Protein AF-A0A231R250-F1 (afdb_monomer_lite)

Structure (mmCIF, N/CA/C/O backbone):
data_AF-A0A231R250-F1
#
_entry.id   AF-A0A231R250-F1
#
loop_
_atom_site.group_PDB
_atom_site.id
_atom_site.type_symbol
_atom_site.label_atom_id
_atom_site.label_alt_id
_atom_site.label_comp_id
_atom_site.label_asym_id
_atom_site.label_entity_id
_atom_site.label_seq_id
_atom_site.pdbx_PDB_ins_code
_atom_site.Cartn_x
_atom_site.Cartn_y
_atom_site.Cartn_z
_atom_site.occupancy
_atom_site.B_iso_or_equiv
_atom_site.auth_seq_id
_atom_site.auth_comp_id
_atom_site.auth_asym_id
_atom_site.auth_atom_id
_atom_site.pdbx_PDB_model_num
ATOM 1 N N . MET A 1 1 ? -0.905 0.590 3.024 1.00 32.59 1 MET A N 1
ATOM 2 C CA . MET A 1 1 ? -0.420 0.803 1.647 1.00 32.59 1 MET A CA 1
ATOM 3 C C . MET A 1 1 ? 0.892 0.035 1.479 1.00 32.59 1 MET A C 1
ATOM 5 O O . MET A 1 1 ? 1.036 -1.014 2.100 1.00 32.59 1 MET A O 1
ATOM 9 N N . SER A 1 2 ? 1.774 0.462 0.573 1.00 26.34 2 SER A N 1
ATOM 10 C CA . SER A 1 2 ? 3.069 -0.139 0.249 1.00 26.34 2 SER A CA 1
ATOM 11 C C . SER A 1 2 ? 4.016 0.971 -0.187 1.00 26.34 2 SER A C 1
ATOM 13 O O . SER A 1 2 ? 3.565 2.001 -0.678 1.00 26.34 2 SER A O 1
ATOM 15 N N . SER A 1 3 ? 5.322 0.780 -0.016 1.00 28.61 3 SER A N 1
ATOM 16 C CA . SER A 1 3 ? 6.309 1.804 -0.389 1.00 28.61 3 SER A CA 1
ATOM 17 C C . SER A 1 3 ? 6.525 1.914 -1.910 1.00 28.61 3 SER A C 1
ATOM 19 O O . SER A 1 3 ? 6.611 0.902 -2.607 1.00 28.61 3 SER A O 1
ATOM 21 N N . PHE A 1 4 ? 6.622 3.152 -2.415 1.00 35.62 4 PHE A N 1
ATOM 22 C CA . PHE A 1 4 ? 6.616 3.540 -3.842 1.00 35.62 4 PHE A CA 1
ATOM 23 C C . PHE A 1 4 ? 7.704 4.588 -4.151 1.00 35.62 4 PHE A C 1
ATOM 25 O O . PHE A 1 4 ? 7.903 5.447 -3.328 1.00 35.62 4 PHE A O 1
ATOM 32 N N . ILE A 1 5 ? 8.476 4.509 -5.246 1.00 30.31 5 ILE A N 1
ATOM 33 C CA . ILE A 1 5 ? 9.937 4.299 -5.064 1.00 30.31 5 ILE A CA 1
ATOM 34 C C . ILE A 1 5 ? 10.753 4.790 -6.313 1.00 30.31 5 ILE A C 1
ATOM 36 O O . ILE A 1 5 ? 10.469 4.260 -7.379 1.00 30.31 5 ILE A O 1
ATOM 40 N N . PHE A 1 6 ? 11.740 5.734 -6.375 1.00 36.47 6 PHE A N 1
ATOM 41 C CA . PHE A 1 6 ? 12.465 6.631 -5.414 1.00 36.47 6 PHE A CA 1
ATOM 42 C C . PHE A 1 6 ? 12.164 8.167 -5.586 1.00 36.47 6 PHE A C 1
ATOM 44 O O . PHE A 1 6 ? 10.994 8.518 -5.529 1.00 36.47 6 PHE A O 1
ATOM 51 N N . LEU A 1 7 ? 13.145 9.099 -5.705 1.00 29.25 7 LEU A N 1
ATOM 52 C CA . LEU A 1 7 ? 12.965 10.589 -5.724 1.00 29.25 7 LEU A CA 1
ATOM 53 C C . LEU A 1 7 ? 13.960 11.333 -6.666 1.00 29.25 7 LEU A C 1
ATOM 55 O O . LEU A 1 7 ? 15.083 10.857 -6.830 1.00 29.25 7 LEU A O 1
ATOM 59 N N . ASN A 1 8 ? 13.618 12.538 -7.157 1.00 24.41 8 ASN A N 1
ATOM 60 C CA . ASN A 1 8 ? 14.538 13.543 -7.741 1.00 24.41 8 ASN A CA 1
ATOM 61 C C . ASN A 1 8 ? 14.468 14.899 -6.992 1.00 24.41 8 ASN A C 1
ATOM 63 O O . ASN A 1 8 ? 13.380 15.446 -6.842 1.00 24.41 8 ASN A O 1
ATOM 67 N N . ASN A 1 9 ? 15.597 15.463 -6.540 1.00 28.89 9 ASN A N 1
ATOM 68 C CA . ASN A 1 9 ? 15.606 16.611 -5.616 1.00 28.89 9 ASN A CA 1
ATOM 69 C C . ASN A 1 9 ? 16.605 17.714 -6.034 1.00 28.89 9 ASN A C 1
ATOM 71 O O . ASN A 1 9 ? 17.808 17.461 -6.119 1.00 28.89 9 ASN A O 1
ATOM 75 N N . SER A 1 10 ? 16.114 18.939 -6.257 1.00 24.23 10 SER A N 1
ATOM 76 C CA . SER A 1 10 ? 16.909 20.100 -6.695 1.00 24.23 10 SER A CA 1
ATOM 77 C C . SER A 1 10 ? 17.237 21.025 -5.520 1.00 24.23 10 SER A C 1
ATOM 79 O O . SER A 1 10 ? 16.366 21.726 -5.008 1.00 24.23 10 SER A O 1
ATOM 81 N N . THR A 1 11 ? 18.501 21.073 -5.095 1.00 27.44 11 THR A N 1
ATOM 82 C CA . THR A 1 11 ? 18.922 21.862 -3.925 1.00 27.44 11 THR A CA 1
ATOM 83 C C . THR A 1 11 ? 19.050 23.358 -4.209 1.00 27.44 11 THR A C 1
ATOM 85 O O . THR A 1 11 ? 19.974 23.792 -4.898 1.00 27.44 11 THR A O 1
ATOM 88 N N . ALA A 1 12 ? 18.200 24.164 -3.570 1.00 23.25 12 ALA A N 1
ATOM 89 C CA . ALA A 1 12 ? 18.430 25.596 -3.404 1.00 23.25 12 ALA A CA 1
ATOM 90 C C . ALA A 1 12 ? 19.432 25.841 -2.259 1.00 23.25 12 ALA A C 1
ATOM 92 O O . ALA A 1 12 ? 19.142 25.575 -1.093 1.00 23.25 12 ALA A O 1
ATOM 93 N N . LEU A 1 13 ? 20.621 26.351 -2.586 1.00 23.70 13 LEU A N 1
ATOM 94 C CA . LEU A 1 13 ? 21.655 26.672 -1.600 1.00 23.70 13 LEU A CA 1
ATOM 95 C C . LEU A 1 13 ? 21.283 27.915 -0.775 1.00 23.70 13 LEU A C 1
ATOM 97 O O . LEU A 1 13 ? 21.094 29.002 -1.321 1.00 23.70 13 LEU A O 1
ATOM 101 N N . ARG A 1 14 ? 21.302 27.785 0.556 1.00 24.28 14 ARG A N 1
ATOM 102 C CA . ARG A 1 14 ? 21.537 28.904 1.480 1.00 24.28 14 ARG A CA 1
ATOM 103 C C 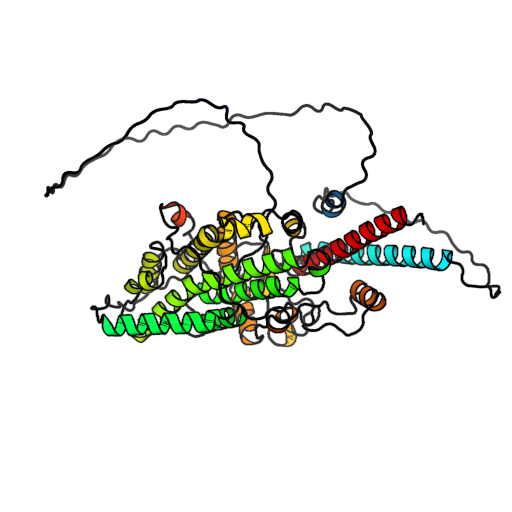. ARG A 1 14 ? 22.656 28.529 2.440 1.00 24.28 14 ARG A C 1
ATOM 105 O O . ARG A 1 14 ? 22.566 27.523 3.135 1.00 24.28 14 ARG A O 1
ATOM 112 N N . ALA A 1 15 ? 23.706 29.343 2.467 1.00 24.30 15 ALA A N 1
ATOM 113 C CA . ALA A 1 15 ? 24.779 29.213 3.441 1.00 24.30 15 ALA A CA 1
ATOM 114 C C . ALA A 1 15 ? 24.362 29.854 4.772 1.00 24.30 15 ALA A C 1
ATOM 116 O O . ALA A 1 15 ? 23.835 30.967 4.787 1.00 24.30 15 ALA A O 1
ATOM 117 N N . SER A 1 16 ? 24.645 29.176 5.882 1.00 25.30 16 SER A N 1
ATOM 118 C CA . SER A 1 16 ? 24.592 29.739 7.233 1.00 25.30 16 SER A CA 1
ATOM 119 C C . SER A 1 16 ? 26.017 29.888 7.764 1.00 25.30 16 SER A C 1
ATOM 121 O O . SER A 1 16 ? 26.747 28.900 7.863 1.00 25.30 16 SER A O 1
ATOM 123 N N . SER A 1 17 ? 26.423 31.114 8.084 1.00 25.77 17 SER A N 1
ATOM 124 C CA . SER A 1 17 ? 27.727 31.406 8.681 1.00 25.77 17 SER A CA 1
ATOM 125 C C . SER A 1 17 ? 27.788 30.975 10.150 1.00 25.77 17 SER A C 1
ATOM 127 O O . SER A 1 17 ? 26.787 30.947 10.862 1.00 25.77 17 SER A O 1
ATOM 129 N N . SER A 1 18 ? 28.989 30.625 10.608 1.00 25.20 18 SER A N 1
ATOM 130 C CA . SER A 1 18 ? 29.247 30.174 11.975 1.00 25.20 18 SER A CA 1
ATOM 131 C C . SER A 1 18 ? 29.340 31.321 12.982 1.00 25.20 18 SER A C 1
ATOM 133 O O . SER A 1 18 ? 30.020 32.313 12.717 1.00 25.20 18 SER A O 1
ATOM 135 N N . SER A 1 19 ? 28.860 31.094 14.203 1.00 26.08 19 SER A N 1
ATOM 136 C CA . SER A 1 19 ? 29.415 31.714 15.410 1.00 26.08 19 SER A CA 1
ATOM 137 C C . SER A 1 19 ? 29.541 30.672 16.531 1.00 26.08 19 SER A C 1
ATOM 139 O O . SER A 1 19 ? 28.840 29.661 16.542 1.00 26.08 19 SER A O 1
ATOM 141 N N . ARG A 1 20 ? 30.504 30.875 17.439 1.00 27.14 20 ARG A N 1
ATOM 142 C CA . ARG A 1 20 ? 30.746 30.023 18.618 1.00 27.14 20 ARG A CA 1
ATOM 143 C C . ARG A 1 20 ? 30.183 30.697 19.870 1.00 27.14 20 ARG A C 1
ATOM 145 O O . ARG A 1 20 ? 30.366 31.899 20.031 1.00 27.14 20 ARG A O 1
ATOM 152 N N . ALA A 1 21 ? 29.659 29.904 20.799 1.00 26.06 21 ALA A N 1
ATOM 153 C CA . ALA A 1 21 ? 29.581 30.224 22.227 1.00 26.06 21 ALA A CA 1
ATOM 154 C C . ALA A 1 21 ? 29.696 28.915 23.037 1.00 26.06 21 ALA A C 1
ATOM 156 O O . ALA A 1 21 ? 29.399 27.846 22.501 1.00 26.06 21 ALA A O 1
ATOM 157 N N . SER A 1 22 ? 30.185 28.971 24.281 1.00 25.61 22 SER A N 1
ATOM 158 C CA . SER A 1 22 ? 30.605 27.766 25.019 1.00 25.61 22 SER A CA 1
ATOM 159 C C . SER A 1 22 ? 30.603 27.917 26.550 1.00 25.61 22 SER A C 1
ATOM 161 O O . SER A 1 22 ? 31.452 28.622 27.093 1.00 25.61 22 SER A O 1
ATOM 163 N N . SER A 1 23 ? 29.714 27.178 27.218 1.00 26.88 23 SER A N 1
ATOM 164 C CA . SER A 1 23 ? 29.670 26.846 28.661 1.00 26.88 23 SER A CA 1
ATOM 165 C C . SER A 1 23 ? 28.547 25.790 28.835 1.00 26.88 23 SER A C 1
ATOM 167 O O . SER A 1 23 ? 27.606 25.802 28.046 1.00 26.88 23 SER A O 1
ATOM 169 N N . SER A 1 24 ? 28.590 24.727 29.653 1.00 27.11 24 SER A N 1
ATOM 170 C CA . SER A 1 24 ? 28.960 24.561 31.075 1.00 27.11 24 SER A CA 1
ATOM 171 C C . SER A 1 24 ? 27.991 25.314 32.024 1.00 27.11 24 SER A C 1
ATOM 173 O O . SER A 1 24 ? 27.705 26.480 31.785 1.00 27.11 24 SER A O 1
ATOM 175 N N . SER A 1 25 ? 27.388 24.727 33.076 1.00 27.00 25 SER A N 1
ATOM 176 C CA . SER A 1 25 ? 27.580 23.401 33.710 1.00 27.00 25 SER A CA 1
ATOM 177 C C . SER A 1 25 ? 26.311 22.882 34.430 1.00 27.00 25 SER A C 1
ATOM 179 O O . SER A 1 25 ? 25.479 23.683 34.824 1.00 27.00 25 SER A O 1
ATOM 181 N N . LEU A 1 26 ? 26.247 21.556 34.641 1.00 26.98 26 LEU A N 1
ATOM 182 C CA . LEU A 1 26 ? 25.782 20.794 35.831 1.00 26.98 26 LEU A CA 1
ATOM 183 C C . LEU A 1 26 ? 24.623 21.267 36.758 1.00 26.98 26 LEU A C 1
ATOM 185 O O . LEU A 1 26 ? 24.579 22.401 37.212 1.00 26.98 26 LEU A O 1
ATOM 189 N N . THR A 1 27 ? 23.895 20.251 37.265 1.00 26.48 27 THR A N 1
ATOM 190 C CA . THR A 1 27 ? 23.158 20.165 38.563 1.00 26.48 27 THR A CA 1
ATOM 191 C C . THR A 1 27 ? 21.922 21.058 38.808 1.00 26.48 27 THR A C 1
ATOM 193 O O . THR A 1 27 ? 21.853 22.162 38.294 1.00 26.48 27 THR A O 1
ATOM 196 N N . SER A 1 28 ? 20.938 20.691 39.650 1.00 25.83 28 SER A N 1
ATOM 197 C CA . SER A 1 28 ? 20.342 19.385 40.054 1.00 25.83 28 SER A CA 1
ATOM 198 C C . SER A 1 28 ? 19.136 19.633 41.002 1.00 25.83 28 SER A C 1
ATOM 200 O O . SER A 1 28 ? 18.865 20.772 41.363 1.00 25.83 28 SER A O 1
ATOM 202 N N . ILE A 1 29 ? 18.492 18.547 41.468 1.00 26.88 29 ILE A N 1
ATOM 203 C CA . ILE A 1 29 ? 17.559 18.459 42.618 1.00 26.88 29 ILE A CA 1
ATOM 204 C C . ILE A 1 29 ? 16.086 18.836 42.351 1.00 26.88 29 ILE A C 1
ATOM 206 O O . ILE A 1 29 ? 15.736 19.700 41.558 1.00 26.88 29 ILE A O 1
ATOM 210 N N . SER A 1 30 ? 15.224 18.075 43.028 1.00 25.59 30 SER A N 1
ATOM 211 C CA . SER A 1 30 ? 13.763 18.057 42.999 1.00 25.59 30 SER A CA 1
ATOM 212 C C . SER A 1 30 ? 13.114 18.866 44.124 1.00 25.59 30 SER A C 1
ATOM 214 O O . SER A 1 30 ? 13.642 18.900 45.236 1.00 25.59 30 SER A O 1
ATOM 216 N N . SER A 1 31 ? 11.859 19.266 43.927 1.00 27.20 31 SER A N 1
ATOM 217 C CA . SER A 1 31 ? 10.846 19.225 44.992 1.00 27.20 31 SER A CA 1
ATOM 218 C C . SER A 1 31 ? 9.457 18.931 44.407 1.00 27.20 31 SER A C 1
ATOM 220 O O . SER A 1 31 ? 9.267 18.946 43.192 1.00 27.20 31 SER A O 1
ATOM 222 N N . SER A 1 32 ? 8.518 18.556 45.273 1.00 26.81 32 SER A N 1
ATOM 223 C CA . SER A 1 32 ? 7.165 18.093 44.942 1.00 26.81 32 SER A CA 1
ATOM 224 C C . SER A 1 32 ? 6.097 18.954 45.633 1.00 26.81 32 SER A C 1
ATOM 226 O O . SER A 1 32 ? 6.453 19.847 46.405 1.00 26.81 32 SER A O 1
ATOM 228 N N . ARG A 1 33 ? 4.817 18.591 45.428 1.00 28.61 33 ARG A N 1
ATOM 229 C CA . ARG A 1 33 ? 3.587 19.148 46.039 1.00 28.61 33 ARG A CA 1
ATOM 230 C C . ARG A 1 33 ? 3.045 20.439 45.412 1.00 28.61 33 ARG A C 1
ATOM 232 O O . ARG A 1 33 ? 3.822 21.234 44.898 1.00 28.61 33 ARG A O 1
ATOM 239 N N . ASP A 1 34 ? 1.748 20.750 45.491 1.00 26.77 34 ASP A N 1
ATOM 240 C CA . ASP A 1 34 ? 0.512 19.932 45.603 1.00 26.77 34 ASP A CA 1
ATOM 241 C C . ASP A 1 34 ? -0.698 20.842 45.273 1.00 26.77 34 ASP A C 1
ATOM 243 O O . ASP A 1 34 ? -0.559 22.064 45.251 1.00 26.77 34 ASP A O 1
ATOM 247 N N . SER A 1 35 ? -1.881 20.235 45.102 1.00 26.95 35 SER A N 1
ATOM 248 C CA . SER A 1 35 ? -3.228 20.810 45.327 1.00 26.95 35 SER A CA 1
ATOM 249 C C . SER A 1 35 ? -3.671 22.094 44.592 1.00 26.95 35 SER A C 1
ATOM 251 O O . SER A 1 35 ? -3.221 23.200 44.869 1.00 26.95 35 SER A O 1
ATOM 253 N N . ASP A 1 36 ? -4.705 21.913 43.767 1.00 24.77 36 ASP A N 1
ATOM 254 C CA . ASP A 1 36 ? -5.982 22.648 43.777 1.00 24.77 36 ASP A CA 1
ATOM 255 C C . ASP A 1 36 ? -6.026 24.188 43.824 1.00 24.77 36 ASP A C 1
ATOM 257 O O . ASP A 1 36 ? -5.816 24.822 44.856 1.00 24.77 36 ASP A O 1
ATOM 261 N N . CYS A 1 37 ? -6.615 24.767 42.769 1.00 24.45 37 CYS A N 1
ATOM 262 C CA . CYS A 1 37 ? -7.782 25.643 42.941 1.00 24.45 37 CYS A CA 1
ATOM 263 C C . CYS A 1 37 ? -8.639 25.720 41.666 1.00 24.45 37 CYS A C 1
ATOM 265 O O . CYS A 1 37 ? -8.123 25.854 40.558 1.00 24.45 37 CYS A O 1
ATOM 267 N N . SER A 1 38 ? -9.965 25.694 41.824 1.00 22.80 38 SER A N 1
ATOM 268 C CA . SER A 1 38 ? -10.918 26.016 40.754 1.00 22.80 38 SER A CA 1
ATOM 269 C C . SER A 1 38 ? -11.228 27.512 40.719 1.00 22.80 38 SER A C 1
ATOM 271 O O . SER A 1 38 ? -11.393 28.112 41.782 1.00 22.80 38 SER A O 1
ATOM 273 N N . CYS A 1 39 ? -11.484 28.086 39.540 1.00 23.34 39 CYS A N 1
ATOM 274 C CA . CYS A 1 39 ? -12.371 29.250 39.442 1.00 23.34 39 CYS A CA 1
ATOM 275 C C . CYS A 1 39 ? -12.960 29.431 38.035 1.00 23.34 39 CYS A C 1
ATOM 277 O O . CYS A 1 39 ? -12.294 29.175 37.035 1.00 23.34 39 CYS A O 1
ATOM 279 N N . CYS A 1 40 ? -14.204 29.912 37.964 1.00 20.88 40 CYS A N 1
ATOM 280 C CA . CYS A 1 40 ? -14.883 30.272 36.719 1.00 20.88 40 CYS A CA 1
ATOM 281 C C . CYS A 1 40 ? -15.006 31.799 36.588 1.00 20.88 40 CYS A C 1
ATOM 283 O O . CYS A 1 40 ? -15.578 32.429 37.471 1.00 20.88 40 CYS A O 1
ATOM 285 N N . ALA A 1 41 ? -14.554 32.366 35.465 1.00 22.50 41 ALA A N 1
ATOM 286 C CA . ALA A 1 41 ? -14.941 33.689 34.942 1.00 22.50 41 ALA A CA 1
ATOM 287 C C . ALA A 1 41 ? -14.486 33.765 33.463 1.00 22.50 41 ALA A C 1
ATOM 289 O O . ALA A 1 41 ? -13.301 33.616 33.194 1.00 22.50 41 ALA A O 1
ATOM 290 N N . THR A 1 42 ? -15.344 33.708 32.435 1.00 22.06 42 THR A N 1
ATOM 291 C CA . THR A 1 42 ? -16.277 34.733 31.903 1.00 22.06 42 THR A CA 1
ATOM 292 C C . THR A 1 42 ? -15.627 36.015 31.359 1.00 22.06 42 THR A C 1
ATOM 294 O O . THR A 1 42 ? -15.013 36.740 32.131 1.00 22.06 42 THR A O 1
ATOM 297 N N . SER A 1 43 ? -15.986 36.377 30.110 1.00 21.75 43 SER A N 1
ATOM 298 C CA . SER A 1 43 ? -15.976 37.750 29.540 1.00 21.75 43 SER A CA 1
ATOM 299 C C . SER A 1 43 ? -14.599 38.395 29.235 1.00 21.75 43 SER A C 1
ATOM 301 O O . SER A 1 43 ? -13.675 38.259 30.020 1.00 21.75 43 SER A O 1
ATOM 303 N N . SER A 1 44 ? -14.373 39.166 28.155 1.00 22.09 44 SER A N 1
ATOM 304 C CA . SER A 1 44 ? -15.128 39.445 26.905 1.00 22.09 44 SER A CA 1
ATOM 305 C C . SER A 1 44 ? -14.204 40.097 25.845 1.00 22.09 44 SER A C 1
ATOM 307 O O . SER A 1 44 ? -13.085 40.475 26.163 1.00 22.09 44 SER A O 1
ATOM 309 N N . CYS A 1 45 ? -14.710 40.234 24.607 1.00 20.42 45 CYS A N 1
ATOM 310 C CA . CYS A 1 45 ? -14.418 41.234 23.550 1.00 20.42 45 CYS A CA 1
ATOM 311 C C . CYS A 1 45 ? -13.144 42.115 23.652 1.00 20.42 45 CYS A C 1
ATOM 313 O O . CYS A 1 45 ? -12.940 42.810 24.640 1.00 20.42 45 CYS A O 1
ATOM 315 N N . LEU A 1 46 ? -12.401 42.327 22.552 1.00 21.59 46 LEU A N 1
ATOM 316 C CA . LEU A 1 46 ? -12.752 43.408 21.605 1.00 21.59 46 LEU A CA 1
ATOM 317 C C . LEU A 1 46 ? -11.992 43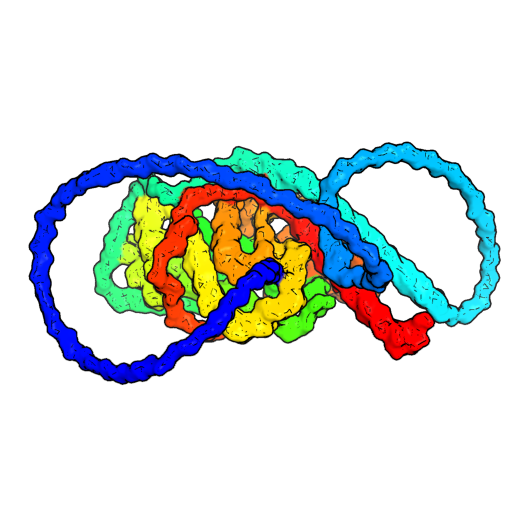.401 20.255 1.00 21.59 46 LEU A C 1
ATOM 319 O O . LEU A 1 46 ? -10.918 42.831 20.117 1.00 21.59 46 LEU A O 1
ATOM 323 N N . SER A 1 47 ? -12.559 44.172 19.319 1.00 22.56 47 SER A N 1
ATOM 324 C CA . SER A 1 47 ? -11.935 44.864 18.174 1.00 22.56 47 SER A CA 1
ATOM 325 C C . SER A 1 47 ? -11.188 44.082 17.085 1.00 22.56 47 SER A C 1
ATOM 327 O O . SER A 1 47 ? -10.019 43.723 17.180 1.00 22.56 47 SER A O 1
ATOM 329 N N . SER A 1 48 ? -11.842 44.050 15.925 1.00 21.95 48 SER A N 1
ATOM 330 C CA . SER A 1 48 ? -11.227 43.968 14.601 1.00 21.95 48 SER A CA 1
ATOM 331 C C . SER A 1 48 ? -10.194 45.073 14.323 1.00 21.95 48 SER A C 1
ATOM 333 O O . SER A 1 48 ? -10.458 46.241 14.610 1.00 21.95 48 SER A O 1
ATOM 335 N N . MET A 1 49 ? -9.156 44.755 13.546 1.00 23.23 49 MET A N 1
ATOM 336 C CA . MET A 1 49 ? -8.585 45.697 12.574 1.00 23.23 49 MET A CA 1
ATOM 337 C C . MET A 1 49 ? -8.365 44.999 11.230 1.00 23.23 49 MET A C 1
ATOM 339 O O . MET A 1 49 ? -7.728 43.954 11.153 1.00 23.23 49 MET A O 1
ATOM 343 N N . SER A 1 50 ? -8.903 45.588 10.161 1.00 21.88 50 SER A N 1
ATOM 344 C CA . SER A 1 50 ? -8.655 45.150 8.784 1.00 21.88 50 SER A CA 1
ATOM 345 C C . SER A 1 50 ? -7.563 46.008 8.163 1.00 21.88 50 SER A C 1
ATOM 347 O O . SER A 1 50 ? -7.717 47.226 8.111 1.00 21.88 50 SER A O 1
ATOM 349 N N . PHE A 1 51 ? -6.523 45.392 7.600 1.00 23.33 51 PHE A N 1
ATOM 350 C CA . PHE A 1 51 ? -5.600 46.080 6.698 1.00 23.33 51 PHE A CA 1
ATOM 351 C C . PHE A 1 51 ? -5.435 45.304 5.393 1.00 23.33 51 PHE A C 1
ATOM 353 O O . PHE A 1 51 ? -5.109 44.120 5.384 1.00 23.33 51 PHE A O 1
ATOM 360 N N . ARG A 1 52 ? -5.672 45.990 4.270 1.00 22.48 52 ARG A N 1
ATOM 361 C CA . ARG A 1 52 ? -5.345 45.501 2.927 1.00 22.48 52 ARG A CA 1
ATOM 362 C C . ARG A 1 52 ? -3.975 46.045 2.545 1.00 22.48 52 ARG A C 1
ATOM 364 O O . ARG A 1 52 ? -3.785 47.256 2.594 1.00 22.48 52 ARG A O 1
ATOM 371 N N . LEU A 1 53 ? -3.085 45.191 2.051 1.00 25.45 53 LEU A N 1
ATOM 372 C CA . LEU A 1 53 ? -1.918 45.615 1.276 1.00 25.45 53 LEU A CA 1
ATOM 373 C C . LEU A 1 53 ? -1.890 44.866 -0.062 1.00 25.45 53 LEU A C 1
ATOM 375 O O . LEU A 1 53 ? -2.354 43.731 -0.165 1.00 25.45 53 LEU A O 1
ATOM 379 N N . ARG A 1 54 ? -1.424 45.556 -1.107 1.00 26.75 54 ARG A N 1
ATOM 380 C CA . ARG A 1 54 ? -1.300 45.036 -2.479 1.00 26.75 54 ARG A CA 1
ATOM 381 C C . ARG A 1 54 ? 0.100 44.435 -2.695 1.00 26.75 54 ARG A C 1
ATOM 383 O O . ARG A 1 54 ? 1.027 44.848 -2.001 1.00 26.75 54 ARG A O 1
ATOM 390 N N . PRO A 1 55 ? 0.274 43.503 -3.648 1.00 27.80 55 PRO A N 1
ATOM 391 C CA . PRO A 1 55 ? 1.591 42.970 -3.985 1.00 27.80 55 PRO A CA 1
ATOM 392 C C . PRO A 1 55 ? 2.448 44.002 -4.749 1.00 27.80 55 PRO A C 1
ATOM 394 O O . PRO A 1 55 ? 1.888 44.823 -5.481 1.00 27.80 55 PRO A O 1
ATOM 397 N N . PRO A 1 56 ? 3.788 43.942 -4.632 1.00 28.44 56 PRO A N 1
ATOM 398 C CA . PRO A 1 56 ? 4.704 44.614 -5.550 1.00 28.44 56 PRO A CA 1
ATOM 399 C C . PRO A 1 56 ? 4.795 43.863 -6.891 1.00 28.44 56 PRO A C 1
ATOM 401 O O . PRO A 1 56 ? 4.530 42.661 -6.960 1.00 28.44 56 PRO A O 1
ATOM 404 N N . THR A 1 57 ? 5.185 44.571 -7.950 1.00 27.02 57 THR A N 1
ATOM 405 C CA . THR A 1 57 ? 5.340 44.040 -9.314 1.00 27.02 57 THR A CA 1
ATOM 406 C C . THR A 1 57 ? 6.810 43.990 -9.758 1.00 27.02 57 THR A C 1
ATOM 408 O O . THR A 1 57 ? 7.702 44.448 -9.049 1.00 27.02 57 THR A O 1
ATOM 411 N N . ASP A 1 58 ? 7.024 43.425 -10.949 1.00 25.09 58 ASP A N 1
ATOM 412 C CA . ASP A 1 58 ? 8.151 43.663 -11.864 1.00 25.09 58 ASP A CA 1
ATOM 413 C C . ASP A 1 58 ? 9.584 43.327 -11.410 1.00 25.09 58 ASP A C 1
ATOM 415 O O . ASP A 1 58 ? 10.283 44.122 -10.791 1.00 25.09 58 ASP A O 1
ATOM 419 N N . TRP A 1 59 ? 10.083 42.191 -11.914 1.00 23.89 59 TRP A N 1
ATOM 420 C CA . TRP A 1 59 ? 11.503 41.993 -12.232 1.00 23.89 59 TRP A CA 1
ATOM 421 C C . TRP A 1 59 ? 11.641 41.294 -13.591 1.00 23.89 59 TRP A C 1
ATOM 423 O O . TRP A 1 59 ? 11.197 40.159 -13.761 1.00 23.89 59 TRP A O 1
ATOM 433 N N . GLN A 1 60 ? 12.273 41.965 -14.559 1.00 23.80 60 GLN A N 1
ATOM 434 C CA . GLN A 1 60 ? 12.708 41.365 -15.826 1.00 23.80 60 GLN A CA 1
ATOM 435 C C . GLN A 1 60 ? 14.200 40.994 -15.747 1.00 23.80 60 GLN A C 1
ATOM 437 O O . GLN A 1 60 ? 14.989 41.812 -15.272 1.00 23.80 60 GLN A O 1
ATOM 442 N N . PRO A 1 61 ? 14.626 39.821 -16.250 1.00 27.23 61 PRO A N 1
ATOM 443 C CA . PRO A 1 61 ? 16.036 39.516 -16.465 1.00 27.23 61 PRO A CA 1
ATOM 444 C C . PRO A 1 61 ? 16.486 39.902 -17.887 1.00 27.23 61 PRO A C 1
ATOM 446 O O . PRO A 1 61 ? 15.931 39.437 -18.883 1.00 27.23 61 PRO A O 1
ATOM 449 N N . THR A 1 62 ? 17.524 40.733 -17.983 1.00 24.59 62 THR A N 1
ATOM 450 C CA . THR A 1 62 ? 18.141 41.158 -19.251 1.00 24.59 62 THR A CA 1
ATOM 451 C C . THR A 1 62 ? 18.847 40.000 -19.963 1.00 24.59 62 THR A C 1
ATOM 453 O O . THR A 1 62 ? 19.577 39.232 -19.338 1.00 24.59 62 THR A O 1
ATOM 456 N N . ILE A 1 63 ? 18.706 39.911 -21.289 1.00 24.17 63 ILE A N 1
ATOM 457 C CA . ILE A 1 63 ? 19.469 38.962 -22.113 1.00 24.17 63 ILE A CA 1
ATOM 458 C C . ILE A 1 63 ? 20.904 39.479 -22.298 1.00 24.17 63 ILE A C 1
ATOM 460 O O . ILE A 1 63 ? 21.117 40.522 -22.911 1.00 24.17 63 ILE A O 1
ATOM 464 N N . MET A 1 64 ? 21.884 38.706 -21.830 1.00 23.36 64 MET A N 1
ATOM 465 C CA . MET A 1 64 ? 23.301 38.833 -22.187 1.00 23.36 64 MET A CA 1
ATOM 466 C C . MET A 1 64 ? 23.726 37.558 -22.917 1.00 23.36 64 MET A C 1
ATOM 468 O O . MET A 1 64 ? 23.753 36.480 -22.325 1.00 23.36 64 MET A O 1
ATOM 472 N N . ALA A 1 65 ? 24.034 37.668 -24.209 1.00 24.66 65 ALA A N 1
ATOM 473 C CA . ALA A 1 65 ? 24.585 36.559 -24.981 1.00 24.66 65 ALA A CA 1
ATOM 474 C C . ALA A 1 65 ? 26.096 36.449 -24.734 1.00 24.66 65 ALA A C 1
ATOM 476 O O . ALA A 1 65 ? 26.800 37.456 -24.776 1.00 24.66 65 ALA A O 1
ATOM 477 N N . ASN A 1 66 ? 26.604 35.233 -24.533 1.00 24.69 66 ASN A N 1
ATOM 478 C CA . ASN A 1 66 ? 28.040 34.974 -24.508 1.00 24.69 66 ASN A CA 1
ATOM 479 C C . ASN A 1 66 ? 28.354 33.726 -25.344 1.00 24.69 66 ASN A C 1
ATOM 481 O O . ASN A 1 66 ? 27.864 32.636 -25.052 1.00 24.69 66 ASN A O 1
ATOM 485 N N . ASN A 1 67 ? 29.142 33.900 -26.405 1.00 27.94 67 ASN A N 1
ATOM 486 C CA . ASN A 1 67 ? 29.525 32.823 -27.312 1.00 27.94 67 ASN A CA 1
ATOM 487 C C . ASN A 1 67 ? 30.782 32.126 -26.789 1.00 27.94 67 ASN A C 1
ATOM 489 O O . ASN A 1 67 ? 31.852 32.725 -26.788 1.00 27.94 67 ASN A O 1
ATOM 493 N N . ASN A 1 68 ? 30.682 30.842 -26.448 1.00 26.06 68 ASN A N 1
ATOM 494 C CA . ASN A 1 68 ? 31.838 29.947 -26.426 1.00 26.06 68 ASN A CA 1
ATOM 495 C C . ASN A 1 68 ? 31.404 28.521 -26.776 1.00 26.06 68 ASN A C 1
ATOM 497 O O . ASN A 1 68 ? 30.633 27.895 -26.051 1.00 26.06 68 ASN A O 1
ATOM 501 N N . ALA A 1 69 ? 31.887 28.019 -27.912 1.00 26.42 69 ALA A N 1
ATOM 502 C CA . ALA A 1 69 ? 31.531 26.707 -28.430 1.00 26.42 69 ALA A CA 1
ATOM 503 C C . ALA A 1 69 ? 32.587 25.664 -28.038 1.00 26.42 69 ALA A C 1
ATOM 505 O O . ALA A 1 69 ? 33.625 25.538 -28.687 1.00 26.42 69 ALA A O 1
ATOM 506 N N . HIS A 1 70 ? 32.290 24.870 -27.010 1.00 26.03 70 HIS A N 1
ATOM 507 C CA . HIS A 1 70 ? 32.974 23.602 -26.762 1.00 26.03 70 HIS A CA 1
ATOM 508 C C . HIS A 1 70 ? 31.993 22.449 -26.962 1.00 26.03 70 HIS A C 1
ATOM 510 O O . HIS A 1 70 ? 30.899 22.439 -26.402 1.00 26.03 70 HIS A O 1
ATOM 516 N N . THR A 1 71 ? 32.383 21.477 -27.785 1.00 27.33 71 THR A N 1
ATOM 517 C CA . THR A 1 71 ? 31.556 20.323 -28.152 1.00 27.33 71 THR A CA 1
ATOM 518 C C . THR A 1 71 ? 31.503 19.302 -27.018 1.00 27.33 71 THR A C 1
ATOM 520 O O . THR A 1 71 ? 32.278 18.344 -26.990 1.00 27.33 71 THR A O 1
ATOM 523 N N . THR A 1 72 ? 30.573 19.486 -26.086 1.00 24.84 72 THR A N 1
ATOM 524 C CA . THR A 1 72 ? 30.149 18.422 -25.174 1.00 24.84 72 THR A CA 1
ATOM 525 C C . THR A 1 72 ? 29.283 17.412 -25.929 1.00 24.84 72 THR A C 1
ATOM 527 O O . THR A 1 72 ? 28.320 17.769 -26.605 1.00 24.84 72 THR A O 1
ATOM 530 N N . HIS A 1 73 ? 29.615 16.123 -25.825 1.00 30.34 73 HIS A N 1
ATOM 531 C CA . HIS A 1 73 ? 28.686 15.072 -26.240 1.00 30.34 73 HIS A CA 1
ATOM 532 C C . HIS A 1 73 ? 27.507 15.023 -25.252 1.00 30.34 73 HIS A C 1
ATOM 534 O O . HIS A 1 73 ? 27.748 15.140 -24.047 1.00 30.34 73 HIS A O 1
ATOM 540 N N . PRO A 1 74 ? 26.259 14.824 -25.719 1.00 24.70 74 PRO A N 1
ATOM 541 C CA . PRO A 1 74 ? 25.112 14.694 -24.829 1.00 24.70 74 PRO A CA 1
ATOM 542 C C . PRO A 1 74 ? 25.284 13.481 -23.913 1.00 24.70 74 PRO A C 1
ATOM 544 O O . PRO A 1 74 ? 25.710 12.402 -24.340 1.00 24.70 74 PRO A O 1
ATOM 547 N N . SER A 1 75 ? 24.949 13.668 -22.644 1.00 28.22 75 SER A N 1
ATOM 548 C CA . SER A 1 75 ? 24.959 12.617 -21.636 1.00 28.22 75 SER A CA 1
ATOM 549 C C . SER A 1 75 ? 23.727 11.710 -21.768 1.00 28.22 75 SER A C 1
ATOM 551 O O . SER A 1 75 ? 22.770 12.007 -22.488 1.00 28.22 75 SER A O 1
ATOM 553 N N . LEU A 1 76 ? 23.713 10.604 -21.015 1.00 31.48 76 LEU A N 1
ATOM 554 C CA . LEU A 1 76 ? 22.546 9.715 -20.915 1.00 31.48 76 LEU A CA 1
ATOM 555 C C . LEU A 1 76 ? 21.275 10.462 -20.449 1.00 31.48 76 LEU A C 1
ATOM 557 O O . LEU A 1 76 ? 20.163 10.060 -20.781 1.00 31.48 76 LEU A O 1
ATOM 561 N N . PHE A 1 77 ? 21.452 11.542 -19.682 1.00 29.62 77 PHE A N 1
ATOM 562 C CA . PHE A 1 77 ? 20.385 12.369 -19.125 1.00 29.62 77 PHE A CA 1
ATOM 563 C C . PHE A 1 77 ? 19.675 13.186 -20.217 1.00 29.62 77 PHE A C 1
ATOM 565 O O . PHE A 1 77 ? 18.448 13.185 -20.297 1.00 29.62 77 PHE A O 1
ATOM 572 N N . ASP A 1 78 ? 20.441 13.809 -21.115 1.00 28.80 78 ASP A N 1
ATOM 573 C CA . ASP A 1 78 ? 19.917 14.735 -22.126 1.00 28.80 78 ASP A CA 1
ATOM 574 C C . ASP A 1 78 ? 18.993 14.022 -23.128 1.00 28.80 78 ASP A C 1
ATOM 576 O O . ASP A 1 78 ? 17.898 14.496 -23.434 1.00 28.80 78 ASP A O 1
ATOM 580 N N . VAL A 1 79 ? 19.391 12.827 -23.580 1.00 34.16 79 VAL A N 1
ATOM 581 C CA . VAL A 1 79 ? 18.628 12.020 -24.553 1.00 34.16 79 VAL A CA 1
ATOM 582 C C . VAL A 1 79 ? 17.285 11.533 -23.987 1.00 34.16 79 VAL A C 1
ATOM 584 O O . VAL A 1 79 ? 16.332 11.350 -24.744 1.00 34.16 79 VAL A O 1
ATOM 587 N N . LEU A 1 80 ? 17.178 11.344 -22.666 1.00 30.69 80 LEU A N 1
ATOM 588 C CA . LEU A 1 80 ? 15.943 10.897 -22.008 1.00 30.69 80 LEU A CA 1
ATOM 589 C C . LEU A 1 80 ? 14.984 12.052 -21.668 1.00 30.69 80 LEU A C 1
ATOM 591 O O . LEU A 1 80 ? 13.772 11.838 -21.630 1.00 30.69 80 LEU A O 1
ATOM 595 N N . MET A 1 81 ? 15.499 13.267 -21.450 1.00 29.00 81 MET A N 1
ATOM 596 C CA . MET A 1 81 ? 14.704 14.413 -20.980 1.00 29.00 81 MET A CA 1
ATOM 597 C C . MET A 1 81 ? 14.052 15.238 -22.105 1.00 29.00 81 MET A C 1
ATOM 599 O O . MET A 1 81 ? 13.028 15.879 -21.874 1.00 29.00 81 MET A O 1
ATOM 603 N N . PHE A 1 82 ? 14.571 15.180 -23.337 1.00 30.45 82 PHE A N 1
ATOM 604 C CA . PHE A 1 82 ? 14.143 16.019 -24.475 1.00 30.45 82 PHE A CA 1
ATOM 605 C C . PHE A 1 82 ? 12.706 15.785 -25.012 1.00 30.45 82 PHE A C 1
ATOM 607 O O . PHE A 1 82 ? 12.342 16.341 -26.046 1.00 30.45 82 PHE A O 1
ATOM 614 N N . THR A 1 83 ? 11.878 14.965 -24.353 1.00 34.84 83 THR A N 1
ATOM 615 C CA . THR A 1 83 ? 10.540 14.557 -24.844 1.00 34.84 83 THR A CA 1
ATOM 616 C C . THR A 1 83 ? 9.348 15.230 -24.150 1.00 34.84 83 THR A C 1
ATOM 618 O O . THR A 1 83 ? 8.210 14.977 -24.544 1.00 34.84 83 THR A O 1
ATOM 621 N N . ASN A 1 84 ? 9.577 16.091 -23.149 1.00 29.66 84 ASN A N 1
ATOM 622 C CA . ASN A 1 84 ? 8.499 16.687 -22.344 1.00 29.66 84 ASN A CA 1
ATOM 623 C C . ASN A 1 84 ? 8.007 18.075 -22.812 1.00 29.66 84 ASN A C 1
ATOM 625 O O . ASN A 1 84 ? 6.884 18.442 -22.467 1.00 29.66 84 ASN A O 1
ATOM 629 N N . ASP A 1 85 ? 8.780 18.824 -23.606 1.00 25.78 85 ASP A N 1
ATOM 630 C CA . ASP A 1 85 ? 8.402 20.171 -24.070 1.00 25.78 85 ASP A CA 1
ATOM 631 C C . ASP A 1 85 ? 7.801 20.180 -25.484 1.00 25.78 85 ASP A C 1
ATOM 633 O O . ASP A 1 85 ? 8.334 19.573 -26.413 1.00 25.78 85 ASP A O 1
ATOM 637 N N . PHE A 1 86 ? 6.696 20.918 -25.670 1.00 27.14 86 PHE A N 1
ATOM 638 C CA . PHE A 1 86 ? 5.984 20.991 -26.954 1.00 27.14 86 PHE A CA 1
ATOM 639 C C . PHE A 1 86 ? 5.442 22.404 -27.276 1.00 27.14 86 PHE A C 1
ATOM 641 O O . PHE A 1 86 ? 4.296 22.734 -26.952 1.00 27.14 86 PHE A O 1
ATOM 648 N N . PRO A 1 87 ? 6.202 23.247 -28.001 1.00 25.27 87 PRO A N 1
ATOM 649 C CA . PRO A 1 87 ? 5.679 24.454 -28.631 1.00 25.27 87 PRO A CA 1
ATOM 650 C C . PRO A 1 87 ? 5.043 24.093 -29.983 1.00 25.27 87 PRO A C 1
ATOM 652 O O . PRO A 1 87 ? 5.727 23.823 -30.970 1.00 25.27 87 PRO A O 1
ATOM 655 N N . SER A 1 88 ? 3.711 24.092 -30.049 1.00 28.44 88 SER A N 1
ATOM 656 C CA . SER A 1 88 ? 2.969 23.709 -31.261 1.00 28.44 88 SER A CA 1
ATOM 657 C C . SER A 1 88 ? 3.232 24.652 -32.447 1.00 28.44 88 SER A C 1
ATOM 659 O O . SER A 1 88 ? 2.813 25.811 -32.426 1.00 28.44 88 SER A O 1
ATOM 661 N N . ARG A 1 89 ? 3.832 24.149 -33.537 1.00 26.88 89 ARG A N 1
ATOM 662 C CA . ARG A 1 89 ? 3.869 24.830 -34.848 1.00 26.88 89 ARG A CA 1
ATOM 663 C C . ARG A 1 89 ? 3.458 23.899 -35.992 1.00 26.88 89 ARG A C 1
ATOM 665 O O . ARG A 1 89 ? 3.690 22.696 -35.959 1.00 26.88 89 ARG A O 1
ATOM 672 N N . LYS A 1 90 ? 2.788 24.481 -36.992 1.00 27.81 90 LYS A N 1
ATOM 673 C CA . LYS A 1 90 ? 2.187 23.775 -38.135 1.00 27.81 90 LYS A CA 1
ATOM 674 C C . LYS A 1 90 ? 3.264 23.336 -39.132 1.00 27.81 90 LYS A C 1
ATOM 676 O O . LYS A 1 90 ? 4.098 24.152 -39.512 1.00 27.81 90 LYS A O 1
ATOM 681 N N . ILE A 1 91 ? 3.174 22.103 -39.629 1.00 27.72 91 ILE A N 1
ATOM 682 C CA . ILE A 1 91 ? 3.950 21.639 -40.787 1.00 27.72 91 ILE A CA 1
ATOM 683 C C . ILE A 1 91 ? 3.077 21.775 -42.039 1.00 27.72 91 ILE A C 1
ATOM 685 O O . ILE A 1 91 ? 2.012 21.165 -42.124 1.00 27.72 91 ILE A O 1
ATOM 689 N N . ALA A 1 92 ? 3.535 22.562 -43.013 1.00 26.03 92 ALA A N 1
ATOM 690 C CA . ALA A 1 92 ? 3.012 22.553 -44.377 1.00 26.03 92 ALA A CA 1
ATOM 691 C C . ALA A 1 92 ? 3.884 21.622 -45.235 1.00 26.03 92 ALA A C 1
ATOM 693 O O . ALA A 1 92 ? 5.109 21.654 -45.137 1.00 26.03 92 ALA A O 1
ATOM 694 N N . GLY A 1 93 ? 3.262 20.759 -46.038 1.00 25.55 93 GLY A N 1
ATOM 695 C CA . GLY A 1 93 ? 3.976 19.705 -46.762 1.00 25.55 93 GLY A CA 1
ATOM 696 C C . GLY A 1 93 ? 4.515 20.121 -48.133 1.00 25.55 93 GLY A C 1
ATOM 697 O O . GLY A 1 93 ? 4.010 21.043 -48.773 1.00 25.55 93 GLY A O 1
ATOM 698 N N . ARG A 1 94 ? 5.476 19.344 -48.641 1.00 26.47 94 ARG A N 1
ATOM 699 C CA . ARG A 1 94 ? 5.786 19.243 -50.074 1.00 26.47 94 ARG A CA 1
ATOM 700 C C . ARG A 1 94 ? 6.111 17.793 -50.422 1.00 26.47 94 ARG A C 1
ATOM 702 O O . ARG A 1 94 ? 6.910 17.161 -49.741 1.00 26.47 94 ARG A O 1
ATOM 709 N N . ARG A 1 95 ? 5.502 17.276 -51.492 1.00 26.22 95 ARG A N 1
ATOM 710 C CA . ARG A 1 95 ? 5.948 16.038 -52.145 1.00 26.22 95 ARG A CA 1
ATOM 711 C C . ARG A 1 95 ? 7.094 16.376 -53.100 1.00 26.22 95 ARG A C 1
ATOM 713 O O . ARG A 1 95 ? 7.007 17.377 -53.811 1.00 26.22 95 ARG A O 1
ATOM 720 N N . ARG A 1 96 ? 8.080 15.488 -53.206 1.00 27.52 96 ARG A N 1
ATOM 721 C CA . ARG A 1 96 ? 8.775 15.210 -54.468 1.00 27.52 96 ARG A CA 1
ATOM 722 C C . ARG A 1 96 ? 8.932 13.704 -54.630 1.00 27.52 96 ARG A C 1
ATOM 724 O O . ARG A 1 96 ? 8.959 12.966 -53.650 1.00 27.52 96 ARG A O 1
ATOM 731 N N . SER A 1 97 ? 8.960 13.292 -55.884 1.00 25.75 97 SER A N 1
ATOM 732 C CA . SER A 1 97 ? 9.107 11.924 -56.365 1.00 25.75 97 SER A CA 1
ATOM 733 C C . SER A 1 97 ? 10.351 11.863 -57.234 1.00 25.75 97 SER A C 1
ATOM 735 O O . SER A 1 97 ? 10.538 12.764 -58.044 1.00 25.75 97 SER A O 1
ATOM 737 N N . GLU A 1 98 ? 11.118 10.787 -57.143 1.00 28.86 98 GLU A N 1
ATOM 738 C CA . GLU A 1 98 ? 12.106 10.411 -58.156 1.00 28.86 98 GLU A CA 1
ATOM 739 C C . GLU A 1 98 ? 12.221 8.880 -58.184 1.00 28.86 98 GLU A C 1
ATOM 741 O O . GLU A 1 98 ? 11.801 8.200 -57.242 1.00 28.86 98 GLU A O 1
ATOM 746 N N . GLN A 1 99 ? 12.660 8.332 -59.317 1.00 26.55 99 GLN A N 1
ATOM 747 C CA . GLN A 1 99 ? 12.483 6.919 -59.666 1.00 26.55 99 GLN A CA 1
ATOM 748 C C . GLN A 1 99 ? 13.808 6.149 -59.723 1.00 26.55 99 GLN A C 1
ATOM 750 O O . GLN A 1 99 ? 14.853 6.714 -60.012 1.00 26.55 99 GLN A O 1
ATOM 755 N N . ALA A 1 100 ? 13.688 4.839 -59.487 1.00 27.72 100 ALA A N 1
ATOM 756 C CA . ALA A 1 100 ? 14.457 3.730 -60.060 1.00 27.72 100 ALA A CA 1
ATOM 757 C C . ALA A 1 100 ? 15.943 3.924 -60.442 1.00 27.72 100 ALA A C 1
ATOM 759 O O . ALA A 1 100 ? 16.278 4.621 -61.394 1.00 27.72 100 ALA A O 1
ATOM 760 N N . ASN A 1 101 ? 16.790 3.044 -59.893 1.00 27.58 101 ASN A N 1
ATOM 761 C CA . ASN A 1 101 ? 17.438 2.041 -60.749 1.00 27.58 101 ASN A CA 1
ATOM 762 C C . ASN A 1 101 ? 17.886 0.792 -59.968 1.00 27.58 101 ASN A C 1
ATOM 764 O O . ASN A 1 101 ? 18.182 0.861 -58.776 1.00 27.58 101 ASN A O 1
ATOM 768 N N . GLN A 1 102 ? 17.939 -0.346 -60.663 1.00 27.22 102 GLN A N 1
ATOM 769 C CA . GLN A 1 102 ? 18.609 -1.585 -60.244 1.00 27.22 102 GLN A CA 1
ATOM 770 C C . GLN A 1 102 ? 19.744 -1.900 -61.229 1.00 27.22 102 GLN A C 1
ATOM 772 O O . GLN A 1 102 ? 19.684 -1.482 -62.386 1.00 27.22 102 GLN A O 1
ATOM 777 N N . PRO A 1 103 ? 20.732 -2.701 -60.808 1.00 32.47 103 PRO A N 1
ATOM 778 C CA . PRO A 1 103 ? 21.283 -3.727 -61.692 1.00 32.47 103 PRO A CA 1
ATOM 779 C C . PRO A 1 103 ? 21.344 -5.125 -61.039 1.00 32.47 103 PRO A C 1
ATOM 781 O O . PRO A 1 103 ? 21.075 -5.300 -59.851 1.00 32.47 103 PRO A O 1
ATOM 784 N N . HIS A 1 104 ? 21.650 -6.134 -61.861 1.00 27.52 104 HIS A N 1
ATOM 785 C CA . HIS A 1 104 ? 21.512 -7.566 -61.556 1.00 27.52 104 HIS A CA 1
ATOM 786 C C . HIS A 1 104 ? 22.638 -8.179 -60.697 1.00 27.52 104 HIS A C 1
ATOM 788 O O . HIS A 1 104 ? 23.702 -7.597 -60.501 1.00 27.52 104 HIS A O 1
ATOM 794 N N . LEU A 1 105 ? 22.393 -9.409 -60.222 1.00 30.00 105 LEU A N 1
ATOM 795 C CA . LEU A 1 105 ? 23.357 -10.244 -59.501 1.00 30.00 105 LEU A CA 1
ATOM 796 C C . LEU A 1 105 ? 24.506 -10.738 -60.396 1.00 30.00 105 LEU A C 1
ATOM 798 O O . LEU A 1 105 ? 24.281 -11.152 -61.531 1.00 30.00 105 LEU A O 1
ATOM 802 N N . THR A 1 106 ? 25.684 -10.904 -59.793 1.00 26.27 106 THR A N 1
ATOM 803 C CA . THR A 1 106 ? 26.627 -11.984 -60.127 1.00 26.27 106 THR A CA 1
ATOM 804 C C . THR A 1 106 ? 27.119 -12.646 -58.837 1.00 26.27 106 THR A C 1
ATOM 806 O O . THR A 1 106 ? 27.331 -11.985 -57.822 1.00 26.27 106 THR A O 1
ATOM 809 N N . SER A 1 107 ? 27.257 -13.973 -58.843 1.00 29.11 107 SER A N 1
ATOM 810 C CA . SER A 1 107 ? 27.646 -14.761 -57.667 1.00 29.11 107 SER A CA 1
ATOM 811 C C . SER A 1 107 ? 29.110 -15.192 -57.734 1.00 29.11 107 SER A C 1
ATOM 813 O O . SER A 1 107 ? 29.500 -15.865 -58.686 1.00 29.11 107 SER A O 1
ATOM 815 N N . THR A 1 108 ? 29.893 -14.926 -56.687 1.00 27.20 108 THR A N 1
ATOM 816 C CA . THR A 1 108 ? 31.151 -15.650 -56.431 1.00 27.20 108 THR A CA 1
ATOM 817 C C . THR A 1 108 ? 31.286 -15.988 -54.947 1.00 27.20 108 THR A C 1
ATOM 819 O O . THR A 1 108 ? 31.046 -15.153 -54.080 1.00 27.20 108 THR A O 1
ATOM 822 N N . ASN A 1 109 ? 31.670 -17.232 -54.649 1.00 34.12 109 ASN A N 1
ATOM 823 C CA . ASN A 1 109 ? 32.008 -17.660 -53.291 1.00 34.12 109 ASN A CA 1
ATOM 824 C C . ASN A 1 109 ? 33.352 -17.057 -52.869 1.00 34.12 109 ASN A C 1
ATOM 826 O O . ASN A 1 109 ? 34.340 -17.234 -53.585 1.00 34.12 109 ASN A O 1
ATOM 830 N N . ARG A 1 110 ? 33.426 -16.463 -51.670 1.00 29.03 110 ARG A N 1
ATOM 831 C CA . ARG A 1 110 ? 34.680 -16.329 -50.912 1.00 29.03 110 ARG A CA 1
ATOM 832 C C . ARG A 1 110 ? 34.441 -16.179 -49.407 1.00 29.03 110 ARG A C 1
ATOM 834 O O . ARG A 1 110 ? 33.454 -15.604 -48.969 1.00 29.03 110 ARG A O 1
ATOM 841 N N . LEU A 1 111 ? 35.399 -16.750 -48.682 1.00 30.39 111 LEU A N 1
ATOM 842 C CA . LEU A 1 111 ? 35.649 -16.786 -47.237 1.00 30.39 111 LEU A CA 1
ATOM 843 C C . LEU A 1 111 ? 35.076 -15.617 -46.409 1.00 30.39 111 LEU A C 1
ATOM 845 O O . LEU A 1 111 ? 35.134 -14.458 -46.815 1.00 30.39 111 LEU A O 1
ATOM 849 N N . GLY A 1 112 ? 34.588 -15.940 -45.205 1.00 38.47 112 GLY A N 1
ATOM 850 C CA . GLY A 1 112 ? 33.917 -15.004 -44.297 1.00 38.47 112 GLY A CA 1
ATOM 851 C C . GLY A 1 112 ? 34.752 -13.769 -43.944 1.00 38.47 112 GLY A C 1
ATOM 852 O O . GLY A 1 112 ? 35.795 -13.867 -43.304 1.00 38.47 112 GLY A O 1
ATOM 853 N N . ASN A 1 113 ? 34.256 -12.598 -44.340 1.00 30.66 113 ASN A N 1
ATOM 854 C CA . ASN A 1 113 ? 34.883 -11.301 -44.098 1.00 30.66 113 ASN A CA 1
ATOM 855 C C . ASN A 1 113 ? 34.402 -10.713 -42.749 1.00 30.66 113 ASN A C 1
ATOM 857 O O . ASN A 1 113 ? 33.188 -10.585 -42.566 1.00 30.66 113 ASN A O 1
ATOM 861 N N . PRO A 1 114 ? 35.291 -10.300 -41.818 1.00 37.22 114 PRO A N 1
ATOM 862 C CA . PRO A 1 114 ? 34.888 -9.723 -40.528 1.00 37.22 114 PRO A CA 1
ATOM 863 C C . PRO A 1 114 ? 34.026 -8.454 -40.653 1.00 37.22 114 PRO A C 1
ATOM 865 O O . PRO A 1 114 ? 33.173 -8.214 -39.797 1.00 37.22 114 PRO A O 1
ATOM 868 N N . ALA A 1 115 ? 34.146 -7.691 -41.748 1.00 32.06 115 ALA A N 1
ATOM 869 C CA . ALA A 1 115 ? 33.273 -6.545 -42.021 1.00 32.06 115 ALA A CA 1
ATOM 870 C C . ALA A 1 115 ? 31.780 -6.931 -42.074 1.00 32.06 115 ALA A C 1
ATOM 872 O O . ALA A 1 115 ? 30.915 -6.127 -41.729 1.00 32.06 115 ALA A O 1
ATOM 873 N N . HIS A 1 116 ? 31.462 -8.176 -42.447 1.00 31.05 116 HIS A N 1
ATOM 874 C CA . HIS A 1 116 ? 30.084 -8.656 -42.525 1.00 31.05 116 HIS A CA 1
ATOM 875 C C . HIS A 1 116 ? 29.429 -8.821 -41.143 1.00 31.05 116 HIS A C 1
ATOM 877 O O . HIS A 1 116 ? 28.216 -8.657 -41.032 1.00 31.05 116 HIS A O 1
ATOM 883 N N . PHE A 1 117 ? 30.210 -9.084 -40.087 1.00 30.55 117 PHE A N 1
ATOM 884 C CA . PHE A 1 117 ? 29.711 -9.100 -38.706 1.00 30.55 117 PHE A CA 1
ATOM 885 C C . PHE A 1 117 ? 29.499 -7.683 -38.163 1.00 30.55 117 PHE A C 1
ATOM 887 O O . PHE A 1 117 ? 28.478 -7.426 -37.528 1.00 30.55 117 PHE A O 1
ATOM 894 N N . ILE A 1 118 ? 30.408 -6.750 -38.466 1.00 33.62 118 ILE A N 1
ATOM 895 C CA . ILE A 1 118 ? 30.300 -5.345 -38.037 1.00 33.62 118 ILE A CA 1
ATOM 896 C C . ILE A 1 118 ? 29.051 -4.693 -38.651 1.00 33.62 118 ILE A C 1
ATOM 898 O O . ILE A 1 118 ? 28.213 -4.167 -37.923 1.00 33.62 118 ILE A O 1
ATOM 902 N N . VAL A 1 119 ? 28.845 -4.828 -39.967 1.00 31.30 119 VAL A N 1
ATOM 903 C CA . VAL A 1 119 ? 27.669 -4.261 -40.657 1.00 31.30 119 VAL A CA 1
ATOM 904 C C . VAL A 1 119 ? 26.350 -4.898 -40.189 1.00 31.30 119 VAL A C 1
ATOM 906 O O . VAL A 1 119 ? 25.317 -4.227 -40.171 1.00 31.30 119 VAL A O 1
ATOM 909 N N . VAL A 1 120 ? 26.353 -6.173 -39.779 1.00 33.91 120 VAL A N 1
ATOM 910 C CA . VAL A 1 120 ? 25.171 -6.816 -39.174 1.00 33.91 120 VAL A CA 1
ATOM 911 C C . VAL A 1 120 ? 24.908 -6.287 -37.759 1.00 33.91 120 VAL A C 1
ATOM 913 O O . VAL A 1 120 ? 23.750 -6.025 -37.435 1.00 33.91 120 VAL A O 1
ATOM 916 N N . ALA A 1 121 ? 25.947 -6.055 -36.951 1.00 32.22 121 ALA A N 1
ATOM 917 C CA . ALA A 1 121 ? 25.818 -5.471 -35.614 1.00 32.22 121 ALA A CA 1
ATOM 918 C C . ALA A 1 121 ? 25.338 -4.006 -35.647 1.00 32.22 121 ALA A C 1
ATOM 920 O O . ALA A 1 121 ? 24.459 -3.625 -34.876 1.00 32.22 121 ALA A O 1
ATOM 921 N N . GLU A 1 122 ? 25.841 -3.183 -36.569 1.00 36.09 122 GLU A N 1
ATOM 922 C CA . GLU A 1 122 ? 25.358 -1.805 -36.728 1.00 36.09 122 GLU A CA 1
ATOM 923 C C . GLU A 1 122 ? 23.903 -1.764 -37.217 1.00 36.09 122 GLU A C 1
ATOM 925 O O . GLU A 1 122 ? 23.081 -1.022 -36.675 1.00 36.09 122 GLU A O 1
ATOM 930 N N . ARG A 1 123 ? 23.537 -2.606 -38.196 1.00 35.97 123 ARG A N 1
ATOM 931 C CA . ARG A 1 123 ? 22.153 -2.690 -38.695 1.00 35.97 123 ARG A CA 1
ATOM 932 C C . ARG A 1 123 ? 21.181 -3.263 -37.659 1.00 35.97 123 ARG A C 1
ATOM 934 O O . ARG A 1 123 ? 20.023 -2.834 -37.628 1.00 35.97 123 ARG A O 1
ATOM 941 N N . SER A 1 124 ? 21.610 -4.183 -36.793 1.00 42.84 124 SER A N 1
ATOM 942 C CA . SER A 1 124 ? 20.766 -4.671 -35.695 1.00 42.84 124 SER A CA 1
ATOM 943 C C . SER A 1 124 ? 20.546 -3.577 -34.643 1.00 42.84 124 SER A C 1
ATOM 945 O O . SER A 1 124 ? 19.397 -3.269 -34.336 1.00 42.84 124 SER A O 1
ATOM 947 N N . VAL A 1 125 ? 21.595 -2.882 -34.188 1.00 43.66 125 VAL A N 1
ATOM 948 C CA . VAL A 1 125 ? 21.472 -1.757 -33.238 1.00 43.66 125 VAL A CA 1
ATOM 949 C C . VAL A 1 125 ? 20.610 -0.615 -33.803 1.00 43.66 125 VAL A C 1
ATOM 951 O O . VAL A 1 125 ? 19.759 -0.071 -33.090 1.00 43.66 125 VAL A O 1
ATOM 954 N N . LEU A 1 126 ? 20.760 -0.282 -35.089 1.00 47.44 126 LEU A N 1
ATOM 955 C CA . LEU A 1 126 ? 19.963 0.761 -35.745 1.00 47.44 126 LEU A CA 1
ATOM 956 C C . LEU A 1 126 ? 18.483 0.359 -35.906 1.00 47.44 126 LEU A C 1
ATOM 958 O O . LEU A 1 126 ? 17.590 1.171 -35.672 1.00 47.44 126 LEU A O 1
ATOM 962 N N . SER A 1 127 ? 18.192 -0.897 -36.259 1.00 47.34 127 SER A N 1
ATOM 963 C CA . SER A 1 127 ? 16.801 -1.372 -36.362 1.00 47.34 127 SER A CA 1
ATOM 964 C C . SER A 1 127 ? 16.112 -1.491 -34.997 1.00 47.34 127 SER A C 1
ATOM 966 O O . SER A 1 127 ? 14.948 -1.106 -34.870 1.00 47.34 127 SER A O 1
ATOM 968 N N . ILE A 1 128 ? 16.838 -1.930 -33.962 1.00 51.12 128 ILE A N 1
ATOM 969 C CA . ILE A 1 128 ? 16.354 -1.989 -32.576 1.00 51.12 128 ILE A CA 1
ATOM 970 C C . ILE A 1 128 ? 15.998 -0.584 -32.067 1.00 51.12 128 ILE A C 1
ATOM 972 O O . ILE A 1 128 ? 14.885 -0.373 -31.587 1.00 51.12 128 ILE A O 1
ATOM 976 N N . THR A 1 129 ? 16.889 0.400 -32.234 1.00 57.50 129 THR A N 1
ATOM 977 C CA . THR A 1 129 ? 16.631 1.786 -31.793 1.00 57.50 129 THR A CA 1
ATOM 978 C C . THR A 1 129 ? 15.445 2.427 -32.521 1.00 57.50 129 THR A C 1
ATOM 980 O O . THR A 1 129 ? 14.586 3.020 -31.865 1.00 57.50 129 THR A O 1
ATOM 983 N N . ILE A 1 130 ? 15.313 2.247 -33.842 1.00 61.19 130 ILE A N 1
ATOM 984 C CA . ILE A 1 130 ? 14.141 2.722 -34.605 1.00 61.19 130 ILE A CA 1
ATOM 985 C C . ILE A 1 130 ? 12.842 2.047 -34.120 1.00 61.19 130 ILE A C 1
ATOM 987 O O . ILE A 1 130 ? 11.812 2.716 -33.980 1.00 61.19 130 ILE A O 1
ATOM 991 N N . GLY A 1 131 ? 12.882 0.744 -33.820 1.00 62.53 131 GLY A N 1
ATOM 992 C CA . GLY A 1 131 ? 11.748 -0.003 -33.268 1.00 62.53 131 GLY A CA 1
ATOM 993 C C . GLY A 1 131 ? 11.266 0.559 -31.928 1.00 62.53 131 GLY A C 1
ATOM 994 O O . GLY A 1 131 ? 10.075 0.846 -31.769 1.00 62.53 131 GLY A O 1
ATOM 995 N N . THR A 1 132 ? 12.188 0.799 -30.993 1.00 63.28 132 THR A N 1
ATOM 996 C CA . THR A 1 132 ? 11.863 1.362 -29.674 1.00 63.28 132 THR A CA 1
ATOM 997 C C . THR A 1 132 ? 11.373 2.812 -29.772 1.00 63.28 132 THR A C 1
ATOM 999 O O . THR A 1 132 ? 10.361 3.150 -29.159 1.00 63.28 132 THR A O 1
ATOM 1002 N N . ILE A 1 133 ? 11.983 3.658 -30.613 1.00 70.06 133 ILE A N 1
ATOM 1003 C CA . ILE A 1 133 ? 11.506 5.035 -30.860 1.00 70.06 133 ILE A CA 1
ATOM 1004 C C . ILE A 1 133 ? 10.059 5.031 -31.382 1.00 70.06 133 ILE A C 1
ATOM 1006 O O . ILE A 1 133 ? 9.224 5.806 -30.910 1.00 70.06 133 ILE A O 1
ATOM 1010 N N . ARG A 1 134 ? 9.715 4.116 -32.300 1.00 73.00 134 ARG A N 1
ATOM 1011 C CA . ARG A 1 134 ? 8.339 3.961 -32.801 1.00 73.00 134 ARG A CA 1
ATOM 1012 C C . ARG A 1 134 ? 7.354 3.541 -31.700 1.00 73.00 134 ARG A C 1
ATOM 1014 O O . ARG A 1 134 ? 6.220 4.021 -31.701 1.00 73.00 134 ARG A O 1
ATOM 1021 N N . GLN A 1 135 ? 7.768 2.688 -30.761 1.00 73.00 135 GLN A N 1
ATOM 1022 C CA . GLN A 1 135 ? 6.949 2.283 -29.608 1.00 73.00 135 GLN A CA 1
ATOM 1023 C C . GLN A 1 135 ? 6.718 3.449 -28.630 1.00 73.00 135 GLN A C 1
ATOM 1025 O O . GLN A 1 135 ? 5.581 3.663 -28.203 1.00 73.00 135 GLN A O 1
ATOM 1030 N N . LEU A 1 136 ? 7.751 4.252 -28.346 1.00 71.06 136 LEU A N 1
ATOM 1031 C CA . LEU A 1 136 ? 7.643 5.467 -27.525 1.00 71.06 136 LEU A CA 1
ATOM 1032 C C . LEU A 1 136 ? 6.687 6.495 -28.158 1.00 71.06 136 LEU A C 1
ATOM 1034 O O . LEU A 1 136 ? 5.770 6.974 -27.490 1.00 71.06 136 LEU A O 1
ATOM 1038 N N . LEU A 1 137 ? 6.837 6.784 -29.457 1.00 74.31 137 LEU A N 1
ATOM 1039 C CA . LEU A 1 137 ? 5.957 7.704 -30.195 1.00 74.31 137 LEU A CA 1
ATOM 1040 C C . LEU A 1 137 ? 4.490 7.240 -30.190 1.00 74.31 137 LEU A C 1
ATOM 1042 O O . LEU A 1 137 ? 3.588 8.045 -29.949 1.00 74.31 137 LEU A O 1
ATOM 1046 N N . ALA A 1 138 ? 4.242 5.943 -30.403 1.00 71.75 138 ALA A N 1
ATOM 1047 C CA . ALA A 1 138 ? 2.895 5.372 -30.355 1.00 71.75 138 ALA A CA 1
ATOM 1048 C C . ALA A 1 138 ? 2.266 5.474 -28.952 1.00 71.75 138 ALA A C 1
ATOM 1050 O O . ALA A 1 138 ? 1.090 5.820 -28.826 1.00 71.75 138 ALA A O 1
ATOM 1051 N N . ALA A 1 139 ? 3.045 5.234 -27.893 1.00 68.25 139 ALA A N 1
ATOM 1052 C CA . ALA A 1 139 ? 2.580 5.382 -26.516 1.00 68.25 139 ALA A CA 1
ATOM 1053 C C . ALA A 1 139 ? 2.282 6.851 -26.152 1.00 68.25 139 ALA A C 1
ATOM 1055 O O . ALA A 1 139 ? 1.266 7.125 -25.510 1.00 68.25 139 ALA A O 1
ATOM 1056 N N . MET A 1 140 ? 3.097 7.808 -26.617 1.00 69.44 140 MET A N 1
ATOM 1057 C CA . MET A 1 140 ? 2.851 9.242 -26.406 1.00 69.44 140 MET A CA 1
ATOM 1058 C C . MET A 1 140 ? 1.589 9.744 -27.121 1.00 69.44 140 MET A C 1
ATOM 1060 O O . MET A 1 140 ? 0.819 10.497 -26.523 1.00 69.44 140 MET A O 1
ATOM 1064 N N . ALA A 1 141 ? 1.300 9.272 -28.340 1.00 70.31 141 ALA A N 1
ATOM 1065 C CA . ALA A 1 141 ? 0.033 9.566 -29.022 1.00 70.31 141 ALA A CA 1
ATOM 1066 C C . ALA A 1 141 ? -1.198 9.101 -28.206 1.00 70.31 141 ALA A C 1
ATOM 1068 O O . ALA A 1 141 ? -2.259 9.730 -28.245 1.00 70.31 141 ALA A O 1
ATOM 1069 N N . GLY A 1 142 ? -1.040 8.051 -27.393 1.00 71.62 142 GLY A N 1
ATOM 1070 C CA . GLY A 1 142 ? -2.060 7.549 -26.473 1.00 71.62 142 GLY A CA 1
ATOM 1071 C C . GLY A 1 142 ? -2.499 8.534 -25.379 1.00 71.62 142 GLY A C 1
ATOM 1072 O O . GLY A 1 142 ? -3.635 8.427 -24.905 1.00 71.62 142 GLY A O 1
ATOM 1073 N N . LYS A 1 143 ? -1.681 9.536 -25.011 1.00 70.56 143 LYS A N 1
ATOM 1074 C CA . LYS A 1 143 ? -1.979 10.494 -23.919 1.00 70.56 143 LYS A CA 1
ATOM 1075 C C . LYS A 1 143 ? -3.303 11.248 -24.128 1.00 70.56 143 LYS A C 1
ATOM 1077 O O . LYS A 1 143 ? -4.082 11.409 -23.186 1.00 70.56 143 LYS A O 1
ATOM 1082 N N . ALA A 1 144 ? -3.632 11.614 -25.371 1.00 76.69 144 ALA A N 1
ATOM 1083 C CA . ALA A 1 144 ? -4.908 12.258 -25.706 1.00 76.69 144 ALA A CA 1
ATOM 1084 C C . ALA A 1 144 ? -6.128 11.360 -25.404 1.00 76.69 144 ALA A C 1
ATOM 1086 O O . ALA A 1 144 ? -7.152 11.835 -24.902 1.00 76.69 144 ALA A O 1
ATOM 1087 N N . SER A 1 145 ? -6.009 10.046 -25.635 1.00 81.69 145 SER A N 1
ATOM 1088 C CA . SER A 1 145 ? -7.053 9.078 -25.272 1.00 81.69 145 SER A CA 1
ATOM 1089 C C . SER A 1 145 ? -7.169 8.895 -23.753 1.00 81.69 145 SER A C 1
ATOM 1091 O O . SER A 1 145 ? -8.282 8.778 -23.242 1.00 81.69 145 SER A O 1
ATOM 1093 N N . GLY A 1 146 ? -6.054 8.976 -23.012 1.00 84.19 146 GLY A N 1
ATOM 1094 C CA . GLY A 1 146 ? -6.026 8.934 -21.544 1.00 84.19 146 GLY A CA 1
ATOM 1095 C C . GLY A 1 146 ? -6.831 10.068 -20.898 1.00 84.19 146 GLY A C 1
ATOM 1096 O O . GLY A 1 146 ? -7.587 9.837 -19.949 1.00 84.19 146 GLY A O 1
ATOM 1097 N N . LEU A 1 147 ? -6.782 11.278 -21.467 1.00 87.25 147 LEU A N 1
ATOM 1098 C CA . LEU A 1 147 ? -7.628 12.399 -21.035 1.00 87.25 147 LEU A CA 1
ATOM 1099 C C . LEU A 1 147 ? -9.122 12.144 -21.307 1.00 87.25 147 LEU A C 1
ATOM 1101 O O . LEU A 1 147 ? -9.962 12.415 -20.444 1.00 87.25 147 LEU A O 1
ATOM 1105 N N . TRP A 1 148 ? -9.479 11.583 -22.469 1.00 88.12 148 TRP A N 1
ATOM 1106 C CA . TRP A 1 148 ? -10.868 11.213 -22.782 1.00 88.12 148 TRP A CA 1
ATOM 1107 C C . TRP A 1 148 ? -11.386 10.073 -21.889 1.00 88.12 148 TRP A C 1
ATOM 1109 O O . TRP A 1 148 ? -12.510 10.127 -21.383 1.00 88.12 148 TRP A O 1
ATOM 1119 N N . HIS A 1 149 ? -10.554 9.064 -21.631 1.00 88.56 149 HIS A N 1
ATOM 1120 C CA . HIS A 1 149 ? -10.860 7.964 -20.726 1.00 88.56 149 HIS A CA 1
ATOM 1121 C C . HIS A 1 149 ? -11.015 8.432 -19.274 1.00 88.56 149 HIS A C 1
ATOM 1123 O O . HIS A 1 149 ? -11.999 8.055 -18.633 1.00 88.56 149 HIS A O 1
ATOM 1129 N N . SER A 1 150 ? -10.132 9.312 -18.789 1.00 91.94 150 SER A N 1
ATOM 1130 C CA . SER A 1 150 ? -10.266 9.961 -17.477 1.00 91.94 150 SER A CA 1
ATOM 1131 C C . SER A 1 150 ? -11.605 10.699 -17.385 1.00 91.94 150 SER A C 1
ATOM 1133 O O . SER A 1 150 ? -12.422 10.375 -16.524 1.00 91.94 150 SER A O 1
ATOM 1135 N N . ARG A 1 151 ? -11.927 11.563 -18.365 1.00 91.62 151 ARG A N 1
ATOM 1136 C CA . ARG A 1 151 ? -13.236 12.245 -18.484 1.00 91.62 151 ARG A CA 1
ATOM 1137 C C . ARG A 1 151 ? -14.447 11.298 -18.527 1.00 91.62 151 ARG A C 1
ATOM 1139 O O . ARG A 1 151 ? -15.554 11.736 -18.225 1.00 91.62 151 ARG A O 1
ATOM 1146 N N . ARG A 1 152 ? -14.290 10.024 -18.915 1.00 90.75 152 ARG A N 1
ATOM 1147 C CA . ARG A 1 152 ? -15.357 8.998 -18.888 1.00 90.75 152 ARG A CA 1
ATOM 1148 C C . ARG A 1 152 ? -15.468 8.289 -17.532 1.00 90.75 152 ARG A C 1
ATOM 1150 O O . ARG A 1 152 ? -16.570 7.858 -17.177 1.00 90.75 152 ARG A O 1
ATOM 1157 N N . LEU A 1 153 ? -14.364 8.140 -16.803 1.00 89.38 153 LEU A N 1
ATOM 1158 C CA . LEU A 1 153 ? -14.335 7.559 -15.458 1.00 89.38 153 LEU A CA 1
ATOM 1159 C C . LEU A 1 153 ? -14.918 8.538 -14.436 1.00 89.38 153 LEU A C 1
ATOM 1161 O O . LEU A 1 153 ? -15.866 8.184 -13.741 1.00 89.38 153 LEU A O 1
ATOM 1165 N N . VAL A 1 154 ? -14.442 9.786 -14.439 1.00 92.12 154 VAL A N 1
ATOM 1166 C CA . VAL A 1 154 ? -14.760 10.801 -13.417 1.00 92.12 154 VAL A CA 1
ATOM 1167 C C . VAL A 1 154 ? -16.142 11.464 -13.561 1.00 92.12 154 VAL A C 1
ATOM 1169 O O . VAL A 1 154 ? -16.421 12.441 -12.873 1.00 92.12 154 VAL A O 1
ATOM 1172 N N . ARG A 1 155 ? -17.019 10.957 -14.448 1.00 90.44 155 ARG A N 1
ATOM 1173 C CA . ARG A 1 155 ? -18.404 11.460 -14.607 1.00 90.44 155 ARG A CA 1
ATOM 1174 C C . ARG A 1 155 ? -19.282 11.156 -13.395 1.00 90.44 155 ARG A C 1
ATOM 1176 O O . ARG A 1 155 ? -20.102 11.976 -13.012 1.00 90.44 155 ARG A O 1
ATOM 1183 N N . GLU A 1 156 ? -19.125 9.960 -12.835 1.00 89.69 156 GLU A N 1
ATOM 1184 C CA . GLU A 1 156 ? -19.761 9.539 -11.585 1.00 89.69 156 GLU A CA 1
ATOM 1185 C C . GLU A 1 156 ? -18.739 9.771 -10.469 1.00 89.69 156 GLU A C 1
ATOM 1187 O O . GLU A 1 156 ? -17.738 9.055 -10.425 1.00 89.69 156 GLU A O 1
ATOM 1192 N N . ARG A 1 157 ? -18.967 10.754 -9.589 1.00 91.12 157 ARG A N 1
ATOM 1193 C CA . ARG A 1 157 ? -18.148 10.989 -8.388 1.00 91.12 157 ARG A CA 1
ATOM 1194 C C . ARG A 1 157 ? -18.994 10.794 -7.133 1.00 91.12 157 ARG A C 1
ATOM 1196 O O . ARG A 1 157 ? -20.091 11.334 -7.045 1.00 91.12 157 ARG A O 1
ATOM 1203 N N . GLN A 1 158 ? -18.441 10.091 -6.153 1.00 90.25 158 GLN A N 1
ATOM 1204 C CA . GLN A 1 158 ? -18.968 10.013 -4.795 1.00 90.25 158 GLN A CA 1
ATOM 1205 C C . GLN A 1 158 ? -18.260 11.057 -3.905 1.00 90.25 158 GLN A C 1
ATOM 1207 O O . GLN A 1 158 ? -17.037 11.213 -4.009 1.00 90.25 158 GLN A O 1
ATOM 1212 N N . PRO A 1 159 ? -18.983 11.813 -3.057 1.00 90.19 159 PRO A N 1
ATOM 1213 C CA . PRO A 1 159 ? -18.360 12.709 -2.091 1.00 90.19 159 PRO A CA 1
ATOM 1214 C C . PRO A 1 159 ? -17.714 11.909 -0.950 1.00 90.19 159 PRO A C 1
ATOM 1216 O O . PRO A 1 159 ? -18.352 11.072 -0.311 1.00 90.19 159 PRO A O 1
ATOM 1219 N N . LEU A 1 160 ? -16.439 12.196 -0.694 1.00 92.75 160 LEU A N 1
ATOM 1220 C CA . LEU A 1 160 ? -15.650 11.655 0.409 1.00 92.75 160 LEU A CA 1
ATOM 1221 C C . LEU A 1 160 ? -15.459 12.782 1.434 1.00 92.75 160 LEU A C 1
ATOM 1223 O O . LEU A 1 160 ? -14.479 13.516 1.380 1.00 92.75 160 LEU A O 1
ATOM 1227 N N . VAL A 1 161 ? -16.467 12.988 2.282 1.00 92.62 161 VAL A N 1
ATOM 1228 C CA . VAL A 1 161 ? -16.510 14.075 3.277 1.00 92.62 161 VAL A CA 1
ATOM 1229 C C . VAL A 1 161 ? -16.021 13.605 4.643 1.00 92.62 161 VAL A C 1
ATOM 1231 O O . VAL A 1 161 ? -16.350 12.492 5.049 1.00 92.62 161 VAL A O 1
ATOM 1234 N N . CYS A 1 162 ? -15.301 14.467 5.364 1.00 87.12 162 CYS A N 1
ATOM 1235 C CA . CYS A 1 162 ? -14.838 14.202 6.737 1.00 87.12 162 CYS A CA 1
ATOM 1236 C C . CYS A 1 162 ? -15.791 14.720 7.830 1.00 87.12 162 CYS A C 1
ATOM 1238 O O . CYS A 1 162 ? -15.518 14.566 9.021 1.00 87.12 162 CYS A O 1
ATOM 1240 N N . GLU A 1 163 ? -16.939 15.275 7.441 1.00 83.19 163 GLU A N 1
ATOM 1241 C CA . GLU A 1 163 ? -18.055 15.600 8.338 1.00 83.19 163 GLU A CA 1
ATOM 1242 C C . GLU A 1 163 ? -18.685 14.320 8.932 1.00 83.19 163 GLU A C 1
ATOM 1244 O O . GLU A 1 163 ? -18.667 13.270 8.277 1.00 83.19 163 GLU A O 1
ATOM 1249 N N . PRO A 1 164 ? -19.224 14.353 10.166 1.00 73.38 164 PRO A N 1
ATOM 1250 C CA . PRO A 1 164 ? -19.930 13.209 10.738 1.00 73.38 164 PRO A CA 1
ATOM 1251 C C . PRO A 1 164 ? -21.168 12.845 9.920 1.00 73.38 164 PRO A C 1
ATOM 1253 O O . PRO A 1 164 ? -21.919 13.720 9.487 1.00 73.38 164 PRO A O 1
ATOM 1256 N N . ARG A 1 165 ? -21.416 11.546 9.733 1.00 66.56 165 ARG A N 1
ATOM 1257 C CA . ARG A 1 165 ? -22.680 11.073 9.158 1.00 66.56 165 ARG A CA 1
ATOM 1258 C C . ARG A 1 165 ? -23.642 10.717 10.291 1.00 66.56 165 ARG A C 1
ATOM 1260 O O . ARG A 1 165 ? -23.272 9.894 11.124 1.00 66.56 165 ARG A O 1
ATOM 1267 N N . PRO A 1 166 ? -24.874 11.256 10.319 1.00 57.66 166 PRO A N 1
ATOM 1268 C CA . PRO A 1 166 ? -25.898 10.748 11.219 1.00 57.66 166 PRO A CA 1
ATOM 1269 C C . PRO A 1 166 ? -26.272 9.324 10.784 1.00 57.66 166 PRO A C 1
ATOM 1271 O O . PRO A 1 166 ? -26.915 9.114 9.755 1.00 57.66 166 PRO A O 1
ATOM 1274 N N . GLN A 1 167 ? -25.816 8.348 11.562 1.00 59.06 167 GLN A N 1
ATOM 1275 C CA . GLN A 1 167 ? -26.118 6.923 11.447 1.00 59.06 167 GLN A CA 1
ATOM 1276 C C . GLN A 1 167 ? -26.511 6.414 12.842 1.00 59.06 167 GLN A C 1
ATOM 1278 O O . GLN A 1 167 ? -25.953 6.899 13.829 1.00 59.06 167 GLN A O 1
ATOM 1283 N N . PRO A 1 168 ? -27.447 5.457 12.965 1.00 55.25 168 PRO A N 1
ATOM 1284 C CA . PRO A 1 168 ? -27.721 4.810 14.243 1.00 55.25 168 PRO A CA 1
ATOM 1285 C C . PRO A 1 168 ? -26.514 3.948 14.634 1.00 55.25 168 PRO A C 1
ATOM 1287 O O . PRO A 1 168 ? -26.290 2.875 14.069 1.00 55.25 168 PRO A O 1
ATOM 1290 N N . SER A 1 169 ? -25.708 4.436 15.575 1.00 55.06 169 SER A N 1
ATOM 1291 C CA . SER A 1 169 ? -24.512 3.733 16.027 1.00 55.06 169 SER A CA 1
ATOM 1292 C C . SER A 1 169 ? -24.868 2.555 16.941 1.00 55.06 169 SER A C 1
ATOM 1294 O O . SER A 1 169 ? -25.786 2.651 17.764 1.00 55.06 169 SER A O 1
ATOM 1296 N N . PRO A 1 170 ? -24.135 1.432 16.862 1.00 59.88 170 PRO A N 1
ATOM 1297 C CA . PRO A 1 170 ? -24.092 0.501 17.971 1.00 59.88 170 PRO A CA 1
ATOM 1298 C C . PRO A 1 170 ? -23.271 1.175 19.074 1.00 59.88 170 PRO A C 1
ATOM 1300 O O . PRO A 1 170 ? -22.050 1.271 18.970 1.00 59.88 170 PRO A O 1
ATOM 1303 N N . ASN A 1 171 ? -23.943 1.685 20.107 1.00 65.56 171 ASN A N 1
ATOM 1304 C CA . ASN A 1 171 ? -23.297 2.330 21.250 1.00 65.56 171 ASN A CA 1
ATOM 1305 C C . ASN A 1 171 ? -22.576 1.274 22.109 1.00 65.56 171 ASN A C 1
ATOM 1307 O O . ASN A 1 171 ? -23.102 0.819 23.125 1.00 65.56 171 ASN A O 1
ATOM 1311 N N . LEU A 1 172 ? -21.416 0.810 21.631 1.00 74.25 172 LEU A N 1
ATOM 1312 C CA . LEU A 1 172 ? -20.628 -0.235 22.277 1.00 74.25 172 LEU A CA 1
ATOM 1313 C C . LEU A 1 172 ? -20.060 0.318 23.591 1.00 74.25 172 LEU A C 1
ATOM 1315 O O . LEU A 1 172 ? -19.289 1.281 23.541 1.00 74.25 172 LEU A O 1
ATOM 1319 N N . PRO A 1 173 ? -20.379 -0.267 24.758 1.00 73.25 173 PRO A N 1
ATOM 1320 C CA . PRO A 1 173 ? -19.752 0.153 25.999 1.00 73.25 173 PRO A CA 1
ATOM 1321 C C . PRO A 1 173 ? -18.235 -0.053 25.918 1.00 73.25 173 PRO A C 1
ATOM 1323 O O . PRO A 1 173 ? -17.744 -1.030 25.335 1.00 73.25 173 PRO A O 1
ATOM 1326 N N . ALA A 1 174 ? -17.489 0.859 26.545 1.00 67.81 174 ALA A N 1
ATOM 1327 C CA . ALA A 1 174 ? -16.089 0.618 26.867 1.00 67.81 174 ALA A CA 1
ATOM 1328 C C . ALA A 1 174 ? -15.990 -0.688 27.669 1.00 67.81 174 ALA A C 1
ATOM 1330 O O . ALA A 1 174 ? -16.781 -0.911 28.589 1.00 67.81 174 ALA A O 1
ATOM 1331 N N . ALA A 1 175 ? -15.061 -1.569 27.297 1.00 63.53 175 ALA A N 1
ATOM 1332 C CA . ALA A 1 175 ? -14.944 -2.865 27.949 1.00 63.53 175 ALA A CA 1
ATOM 1333 C C . ALA A 1 175 ? -14.663 -2.706 29.454 1.00 63.53 175 ALA A C 1
ATOM 1335 O O . ALA A 1 175 ? -13.644 -2.143 29.853 1.00 63.53 175 ALA A O 1
ATOM 1336 N N . SER A 1 176 ? -15.535 -3.268 30.295 1.00 60.91 176 SER A N 1
ATOM 1337 C CA . SER A 1 176 ? -15.166 -3.610 31.669 1.00 60.91 176 SER A CA 1
ATOM 1338 C C . SER A 1 176 ? -13.966 -4.555 31.616 1.00 60.91 176 SER A C 1
ATOM 1340 O O . SER A 1 176 ? -14.006 -5.534 30.873 1.00 60.91 176 SER A O 1
ATOM 1342 N N . SER A 1 177 ? -12.904 -4.251 32.365 1.00 57.75 177 SER A N 1
ATOM 1343 C CA . SER A 1 177 ? -11.610 -4.933 32.234 1.00 57.75 177 SER A CA 1
ATOM 1344 C C . SER A 1 177 ? -11.699 -6.426 32.568 1.00 57.75 177 SER A C 1
ATOM 1346 O O . SER A 1 177 ? -11.650 -6.826 33.733 1.00 57.75 177 SER A O 1
ATOM 1348 N N . TYR A 1 178 ? -11.778 -7.259 31.531 1.00 64.69 178 TYR A N 1
ATOM 1349 C CA . TYR A 1 178 ? -11.651 -8.709 31.622 1.00 64.69 178 TYR A CA 1
ATOM 1350 C C . TYR A 1 178 ? -10.204 -9.075 31.286 1.00 64.69 178 TYR A C 1
ATOM 1352 O O . TYR A 1 178 ? -9.923 -9.797 30.333 1.00 64.69 178 TYR A O 1
ATOM 1360 N N . ALA A 1 179 ? -9.268 -8.574 32.100 1.00 74.06 179 ALA A N 1
ATOM 1361 C CA . ALA A 1 179 ? -7.827 -8.536 31.823 1.00 74.06 179 ALA A CA 1
ATOM 1362 C C . ALA A 1 179 ? -7.139 -9.891 31.531 1.00 74.06 179 ALA A C 1
ATOM 1364 O O . ALA A 1 179 ? -5.955 -9.908 31.196 1.00 74.06 179 ALA A O 1
ATOM 1365 N N . MET A 1 180 ? -7.839 -11.022 31.672 1.00 81.81 180 MET A N 1
ATOM 1366 C CA . MET A 1 180 ? -7.393 -12.337 31.197 1.00 81.81 180 MET A CA 1
ATOM 1367 C C . MET A 1 180 ? -7.865 -12.629 29.762 1.00 81.81 180 MET A C 1
ATOM 1369 O O . MET A 1 180 ? -7.054 -13.050 28.940 1.00 81.81 180 MET A O 1
ATOM 1373 N N . GLU A 1 181 ? -9.136 -12.361 29.440 1.00 87.50 181 GLU A N 1
ATOM 1374 C CA . GLU A 1 181 ? -9.678 -12.463 28.075 1.00 87.50 181 GLU A CA 1
ATOM 1375 C C . GLU A 1 181 ? -8.934 -11.519 27.129 1.00 87.50 181 GLU A C 1
ATOM 1377 O O . GLU A 1 181 ? -8.494 -11.925 26.057 1.00 87.50 181 GLU A O 1
ATOM 1382 N N . ASP A 1 182 ? -8.731 -10.275 27.565 1.00 91.62 182 ASP A N 1
ATOM 1383 C CA . ASP A 1 182 ? -8.110 -9.229 26.754 1.00 91.62 182 ASP A CA 1
ATOM 1384 C C . ASP A 1 182 ? -6.648 -9.580 26.420 1.00 91.62 182 ASP A C 1
ATOM 1386 O O . ASP A 1 182 ? -6.203 -9.401 25.288 1.00 91.62 182 ASP A O 1
ATOM 1390 N N . LYS A 1 183 ? -5.919 -10.201 27.361 1.00 92.69 183 LYS A N 1
ATOM 1391 C CA . LYS A 1 183 ? -4.561 -10.729 27.126 1.00 92.69 183 LYS A CA 1
ATOM 1392 C C . LYS A 1 183 ? -4.548 -11.928 26.180 1.00 92.69 183 LYS A C 1
ATOM 1394 O O . LYS A 1 183 ? -3.671 -12.009 25.322 1.00 92.69 183 LYS A O 1
ATOM 1399 N N . GLN A 1 184 ? -5.508 -12.846 26.309 1.00 95.38 184 GLN A N 1
ATOM 1400 C CA . GLN A 1 184 ? -5.650 -13.974 25.380 1.00 95.38 184 GLN A CA 1
ATOM 1401 C C . GLN A 1 184 ? -5.976 -13.489 23.961 1.00 95.38 184 GLN A C 1
ATOM 1403 O O . GLN A 1 184 ? -5.431 -14.020 22.993 1.00 95.38 184 GLN A O 1
ATOM 1408 N N . LEU A 1 185 ? -6.801 -12.446 23.834 1.00 96.31 185 LEU A N 1
ATOM 1409 C CA . LEU A 1 185 ? -7.143 -11.824 22.559 1.00 96.31 185 LEU A CA 1
ATOM 1410 C C . LEU A 1 185 ? -5.949 -11.099 21.926 1.00 96.31 185 LEU A C 1
ATOM 1412 O O . LEU A 1 185 ? -5.686 -11.285 20.738 1.00 96.31 185 LEU A O 1
ATOM 1416 N N . VAL A 1 186 ? -5.199 -10.318 22.709 1.00 97.50 186 VAL A N 1
ATOM 1417 C CA . VAL A 1 186 ? -3.965 -9.661 22.250 1.00 97.50 186 VAL A CA 1
ATOM 1418 C C . VAL A 1 186 ? -2.967 -10.691 21.723 1.00 97.50 186 VAL A C 1
ATOM 1420 O O . VAL A 1 186 ? -2.441 -10.530 20.623 1.00 97.50 186 VAL A O 1
ATOM 1423 N N . GLU A 1 187 ? -2.748 -11.784 22.454 1.00 97.75 187 GLU A N 1
ATOM 1424 C CA . GLU A 1 187 ? -1.837 -12.852 22.038 1.00 97.75 187 GLU A CA 1
ATOM 1425 C C . GLU A 1 187 ? -2.335 -13.609 20.791 1.00 97.75 187 GLU A C 1
ATOM 1427 O O . GLU A 1 187 ? -1.542 -13.925 19.901 1.00 97.75 187 GLU A O 1
ATOM 1432 N N . LEU A 1 188 ? -3.647 -13.842 20.664 1.00 98.19 188 LEU A N 1
ATOM 1433 C CA . LEU A 1 188 ? -4.251 -14.410 19.454 1.00 98.19 188 LEU A CA 1
ATOM 1434 C C . LEU A 1 188 ? -4.012 -13.509 18.231 1.00 98.19 188 LEU A C 1
ATOM 1436 O O . LEU A 1 188 ? -3.535 -13.990 17.201 1.00 98.19 188 LEU A O 1
ATOM 1440 N N . ILE A 1 189 ? -4.277 -12.205 18.356 1.00 98.50 189 ILE A N 1
ATOM 1441 C CA . ILE A 1 189 ? -4.081 -11.228 17.276 1.00 98.50 189 ILE A CA 1
ATOM 1442 C C . ILE A 1 189 ? -2.589 -11.078 16.939 1.00 98.50 189 ILE A C 1
ATOM 1444 O O . ILE A 1 189 ? -2.247 -11.009 15.757 1.00 98.50 189 ILE A O 1
ATOM 1448 N N . ARG A 1 190 ? -1.679 -11.092 17.927 1.00 97.94 190 ARG A N 1
ATOM 1449 C CA . ARG A 1 190 ? -0.220 -11.098 17.693 1.00 97.94 190 ARG A CA 1
ATOM 1450 C C . ARG A 1 190 ? 0.206 -12.319 16.865 1.00 97.94 190 ARG A C 1
ATOM 1452 O O . ARG A 1 190 ? 0.924 -12.153 15.878 1.00 97.94 190 ARG A O 1
ATOM 1459 N N . ARG A 1 191 ? -0.279 -13.522 17.202 1.00 98.19 191 ARG A N 1
ATOM 1460 C CA . ARG A 1 191 ? 0.008 -14.772 16.462 1.00 98.19 191 ARG A CA 1
ATOM 1461 C C . ARG A 1 191 ? -0.558 -14.767 15.044 1.00 98.19 191 ARG A C 1
ATOM 1463 O O . ARG A 1 191 ? 0.164 -15.100 14.105 1.00 98.19 191 ARG A O 1
ATOM 1470 N N . GLU A 1 192 ? -1.817 -14.363 14.875 1.00 98.44 192 GLU A N 1
ATOM 1471 C CA . GLU A 1 192 ? -2.456 -14.242 13.558 1.00 98.44 192 GLU A CA 1
ATOM 1472 C C . GLU A 1 192 ? -1.710 -13.230 12.676 1.00 98.44 192 GLU A C 1
ATOM 1474 O O . GLU A 1 192 ? -1.363 -13.529 11.531 1.00 98.44 192 GLU A O 1
ATOM 1479 N N . THR A 1 193 ? -1.382 -12.062 13.238 1.00 98.19 193 THR A N 1
ATOM 1480 C CA . THR A 1 193 ? -0.609 -11.022 12.551 1.00 98.19 193 THR A CA 1
ATOM 1481 C C . THR A 1 193 ? 0.750 -11.560 12.122 1.00 98.19 193 THR A C 1
ATOM 1483 O O . THR A 1 193 ? 1.098 -11.425 10.955 1.00 98.19 193 THR A O 1
ATOM 1486 N N . ALA A 1 194 ? 1.503 -12.222 13.007 1.00 96.62 194 ALA A N 1
ATOM 1487 C CA . ALA A 1 194 ? 2.806 -12.798 12.669 1.00 96.62 194 ALA A CA 1
ATOM 1488 C C . ALA A 1 194 ? 2.718 -13.841 11.537 1.00 96.62 194 ALA A C 1
ATOM 1490 O O . ALA A 1 194 ? 3.516 -13.796 10.601 1.00 96.62 194 ALA A O 1
ATOM 1491 N N . ALA A 1 195 ? 1.721 -14.732 11.574 1.00 97.69 195 ALA A N 1
ATOM 1492 C CA . ALA A 1 195 ? 1.517 -15.753 10.546 1.00 97.69 195 ALA A CA 1
ATOM 1493 C C . ALA A 1 195 ? 1.145 -15.156 9.173 1.00 97.69 195 ALA A C 1
ATOM 1495 O O . ALA A 1 195 ? 1.645 -15.606 8.139 1.00 97.69 195 ALA A O 1
ATOM 1496 N N . LEU A 1 196 ? 0.298 -14.122 9.145 1.00 98.12 196 LEU A N 1
ATOM 1497 C CA . LEU A 1 196 ? -0.121 -13.454 7.907 1.00 98.12 196 LEU A CA 1
ATOM 1498 C C . LEU A 1 196 ? 0.915 -12.443 7.387 1.00 98.12 196 LEU A C 1
ATOM 1500 O O . LEU A 1 196 ? 0.942 -12.161 6.187 1.00 98.12 196 LEU A O 1
ATOM 1504 N N . ASN A 1 197 ? 1.828 -11.968 8.238 1.00 97.56 197 ASN A N 1
ATOM 1505 C CA . ASN A 1 197 ? 2.939 -11.085 7.870 1.00 97.56 197 ASN A CA 1
ATOM 1506 C C . ASN A 1 197 ? 4.115 -11.816 7.181 1.00 97.56 197 ASN A C 1
ATOM 1508 O O . ASN A 1 197 ? 5.124 -11.192 6.871 1.00 97.56 197 ASN A O 1
ATOM 1512 N N . ARG A 1 198 ? 3.991 -13.122 6.898 1.00 97.25 198 ARG A N 1
ATOM 1513 C CA . ARG A 1 198 ? 5.049 -13.950 6.288 1.00 97.25 198 ARG A CA 1
ATOM 1514 C C . ARG A 1 198 ? 5.669 -13.350 5.018 1.00 97.25 198 ARG A C 1
ATOM 1516 O O . ARG A 1 198 ? 6.885 -13.396 4.872 1.00 97.25 198 ARG A O 1
ATOM 1523 N N . ASN A 1 199 ? 4.850 -12.841 4.093 1.00 97.69 199 ASN A N 1
ATOM 1524 C CA . ASN A 1 199 ? 5.312 -12.179 2.869 1.00 97.69 199 ASN A CA 1
ATOM 1525 C C . ASN A 1 199 ? 4.243 -11.243 2.268 1.00 97.69 199 ASN A C 1
ATOM 1527 O O . ASN A 1 199 ? 3.104 -11.169 2.736 1.00 97.69 199 ASN A O 1
ATOM 1531 N N . ASN A 1 200 ? 4.585 -10.520 1.195 1.00 97.75 200 ASN A N 1
ATOM 1532 C CA . ASN A 1 200 ? 3.654 -9.594 0.540 1.00 97.75 200 ASN A CA 1
ATOM 1533 C C . ASN A 1 200 ? 2.363 -10.276 0.031 1.00 97.75 200 ASN A C 1
ATOM 1535 O O . ASN A 1 200 ? 1.298 -9.666 0.139 1.00 97.75 200 ASN A O 1
ATOM 1539 N N . VAL A 1 201 ? 2.401 -11.526 -0.444 1.00 98.44 201 VAL A N 1
ATOM 1540 C CA . VAL A 1 201 ? 1.197 -12.231 -0.925 1.00 98.44 201 VAL A CA 1
ATOM 1541 C C . VAL A 1 201 ? 0.238 -12.551 0.227 1.00 98.44 201 VAL A C 1
ATOM 1543 O O . VAL A 1 201 ? -0.958 -12.274 0.100 1.00 98.44 201 VAL A O 1
ATOM 1546 N N . THR A 1 202 ? 0.728 -13.054 1.368 1.00 98.38 202 THR A N 1
ATOM 1547 C CA . THR A 1 202 ? -0.128 -13.373 2.531 1.00 98.38 202 THR A CA 1
ATOM 1548 C C . THR A 1 202 ? -0.763 -12.118 3.129 1.00 98.38 202 THR A C 1
ATOM 1550 O O . THR A 1 202 ? -1.978 -12.088 3.333 1.00 98.38 202 THR A O 1
ATOM 1553 N N . ARG A 1 203 ? 0.018 -11.040 3.291 1.00 98.25 203 ARG A N 1
ATOM 1554 C CA . ARG A 1 203 ? -0.486 -9.728 3.732 1.00 98.25 203 ARG A CA 1
ATOM 1555 C C . ARG A 1 203 ? -1.563 -9.177 2.800 1.00 98.25 203 ARG A C 1
ATOM 1557 O O . ARG A 1 203 ? -2.627 -8.746 3.242 1.00 98.25 203 ARG A O 1
ATOM 1564 N N . THR A 1 204 ? -1.301 -9.227 1.493 1.00 98.50 204 THR A N 1
ATOM 1565 C CA . THR A 1 204 ? -2.229 -8.736 0.465 1.00 98.50 204 THR A CA 1
ATOM 1566 C C . THR A 1 204 ? -3.541 -9.520 0.477 1.00 98.50 204 THR A C 1
ATOM 1568 O O . THR A 1 204 ? -4.600 -8.917 0.314 1.00 98.50 204 THR A O 1
ATOM 1571 N N . ALA A 1 205 ? -3.507 -10.838 0.696 1.00 98.62 205 ALA A N 1
ATOM 1572 C CA . ALA A 1 205 ? -4.715 -11.651 0.829 1.00 98.62 205 ALA A CA 1
ATOM 1573 C C . ALA A 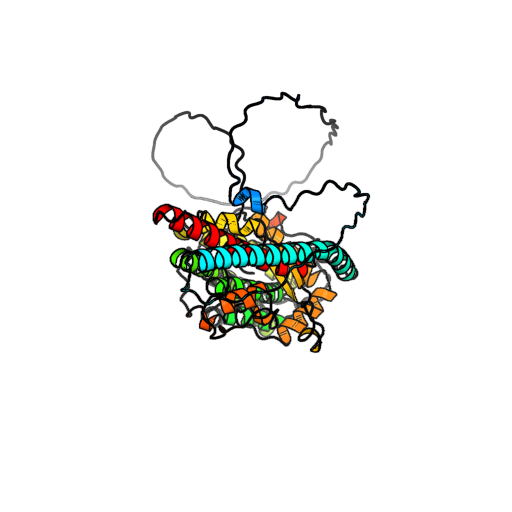1 205 ? -5.531 -11.277 2.080 1.00 98.62 205 ALA A C 1
ATOM 1575 O O . ALA A 1 205 ? -6.736 -11.049 1.973 1.00 98.62 205 ALA A O 1
ATOM 1576 N N . ALA A 1 206 ? -4.878 -11.126 3.236 1.00 98.69 206 ALA A N 1
ATOM 1577 C CA . ALA A 1 206 ? -5.535 -10.770 4.494 1.00 98.69 206 ALA A CA 1
ATOM 1578 C C . ALA A 1 206 ? -6.267 -9.412 4.427 1.00 98.69 206 ALA A C 1
ATOM 1580 O O . ALA A 1 206 ? -7.402 -9.301 4.889 1.00 98.69 206 ALA A O 1
ATOM 1581 N N . TYR A 1 207 ? -5.680 -8.401 3.771 1.00 98.75 207 TYR A N 1
ATOM 1582 C CA . TYR A 1 207 ? -6.351 -7.116 3.522 1.00 98.75 207 TYR A CA 1
ATOM 1583 C C . TYR A 1 207 ? -7.638 -7.244 2.683 1.00 98.75 207 TYR A C 1
ATOM 1585 O O . TYR A 1 207 ? -8.608 -6.525 2.932 1.00 98.75 207 TYR A O 1
ATOM 1593 N N . LEU A 1 208 ? -7.678 -8.158 1.703 1.00 98.69 208 LEU A N 1
ATOM 1594 C CA . LEU A 1 208 ? -8.887 -8.396 0.905 1.00 98.69 208 LEU A CA 1
ATOM 1595 C C . LEU A 1 208 ? -9.990 -9.050 1.735 1.00 98.69 208 LEU A C 1
ATOM 1597 O O . LEU A 1 208 ? -11.156 -8.703 1.562 1.00 98.69 208 LEU A O 1
ATOM 1601 N N . GLU A 1 209 ? -9.633 -9.981 2.620 1.00 98.44 209 GLU A N 1
ATOM 1602 C CA . GLU A 1 209 ? -10.608 -10.701 3.440 1.00 98.44 209 GLU A CA 1
ATOM 1603 C C . GLU A 1 209 ? -11.218 -9.805 4.524 1.00 98.44 209 GLU A C 1
ATOM 1605 O O . GLU A 1 209 ? -12.436 -9.805 4.698 1.00 98.44 209 GLU A O 1
ATOM 1610 N N . MET A 1 210 ? -10.419 -8.929 5.147 1.00 98.56 210 MET A N 1
ATOM 1611 C CA . MET A 1 210 ? -10.948 -7.892 6.045 1.00 98.56 210 MET A CA 1
ATOM 1612 C C . MET A 1 210 ? -11.990 -7.007 5.348 1.00 98.56 210 MET A C 1
ATOM 1614 O O . MET A 1 210 ? -13.051 -6.755 5.913 1.00 98.56 210 MET A O 1
ATOM 1618 N N . TYR A 1 211 ? -11.732 -6.584 4.106 1.00 98.56 211 TYR A N 1
ATOM 1619 C CA . TYR A 1 211 ? -12.678 -5.770 3.335 1.00 98.56 211 TYR A CA 1
ATOM 1620 C C . TYR A 1 211 ? -13.902 -6.546 2.817 1.00 98.56 211 TYR A C 1
ATOM 1622 O O . TYR A 1 211 ? -14.968 -5.965 2.623 1.00 98.56 211 TYR A O 1
ATOM 1630 N N . ARG A 1 212 ? -13.776 -7.855 2.563 1.00 98.00 212 ARG A N 1
ATOM 1631 C CA . ARG A 1 212 ? -14.918 -8.706 2.187 1.00 98.00 212 ARG A CA 1
ATOM 1632 C C . ARG A 1 212 ? -15.923 -8.820 3.330 1.00 98.00 212 ARG A C 1
ATOM 1634 O O . ARG A 1 212 ? -17.120 -8.759 3.063 1.00 98.00 212 ARG A O 1
ATOM 1641 N N . THR A 1 213 ? -15.429 -8.956 4.559 1.00 97.81 213 THR A N 1
ATOM 1642 C CA . THR A 1 213 ? -16.249 -9.060 5.775 1.00 97.81 213 THR A CA 1
ATOM 1643 C C . THR A 1 213 ? -16.764 -7.696 6.242 1.00 97.81 213 THR A C 1
ATOM 1645 O O . THR A 1 213 ? -17.917 -7.599 6.648 1.00 97.81 213 THR A O 1
ATOM 1648 N N . PHE A 1 214 ? -15.945 -6.643 6.130 1.00 98.00 214 PHE A N 1
ATOM 1649 C CA . PHE A 1 214 ? -16.270 -5.276 6.557 1.00 98.00 214 PHE A CA 1
ATOM 1650 C C . PHE A 1 214 ? -15.996 -4.262 5.423 1.00 98.00 214 PHE A C 1
ATOM 1652 O O . PHE A 1 214 ? -14.940 -3.615 5.406 1.00 98.00 214 PHE A O 1
ATOM 1659 N N . PRO A 1 215 ? -16.909 -4.108 4.441 1.00 97.31 215 PRO A N 1
ATOM 1660 C CA . PRO A 1 215 ? -16.748 -3.176 3.318 1.00 97.31 215 PRO A CA 1
ATOM 1661 C C . PRO A 1 215 ? -16.621 -1.696 3.719 1.00 97.31 215 PRO A C 1
ATOM 1663 O O . PRO A 1 215 ? -16.189 -0.870 2.915 1.00 97.31 215 PRO A O 1
ATOM 1666 N N . GLU A 1 216 ? -16.984 -1.347 4.951 1.00 97.25 216 GLU A N 1
ATOM 1667 C CA . GLU A 1 216 ? -16.781 -0.044 5.579 1.00 97.25 216 GLU A CA 1
ATOM 1668 C C . GLU A 1 216 ? -15.301 0.256 5.891 1.00 97.25 216 GLU A C 1
ATOM 1670 O O . GLU A 1 216 ? -14.916 1.427 5.951 1.00 97.25 216 GLU A O 1
ATOM 1675 N N . LEU A 1 217 ? -14.439 -0.764 6.006 1.00 98.31 217 LEU A N 1
ATOM 1676 C CA . LEU A 1 217 ? -12.987 -0.616 6.168 1.00 98.31 217 LEU A CA 1
ATOM 1677 C C . LEU A 1 217 ? -12.320 -0.279 4.822 1.00 98.31 217 LEU A C 1
ATOM 1679 O O . LEU A 1 217 ? -11.550 -1.064 4.264 1.00 98.31 217 LEU A O 1
ATOM 1683 N N . HIS A 1 218 ? -12.605 0.912 4.286 1.00 98.62 218 HIS A N 1
ATOM 1684 C CA . HIS A 1 218 ? -12.081 1.390 2.999 1.00 98.62 218 HIS A CA 1
ATOM 1685 C C . HIS A 1 218 ? -10.550 1.254 2.879 1.00 98.62 218 HIS A C 1
ATOM 1687 O O . HIS A 1 218 ? -10.052 0.810 1.837 1.00 98.62 218 HIS A O 1
ATOM 1693 N N . TRP A 1 219 ? -9.805 1.572 3.948 1.00 98.75 219 TRP A N 1
ATOM 1694 C CA . TRP A 1 219 ? -8.348 1.412 3.985 1.00 98.75 219 TRP A CA 1
ATOM 1695 C C . TRP A 1 219 ? -7.902 -0.029 3.707 1.00 98.75 219 TRP A C 1
ATOM 1697 O O . TRP A 1 219 ? -6.904 -0.215 3.021 1.00 98.75 219 TRP A O 1
ATOM 1707 N N . ALA A 1 220 ? -8.642 -1.055 4.145 1.00 98.75 220 ALA A N 1
ATOM 1708 C CA . ALA A 1 220 ? -8.272 -2.451 3.902 1.00 98.75 220 ALA A CA 1
ATOM 1709 C C . ALA A 1 220 ? -8.295 -2.794 2.400 1.00 98.75 220 ALA A C 1
ATOM 1711 O O . ALA A 1 220 ? -7.348 -3.388 1.885 1.00 98.75 220 ALA A O 1
ATOM 1712 N N . PHE A 1 221 ? -9.306 -2.341 1.646 1.00 98.88 221 PHE A N 1
ATOM 1713 C CA . PHE A 1 221 ? -9.310 -2.549 0.191 1.00 98.88 221 PHE A CA 1
ATOM 1714 C C . PHE A 1 221 ? -8.230 -1.745 -0.526 1.00 98.88 221 PHE A C 1
ATOM 1716 O O . PHE A 1 221 ? -7.596 -2.230 -1.467 1.00 98.88 221 PHE A O 1
ATOM 1723 N N . LEU A 1 222 ? -8.019 -0.511 -0.073 1.00 98.81 222 LEU A N 1
ATOM 1724 C CA . LEU A 1 222 ? -6.982 0.363 -0.594 1.00 98.81 222 LEU A CA 1
ATOM 1725 C C . LEU A 1 222 ? -5.599 -0.263 -0.377 1.00 98.81 222 LEU A C 1
ATOM 1727 O O . LEU A 1 222 ? -4.838 -0.382 -1.333 1.00 98.81 222 LEU A O 1
ATOM 1731 N N . ALA A 1 223 ? -5.322 -0.766 0.827 1.00 98.56 223 ALA A N 1
ATOM 1732 C CA . ALA A 1 223 ? -4.120 -1.509 1.173 1.00 98.56 223 ALA A CA 1
ATOM 1733 C C . ALA A 1 223 ? -3.979 -2.806 0.362 1.00 98.56 223 ALA A C 1
ATOM 1735 O O . ALA A 1 223 ? -2.883 -3.064 -0.122 1.00 98.56 223 ALA A O 1
ATOM 1736 N N . HIS A 1 224 ? -5.051 -3.570 0.110 1.00 98.69 224 HIS A N 1
ATOM 1737 C CA . HIS A 1 224 ? -5.006 -4.718 -0.808 1.00 98.69 224 HIS A CA 1
ATOM 1738 C C . HIS A 1 224 ? -4.554 -4.307 -2.217 1.00 98.69 224 HIS A C 1
ATOM 1740 O O . HIS A 1 224 ? -3.559 -4.820 -2.734 1.00 98.69 224 HIS A O 1
ATOM 1746 N N . MET A 1 225 ? -5.274 -3.373 -2.845 1.00 98.62 225 MET A N 1
ATOM 1747 C CA . MET A 1 225 ? -5.018 -2.963 -4.228 1.00 98.62 225 MET A CA 1
ATOM 1748 C C . MET A 1 225 ? -3.638 -2.321 -4.397 1.00 98.62 225 MET A C 1
ATOM 1750 O O . MET A 1 225 ? -2.958 -2.553 -5.396 1.00 98.62 225 MET A O 1
ATOM 1754 N N . VAL A 1 226 ? -3.201 -1.553 -3.402 1.00 97.62 226 VAL A N 1
ATOM 1755 C CA . VAL A 1 226 ? -1.863 -0.965 -3.329 1.00 97.62 226 VAL A CA 1
ATOM 1756 C C . VAL A 1 226 ? -0.784 -2.029 -3.098 1.00 97.62 226 VAL A C 1
ATOM 1758 O O . VAL A 1 226 ? 0.229 -2.023 -3.794 1.00 97.62 226 VAL A O 1
ATOM 1761 N N . SER A 1 227 ? -1.003 -2.984 -2.193 1.00 97.56 227 SER A N 1
ATOM 1762 C CA . SER A 1 227 ? -0.016 -4.019 -1.863 1.00 97.56 227 SER A CA 1
ATOM 1763 C C . SER A 1 227 ? 0.265 -4.964 -3.035 1.00 97.56 227 SER A C 1
ATOM 1765 O O . SER A 1 227 ? 1.401 -5.414 -3.185 1.00 97.56 227 SER A O 1
ATOM 1767 N N . ARG A 1 228 ? -0.695 -5.142 -3.959 1.00 97.88 228 ARG A N 1
ATOM 1768 C CA . ARG A 1 228 ? -0.441 -5.795 -5.258 1.00 97.88 228 ARG A CA 1
ATOM 1769 C C . ARG A 1 228 ? 0.619 -5.089 -6.107 1.00 97.88 228 ARG A C 1
ATOM 1771 O O . ARG A 1 228 ? 1.446 -5.750 -6.730 1.00 97.88 228 ARG A O 1
ATOM 1778 N N . ASN A 1 229 ? 0.596 -3.755 -6.123 1.00 96.44 229 ASN A N 1
ATOM 1779 C CA . ASN A 1 229 ? 1.581 -2.945 -6.842 1.00 96.44 229 ASN A CA 1
ATOM 1780 C C . ASN A 1 229 ? 2.954 -3.036 -6.147 1.00 96.44 229 ASN A C 1
ATOM 1782 O O . ASN A 1 229 ? 3.983 -3.144 -6.809 1.00 96.44 229 ASN A O 1
ATOM 1786 N N . GLY A 1 230 ? 2.969 -3.064 -4.808 1.00 94.31 230 GLY A N 1
ATOM 1787 C CA . GLY A 1 230 ? 4.170 -3.364 -4.023 1.00 94.31 230 GLY A CA 1
ATOM 1788 C C . GLY A 1 230 ? 4.770 -4.739 -4.349 1.00 94.31 230 GLY A C 1
ATOM 1789 O O . GLY A 1 230 ? 5.987 -4.853 -4.466 1.00 94.31 230 GLY A O 1
ATOM 1790 N N . GLY A 1 231 ? 3.923 -5.751 -4.567 1.00 95.50 231 GLY A N 1
ATOM 1791 C CA . GLY A 1 231 ? 4.326 -7.113 -4.918 1.00 95.50 231 GLY A CA 1
ATOM 1792 C C . GLY A 1 231 ? 5.147 -7.194 -6.205 1.00 95.50 231 GLY A C 1
ATOM 1793 O O . GLY A 1 231 ? 6.242 -7.753 -6.185 1.00 95.50 231 GLY A O 1
ATOM 1794 N N . TRP A 1 232 ? 4.706 -6.574 -7.308 1.00 93.00 232 TRP A N 1
ATOM 1795 C CA . TRP A 1 232 ? 5.535 -6.580 -8.524 1.00 93.00 232 TRP A CA 1
ATOM 1796 C C . TRP A 1 232 ? 6.751 -5.665 -8.443 1.00 93.00 232 TRP A C 1
ATOM 1798 O O . TRP A 1 232 ? 7.754 -5.932 -9.096 1.00 93.00 232 TRP A O 1
ATOM 1808 N N . ASN A 1 233 ? 6.710 -4.604 -7.628 1.00 93.94 233 ASN A N 1
ATOM 1809 C CA . ASN A 1 233 ? 7.885 -3.752 -7.435 1.00 93.94 233 ASN A CA 1
ATOM 1810 C C . ASN A 1 233 ? 9.020 -4.545 -6.754 1.00 93.94 233 ASN A C 1
ATOM 1812 O O . ASN A 1 233 ? 10.187 -4.198 -6.916 1.00 93.94 233 ASN A O 1
ATOM 1816 N N . MET A 1 234 ? 8.690 -5.636 -6.048 1.00 95.00 234 MET A N 1
ATOM 1817 C CA . MET A 1 234 ? 9.648 -6.624 -5.547 1.00 95.00 234 MET A CA 1
ATOM 1818 C C . MET A 1 234 ? 10.088 -7.619 -6.630 1.00 95.00 234 MET A C 1
ATOM 1820 O O . MET A 1 234 ? 11.280 -7.891 -6.751 1.00 95.00 234 MET A O 1
ATOM 1824 N N . THR A 1 235 ? 9.168 -8.203 -7.404 1.00 95.31 235 THR A N 1
ATOM 1825 C CA . THR A 1 235 ? 9.511 -9.281 -8.359 1.00 95.31 235 THR A CA 1
ATOM 1826 C C . THR A 1 235 ? 10.204 -8.781 -9.622 1.00 95.31 235 THR A C 1
ATOM 1828 O O . THR A 1 235 ? 11.092 -9.465 -10.129 1.00 95.31 235 THR A O 1
ATOM 1831 N N . ASP A 1 236 ? 9.905 -7.564 -10.081 1.00 93.00 236 ASP A N 1
ATOM 1832 C CA . ASP A 1 236 ? 10.570 -6.929 -11.225 1.00 93.00 236 ASP A CA 1
ATOM 1833 C C . ASP A 1 236 ? 12.074 -6.714 -11.003 1.00 93.00 236 ASP A C 1
ATOM 1835 O O . ASP A 1 236 ? 12.826 -6.656 -11.976 1.00 93.00 236 ASP A O 1
ATOM 1839 N N . LEU A 1 237 ? 12.540 -6.674 -9.747 1.00 93.94 237 LEU A N 1
ATOM 1840 C CA . LEU A 1 237 ? 13.967 -6.685 -9.386 1.00 93.94 237 LEU A CA 1
ATOM 1841 C C . LEU A 1 237 ? 14.680 -7.981 -9.822 1.00 93.94 237 LEU A C 1
ATOM 1843 O O . LEU A 1 237 ? 15.907 -8.038 -9.791 1.00 93.94 237 LEU A O 1
ATOM 1847 N N . LYS A 1 238 ? 13.916 -9.001 -10.239 1.00 94.31 238 LYS A N 1
ATOM 1848 C CA . LYS A 1 238 ? 14.339 -10.218 -10.956 1.00 94.31 238 LYS A CA 1
ATOM 1849 C C . LYS A 1 238 ? 13.514 -10.467 -12.234 1.00 94.31 238 LYS A C 1
ATOM 1851 O O . LYS A 1 238 ? 13.470 -11.586 -12.739 1.00 94.31 238 LYS A O 1
ATOM 1856 N N . GLY A 1 239 ? 12.845 -9.430 -12.738 1.00 92.06 239 GLY A N 1
ATOM 1857 C CA . GLY A 1 239 ? 12.106 -9.434 -13.998 1.00 92.06 239 GLY A CA 1
ATOM 1858 C C . GLY A 1 239 ? 12.992 -9.105 -15.200 1.00 92.06 239 GLY A C 1
ATOM 1859 O O . GLY A 1 239 ? 14.214 -9.194 -15.144 1.00 92.06 239 GLY A O 1
ATOM 1860 N N . GLU A 1 240 ? 12.371 -8.695 -16.302 1.00 90.62 240 GLU A N 1
ATOM 1861 C CA . GLU A 1 240 ? 13.041 -8.501 -17.592 1.00 90.62 240 GLU A CA 1
ATOM 1862 C C . GLU A 1 240 ? 14.120 -7.405 -17.588 1.00 90.62 240 GLU A C 1
ATOM 1864 O O . GLU A 1 240 ? 15.177 -7.568 -18.199 1.00 90.62 240 GLU A O 1
ATOM 1869 N N . TRP A 1 241 ? 13.849 -6.271 -16.929 1.00 90.06 241 TRP A N 1
ATOM 1870 C CA . TRP A 1 241 ? 14.617 -5.036 -17.134 1.00 90.06 241 TRP A CA 1
ATOM 1871 C C . TRP A 1 241 ? 15.544 -4.660 -15.981 1.00 90.06 241 TRP A C 1
ATOM 1873 O O . TRP A 1 241 ? 16.706 -4.338 -16.222 1.00 90.06 241 TRP A O 1
ATOM 1883 N N . LEU A 1 242 ? 15.067 -4.681 -14.733 1.00 90.25 242 LEU A N 1
ATOM 1884 C CA . LEU A 1 242 ? 15.844 -4.155 -13.605 1.00 90.25 242 LEU A CA 1
ATOM 1885 C C . LEU A 1 242 ? 17.146 -4.939 -13.321 1.00 90.25 242 LEU A C 1
ATOM 1887 O O . LEU A 1 242 ? 18.149 -4.272 -13.079 1.00 90.25 242 LEU A O 1
ATOM 1891 N N . PRO A 1 243 ? 17.232 -6.280 -13.470 1.00 90.81 243 PRO A N 1
ATOM 1892 C CA . PRO A 1 243 ? 18.506 -7.017 -13.390 1.00 90.81 243 PRO A CA 1
ATOM 1893 C C . PRO A 1 243 ? 19.559 -6.621 -14.432 1.00 90.81 243 PRO A C 1
ATOM 1895 O O . PRO A 1 243 ? 20.722 -6.994 -14.308 1.00 90.81 243 PRO A O 1
ATOM 1898 N N . ARG A 1 244 ? 19.156 -5.900 -15.487 1.00 88.81 244 ARG A N 1
ATOM 1899 C CA . ARG A 1 244 ? 20.041 -5.388 -16.541 1.00 88.81 244 ARG A CA 1
ATOM 1900 C C . ARG A 1 244 ? 20.495 -3.938 -16.274 1.00 88.81 244 ARG A C 1
ATOM 1902 O O . ARG A 1 244 ? 21.299 -3.413 -17.040 1.00 88.81 244 ARG A O 1
ATOM 1909 N N . LEU A 1 245 ? 19.968 -3.294 -15.224 1.00 86.31 245 LEU A N 1
ATOM 1910 C CA . LEU A 1 245 ? 20.239 -1.902 -14.818 1.00 86.31 245 LEU A CA 1
ATOM 1911 C C . LEU A 1 245 ? 20.800 -1.784 -13.390 1.00 86.31 245 LEU A C 1
ATOM 1913 O O . LEU A 1 245 ? 21.528 -0.840 -13.093 1.00 86.31 245 LEU A O 1
ATOM 1917 N N . LEU A 1 246 ? 20.446 -2.721 -12.510 1.00 88.62 246 LEU A N 1
ATOM 1918 C CA . LEU A 1 246 ? 20.857 -2.792 -11.111 1.00 88.62 246 LEU A CA 1
ATOM 1919 C C . LEU A 1 246 ? 21.890 -3.905 -10.929 1.00 88.62 246 LEU A C 1
ATOM 1921 O O . LEU A 1 246 ? 21.738 -4.989 -11.492 1.00 88.62 246 LEU A O 1
ATOM 1925 N N . ASP A 1 247 ? 22.893 -3.686 -10.079 1.00 89.00 247 ASP A N 1
ATOM 1926 C CA . ASP A 1 247 ? 23.676 -4.802 -9.554 1.00 89.00 247 ASP A CA 1
ATOM 1927 C C . ASP A 1 247 ? 22.855 -5.615 -8.532 1.00 89.00 247 ASP A C 1
ATOM 1929 O O . ASP A 1 247 ? 21.866 -5.142 -7.960 1.00 89.00 247 ASP A O 1
ATOM 1933 N N . SER A 1 248 ? 23.271 -6.858 -8.283 1.00 92.25 248 SER A N 1
ATOM 1934 C CA . SER A 1 248 ? 22.527 -7.779 -7.421 1.00 92.25 248 SER A CA 1
ATOM 1935 C C . SER A 1 248 ? 22.485 -7.365 -5.947 1.00 92.25 248 SER A C 1
ATOM 1937 O O . SER A 1 248 ? 21.537 -7.745 -5.262 1.00 92.25 248 SER A O 1
ATOM 1939 N N . ARG A 1 249 ? 23.449 -6.576 -5.449 1.00 93.38 249 ARG A N 1
ATOM 1940 C CA . ARG A 1 249 ? 23.455 -6.071 -4.064 1.00 93.38 249 ARG A CA 1
ATOM 1941 C C . ARG A 1 249 ? 22.481 -4.910 -3.910 1.00 93.38 249 ARG A C 1
ATOM 1943 O O . ARG A 1 249 ? 21.765 -4.856 -2.914 1.00 93.38 249 ARG A O 1
ATOM 1950 N N . LEU A 1 250 ? 22.419 -4.019 -4.900 1.00 90.00 250 LEU A N 1
ATOM 1951 C CA . LEU A 1 250 ? 21.428 -2.948 -4.938 1.00 90.00 250 LEU A CA 1
ATOM 1952 C C . LEU A 1 250 ? 20.009 -3.523 -5.079 1.00 90.00 250 LEU A C 1
ATOM 1954 O O . LEU A 1 250 ? 19.140 -3.157 -4.296 1.00 90.00 250 LEU A O 1
ATOM 1958 N N . ALA A 1 251 ? 19.776 -4.476 -5.989 1.00 92.31 251 ALA A N 1
ATOM 1959 C CA . ALA A 1 251 ? 18.476 -5.146 -6.129 1.00 92.31 251 ALA A CA 1
ATOM 1960 C C . ALA A 1 251 ? 18.025 -5.854 -4.831 1.00 92.31 251 ALA A C 1
ATOM 1962 O O . ALA A 1 251 ? 16.880 -5.706 -4.405 1.00 92.31 251 ALA A O 1
ATOM 1963 N N . GLU A 1 252 ? 18.939 -6.564 -4.165 1.00 94.56 252 GLU A N 1
ATOM 1964 C CA . GLU A 1 252 ? 18.746 -7.182 -2.844 1.00 94.56 252 GLU A CA 1
ATOM 1965 C C . GLU A 1 252 ? 18.405 -6.143 -1.754 1.00 94.56 252 GLU A C 1
ATOM 1967 O O . GLU A 1 252 ? 17.487 -6.361 -0.962 1.00 94.56 252 GLU A O 1
ATOM 1972 N N . ALA A 1 253 ? 19.081 -4.989 -1.727 1.00 92.69 253 ALA A N 1
ATOM 1973 C CA . ALA A 1 253 ? 18.822 -3.927 -0.752 1.00 92.69 253 ALA A CA 1
ATOM 1974 C C . ALA A 1 253 ? 17.484 -3.198 -0.999 1.00 92.69 253 ALA A C 1
ATOM 1976 O O . ALA A 1 253 ? 16.745 -2.936 -0.045 1.00 92.69 253 ALA A O 1
ATOM 1977 N N . ILE A 1 254 ? 17.125 -2.945 -2.267 1.00 92.50 254 ILE A N 1
ATOM 1978 C CA . ILE A 1 254 ? 15.806 -2.421 -2.668 1.00 92.50 254 ILE A CA 1
ATOM 1979 C C . ILE A 1 254 ? 14.703 -3.392 -2.216 1.00 92.50 254 ILE A C 1
ATOM 1981 O O . ILE A 1 254 ? 13.726 -2.962 -1.599 1.00 92.50 254 ILE A O 1
ATOM 1985 N N . PHE A 1 255 ? 14.874 -4.700 -2.456 1.00 94.25 255 PHE A N 1
ATOM 1986 C CA . PHE A 1 255 ? 13.928 -5.726 -2.008 1.00 94.25 255 PHE A CA 1
ATOM 1987 C C . PHE A 1 255 ? 13.789 -5.756 -0.480 1.00 94.25 255 PHE A C 1
ATOM 1989 O O . PHE A 1 255 ? 12.667 -5.724 0.026 1.00 94.25 255 PHE A O 1
ATOM 1996 N N . ARG A 1 256 ? 14.905 -5.749 0.268 1.00 93.75 256 ARG A N 1
ATOM 1997 C CA . ARG A 1 256 ? 14.874 -5.699 1.741 1.00 93.75 256 ARG A CA 1
ATOM 1998 C C . ARG A 1 256 ? 14.110 -4.486 2.266 1.00 93.75 256 ARG A C 1
ATOM 2000 O O . ARG A 1 256 ? 13.332 -4.646 3.206 1.00 93.75 256 ARG A O 1
ATOM 2007 N N . MET A 1 257 ? 14.291 -3.307 1.666 1.00 92.69 257 MET A N 1
ATOM 2008 C CA . MET A 1 257 ? 13.565 -2.109 2.090 1.00 92.69 257 MET A CA 1
ATOM 2009 C C . MET A 1 257 ? 12.065 -2.221 1.778 1.00 92.69 257 MET A C 1
ATOM 2011 O O . MET A 1 257 ? 11.241 -1.975 2.653 1.00 92.69 257 MET A O 1
ATOM 2015 N N . LEU A 1 258 ? 11.705 -2.664 0.567 1.00 93.56 258 LEU A N 1
ATOM 2016 C CA . LEU A 1 258 ? 10.318 -2.920 0.155 1.00 93.56 258 LEU A CA 1
ATOM 2017 C C . LEU A 1 258 ? 9.592 -3.908 1.082 1.00 93.56 258 LEU A C 1
ATOM 2019 O O . LEU A 1 258 ? 8.447 -3.665 1.469 1.00 93.56 258 LEU A O 1
ATOM 2023 N N . GLU A 1 259 ? 10.245 -5.018 1.432 1.00 95.00 259 GLU A N 1
ATOM 2024 C CA . GLU A 1 259 ? 9.678 -6.062 2.293 1.00 95.00 259 GLU A CA 1
ATOM 2025 C C . GLU A 1 259 ? 9.576 -5.598 3.747 1.00 95.00 259 GLU A C 1
ATOM 2027 O O . GLU A 1 259 ? 8.520 -5.757 4.358 1.00 95.00 259 GLU A O 1
ATOM 2032 N N . THR A 1 260 ? 10.611 -4.922 4.263 1.00 94.25 260 THR A N 1
ATOM 2033 C CA . THR A 1 260 ? 10.585 -4.300 5.599 1.00 94.25 260 THR A CA 1
ATOM 2034 C C . THR A 1 260 ? 9.436 -3.303 5.707 1.00 94.25 260 THR A C 1
ATOM 2036 O O . THR A 1 260 ? 8.633 -3.406 6.630 1.00 94.25 260 THR A O 1
ATOM 2039 N N . CYS A 1 261 ? 9.286 -2.396 4.735 1.00 93.69 261 CYS A N 1
ATOM 2040 C CA . CYS A 1 261 ? 8.163 -1.467 4.700 1.00 93.69 261 CYS A CA 1
ATOM 2041 C C . CYS A 1 261 ? 6.819 -2.202 4.719 1.00 93.69 261 CYS A C 1
ATOM 2043 O O . CYS A 1 261 ? 6.021 -2.005 5.631 1.00 93.69 261 CYS A O 1
ATOM 2045 N N . ASN A 1 262 ? 6.573 -3.077 3.739 1.00 95.12 262 ASN A N 1
ATOM 2046 C CA . ASN A 1 262 ? 5.296 -3.784 3.608 1.00 95.12 262 ASN A CA 1
ATOM 2047 C C . ASN A 1 262 ? 4.949 -4.620 4.852 1.00 95.12 262 ASN A C 1
ATOM 2049 O O . ASN A 1 262 ? 3.769 -4.758 5.179 1.00 95.12 262 ASN A O 1
ATOM 2053 N N . GLY A 1 263 ? 5.957 -5.157 5.542 1.00 96.19 263 GLY A N 1
ATOM 2054 C CA . GLY A 1 263 ? 5.782 -5.907 6.777 1.00 96.19 263 GLY A CA 1
ATOM 2055 C C . GLY A 1 263 ? 5.519 -5.048 8.015 1.00 96.19 263 GLY A C 1
ATOM 2056 O O . GLY A 1 263 ? 4.675 -5.415 8.833 1.00 96.19 263 GLY A O 1
ATOM 2057 N N . LEU A 1 264 ? 6.166 -3.886 8.146 1.00 95.31 264 LEU A N 1
ATOM 2058 C CA . LEU A 1 264 ? 5.893 -2.929 9.229 1.00 95.31 264 LEU A CA 1
ATOM 2059 C C . LEU A 1 264 ? 4.483 -2.345 9.126 1.00 95.31 264 LEU A C 1
ATOM 2061 O O . LEU A 1 264 ? 3.770 -2.296 10.125 1.00 95.31 264 LEU A O 1
ATOM 2065 N N . ILE A 1 265 ? 4.066 -1.980 7.911 1.00 95.75 265 ILE A N 1
ATOM 2066 C CA . ILE A 1 265 ? 2.720 -1.468 7.610 1.00 95.75 265 ILE A CA 1
ATOM 2067 C C . ILE A 1 265 ? 1.650 -2.468 8.071 1.00 95.75 265 ILE A C 1
ATOM 2069 O O . ILE A 1 265 ? 0.628 -2.082 8.627 1.00 95.75 265 ILE A O 1
ATOM 2073 N N . PHE A 1 266 ? 1.895 -3.766 7.875 1.00 98.00 266 PHE A N 1
ATOM 2074 C CA . PHE A 1 266 ? 0.981 -4.819 8.310 1.00 98.00 266 PHE A CA 1
ATOM 2075 C C . PHE A 1 266 ? 1.076 -5.120 9.810 1.00 98.00 266 PHE A C 1
ATOM 2077 O O . PHE A 1 266 ? 0.044 -5.368 10.427 1.00 98.00 266 PHE A O 1
ATOM 2084 N N . LYS A 1 267 ? 2.277 -5.061 10.411 1.00 96.62 267 LYS A N 1
ATOM 2085 C CA . LYS A 1 267 ? 2.464 -5.205 11.867 1.00 96.62 267 LYS A CA 1
ATOM 2086 C C . LYS A 1 267 ? 1.672 -4.140 12.635 1.00 96.62 267 LYS A C 1
ATOM 2088 O O . LYS A 1 267 ? 1.062 -4.478 13.638 1.00 96.62 267 LYS A O 1
ATOM 2093 N N . ASP A 1 268 ? 1.678 -2.895 12.157 1.00 96.69 268 ASP A N 1
ATOM 2094 C CA . ASP A 1 268 ? 0.927 -1.780 12.748 1.00 96.69 268 ASP A CA 1
ATOM 2095 C C . ASP A 1 268 ? -0.577 -1.858 12.435 1.00 96.69 268 ASP A C 1
ATOM 2097 O O . ASP A 1 268 ? -1.397 -1.821 13.351 1.00 96.69 268 ASP A O 1
ATOM 2101 N N . ALA A 1 269 ? -0.966 -1.979 11.161 1.00 98.12 269 ALA A N 1
ATOM 2102 C CA . ALA A 1 269 ? -2.361 -1.772 10.773 1.00 98.12 269 ALA A CA 1
ATOM 2103 C C . ALA A 1 269 ? -3.252 -3.010 10.958 1.00 98.12 269 ALA A C 1
ATOM 2105 O O . ALA A 1 269 ? -4.424 -2.873 11.313 1.00 98.12 269 ALA A O 1
ATOM 2106 N N . TYR A 1 270 ? -2.741 -4.225 10.720 1.00 98.69 270 TYR A N 1
ATOM 2107 C CA . TYR A 1 270 ? -3.580 -5.430 10.744 1.00 98.69 270 TYR A CA 1
ATOM 2108 C C . TYR A 1 270 ? -4.192 -5.734 12.127 1.00 98.69 270 TYR A C 1
ATOM 2110 O O . TYR A 1 270 ? -5.394 -6.022 12.166 1.00 98.69 270 TYR A O 1
ATOM 2118 N N . PRO A 1 271 ? -3.472 -5.582 13.261 1.00 98.50 271 PRO A N 1
ATOM 2119 C CA . PRO A 1 271 ? -4.079 -5.695 14.586 1.00 98.50 271 PRO A CA 1
ATOM 2120 C C . PRO A 1 271 ? -5.246 -4.734 14.819 1.00 98.50 271 PRO A C 1
ATOM 2122 O O . PRO A 1 271 ? -6.225 -5.114 15.450 1.00 98.50 271 PRO A O 1
ATOM 2125 N N . GLN A 1 272 ? -5.196 -3.520 14.261 1.00 98.56 272 GLN A N 1
ATOM 2126 C CA . GLN A 1 272 ? -6.277 -2.534 14.386 1.00 98.56 272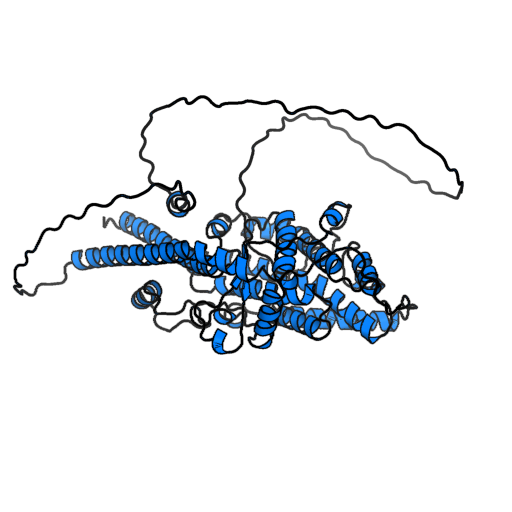 GLN A CA 1
ATOM 2127 C C . GLN A 1 272 ? -7.536 -2.999 13.640 1.00 98.56 272 GLN A C 1
ATOM 2129 O O . GLN A 1 272 ? -8.644 -2.936 14.174 1.00 98.56 272 GLN A O 1
ATOM 2134 N N . LEU A 1 273 ? -7.363 -3.555 12.432 1.00 98.69 273 LEU A N 1
ATOM 2135 C CA . LEU A 1 273 ? -8.461 -4.163 11.674 1.00 98.69 273 LEU A CA 1
ATOM 2136 C C . LEU A 1 273 ? -9.038 -5.391 12.408 1.00 98.69 273 LEU A C 1
ATOM 2138 O O . LEU A 1 273 ? -10.254 -5.595 12.396 1.00 98.69 273 LEU A O 1
ATOM 2142 N N . ARG A 1 274 ? -8.197 -6.193 13.082 1.00 98.62 274 ARG A N 1
ATOM 2143 C CA . ARG A 1 274 ? -8.658 -7.299 13.939 1.00 98.62 274 ARG A CA 1
ATOM 2144 C C . ARG A 1 274 ? -9.411 -6.799 15.172 1.00 98.62 274 ARG A C 1
ATOM 2146 O O . ARG A 1 274 ? -10.493 -7.312 15.429 1.00 98.62 274 ARG A O 1
ATOM 2153 N N . LEU A 1 275 ? -8.919 -5.782 15.885 1.00 97.75 275 LEU A N 1
ATOM 2154 C CA . LEU A 1 275 ? -9.638 -5.169 17.011 1.00 97.75 275 LEU A CA 1
ATOM 2155 C C . LEU A 1 275 ? -11.009 -4.628 16.588 1.00 97.75 275 LEU A C 1
ATOM 2157 O O . LEU A 1 275 ? -11.971 -4.798 17.336 1.00 97.75 275 LEU A O 1
ATOM 2161 N N . TYR A 1 276 ? -11.140 -4.063 15.380 1.00 97.81 276 TYR A N 1
ATOM 2162 C CA . TYR A 1 276 ? -12.448 -3.703 14.827 1.00 97.81 276 TYR A CA 1
ATOM 2163 C C . TYR A 1 276 ? -13.360 -4.928 14.690 1.00 97.81 276 TYR A C 1
ATOM 2165 O O . TYR A 1 276 ? -14.461 -4.935 15.239 1.00 97.81 276 TYR A O 1
ATOM 2173 N N . ALA A 1 277 ? -12.901 -5.983 14.010 1.00 97.38 277 ALA A N 1
ATOM 2174 C CA . ALA A 1 277 ? -13.688 -7.200 13.806 1.00 97.38 277 ALA A CA 1
ATOM 2175 C C . ALA A 1 277 ? -14.129 -7.854 15.124 1.00 97.38 277 ALA A C 1
ATOM 2177 O O . ALA A 1 277 ? -15.280 -8.266 15.264 1.00 97.38 277 ALA A O 1
ATOM 2178 N N . GLU A 1 278 ? -13.238 -7.896 16.113 1.00 96.31 278 GLU A N 1
ATOM 2179 C CA . GLU A 1 278 ? -13.514 -8.457 17.434 1.00 96.31 278 GLU A CA 1
ATOM 2180 C C . GLU A 1 278 ? -14.427 -7.549 18.270 1.00 96.31 278 GLU A C 1
ATOM 2182 O O . GLU A 1 278 ? -15.299 -8.057 18.976 1.00 96.31 278 GLU A O 1
ATOM 2187 N N . SER A 1 279 ? -14.337 -6.221 18.124 1.00 94.31 279 SER A N 1
ATOM 2188 C CA . SER A 1 279 ? -15.298 -5.271 18.712 1.00 94.31 279 SER A CA 1
ATOM 2189 C C . SER A 1 279 ? -16.699 -5.471 18.119 1.00 94.31 279 SER A C 1
ATOM 2191 O O . SER A 1 279 ? -17.684 -5.589 18.850 1.00 94.31 279 SER A O 1
ATOM 2193 N N . ARG A 1 280 ? -16.794 -5.615 16.787 1.00 93.44 280 ARG A N 1
ATOM 2194 C CA . ARG A 1 280 ? -18.049 -5.923 16.077 1.00 93.44 280 ARG A CA 1
ATOM 2195 C C . ARG A 1 280 ? -18.632 -7.286 16.463 1.00 93.44 280 ARG A C 1
ATOM 2197 O O . ARG A 1 280 ? -19.852 -7.408 16.510 1.00 93.44 280 ARG A O 1
ATOM 2204 N N . ARG A 1 281 ? -17.790 -8.290 16.737 1.00 93.88 281 ARG A N 1
ATOM 2205 C CA . ARG A 1 281 ? -18.205 -9.645 17.148 1.00 93.88 281 ARG A CA 1
ATOM 2206 C C . ARG A 1 281 ? -18.631 -9.725 18.618 1.00 93.88 281 ARG A C 1
ATOM 2208 O O . ARG A 1 281 ? -19.538 -10.484 18.938 1.00 93.88 281 ARG A O 1
ATOM 2215 N N . SER A 1 282 ? -17.958 -8.993 19.506 1.00 91.00 282 SER A N 1
ATOM 2216 C CA . SER A 1 282 ? -18.158 -9.069 20.964 1.00 91.00 282 SER A CA 1
ATOM 2217 C C . SER A 1 282 ? -19.130 -8.032 21.531 1.00 91.00 282 SER A C 1
ATOM 2219 O O . SER A 1 282 ? -19.581 -8.190 22.662 1.00 91.00 282 SER A O 1
ATOM 2221 N N . GLY A 1 283 ? -19.444 -6.970 20.782 1.00 88.81 283 GLY A N 1
ATOM 2222 C CA . GLY A 1 283 ? -20.285 -5.872 21.268 1.00 88.81 283 GLY A CA 1
ATOM 2223 C C . GLY A 1 283 ? -19.591 -4.949 22.281 1.00 88.81 283 GLY A C 1
ATOM 2224 O O . GLY A 1 283 ? -20.265 -4.181 22.962 1.00 88.81 283 GLY A O 1
ATOM 2225 N N . ARG A 1 284 ? -18.258 -5.012 22.389 1.00 89.44 284 ARG A N 1
ATOM 2226 C CA . ARG A 1 284 ? -17.418 -4.191 23.279 1.00 89.44 284 ARG A CA 1
ATOM 2227 C C . ARG A 1 284 ? -16.554 -3.249 22.443 1.00 89.44 284 ARG A C 1
ATOM 2229 O O . ARG A 1 284 ? -16.091 -3.653 21.380 1.00 89.44 284 ARG A O 1
ATOM 2236 N N . ASN A 1 285 ? -16.271 -2.036 22.919 1.00 90.81 285 ASN A N 1
ATOM 2237 C CA . ASN A 1 285 ? -15.157 -1.263 22.362 1.00 90.81 285 ASN A CA 1
ATOM 2238 C C . ASN A 1 285 ? -13.833 -1.836 22.904 1.00 90.81 285 ASN A C 1
ATOM 2240 O O . ASN A 1 285 ? -13.624 -1.861 24.120 1.00 90.81 285 ASN A O 1
ATOM 2244 N N . LEU A 1 286 ? -12.963 -2.308 22.004 1.00 93.75 286 LEU A N 1
ATOM 2245 C CA . LEU A 1 286 ? -11.662 -2.910 22.323 1.00 93.75 286 LEU A CA 1
ATOM 2246 C C . LEU A 1 286 ? -10.461 -2.026 21.930 1.00 93.75 286 LEU A C 1
ATOM 2248 O O . LEU A 1 286 ? -9.319 -2.464 22.059 1.00 93.75 286 LEU A O 1
ATOM 2252 N N . PHE A 1 287 ? -10.668 -0.787 21.470 1.00 94.50 287 PHE A N 1
ATOM 2253 C CA . PHE A 1 287 ? -9.568 0.077 21.011 1.00 94.50 287 PHE A CA 1
ATOM 2254 C C . PHE A 1 287 ? -8.656 0.601 22.131 1.00 94.50 287 PHE A C 1
ATOM 2256 O O . PHE A 1 287 ? -7.530 1.008 21.855 1.00 94.50 287 PHE A O 1
ATOM 2263 N N . GLY A 1 288 ? -9.045 0.440 23.400 1.00 91.88 288 GLY A N 1
ATOM 2264 C CA . GLY A 1 288 ? -8.118 0.555 24.536 1.00 91.88 288 GLY A CA 1
ATOM 2265 C C . GLY A 1 288 ? -6.940 -0.436 24.492 1.00 91.88 288 GLY A C 1
ATOM 2266 O O . GLY A 1 288 ? -5.950 -0.225 25.182 1.00 91.88 288 GLY A O 1
ATOM 2267 N N . LEU A 1 289 ? -7.012 -1.485 23.659 1.00 95.31 289 LEU A N 1
ATOM 2268 C CA . LEU A 1 289 ? -5.933 -2.455 23.434 1.00 95.31 289 LEU A CA 1
ATOM 2269 C C . LEU A 1 289 ? -4.967 -2.056 22.297 1.00 95.31 289 LEU A C 1
ATOM 2271 O O . LEU A 1 289 ? -4.068 -2.828 21.981 1.00 95.31 289 LEU A O 1
ATOM 2275 N N . LEU A 1 290 ? -5.118 -0.886 21.659 1.00 95.94 290 LEU A N 1
ATOM 2276 C CA . LEU A 1 290 ? -4.238 -0.457 20.553 1.00 95.94 290 LEU A CA 1
ATOM 2277 C C . LEU A 1 290 ? -2.757 -0.345 20.969 1.00 95.94 290 LEU A C 1
ATOM 2279 O O . LEU A 1 290 ? -1.867 -0.726 20.205 1.00 95.94 290 LEU A O 1
ATOM 2283 N N . SER A 1 291 ? -2.494 0.113 22.195 1.00 94.25 291 SER A N 1
ATOM 2284 C CA . SER A 1 291 ? -1.145 0.254 22.762 1.00 94.25 291 SER A CA 1
ATOM 2285 C C . SER A 1 291 ? -0.400 -1.082 22.892 1.00 94.25 291 SER A C 1
ATOM 2287 O O . SER A 1 291 ? 0.805 -1.133 22.651 1.00 94.25 291 SER A O 1
ATOM 2289 N N . GLU A 1 292 ? -1.106 -2.189 23.151 1.00 95.12 292 GLU A N 1
ATOM 2290 C CA . GLU A 1 292 ? -0.541 -3.550 23.194 1.00 95.12 292 GLU A CA 1
ATOM 2291 C C . GLU A 1 292 ? 0.005 -4.031 21.832 1.00 95.12 292 GLU A C 1
ATOM 2293 O O . GLU A 1 292 ? 0.698 -5.049 21.758 1.00 95.12 292 GLU A O 1
ATOM 2298 N N . PHE A 1 293 ? -0.265 -3.312 20.741 1.00 95.25 293 PHE A N 1
ATOM 2299 C CA . PHE A 1 293 ? 0.293 -3.596 19.415 1.00 95.25 293 PHE A CA 1
ATOM 2300 C C . PHE A 1 293 ? 1.361 -2.580 18.975 1.00 95.25 293 PHE A C 1
ATOM 2302 O O . PHE A 1 293 ? 1.866 -2.675 17.856 1.00 95.25 293 PHE A O 1
ATOM 2309 N N . GLY A 1 294 ? 1.732 -1.625 19.840 1.00 93.69 294 GLY A N 1
ATOM 2310 C CA . GLY A 1 294 ? 2.691 -0.563 19.514 1.00 93.69 294 GLY A CA 1
ATOM 2311 C C . GLY A 1 294 ? 2.168 0.442 18.480 1.00 93.69 294 GLY A C 1
ATOM 2312 O O . GLY A 1 294 ? 2.963 1.043 17.751 1.00 93.69 294 GLY A O 1
ATOM 2313 N N . VAL A 1 295 ? 0.840 0.578 18.389 1.00 96.25 295 VAL A N 1
ATOM 2314 C CA . VAL A 1 295 ? 0.147 1.547 17.530 1.00 96.25 295 VAL A CA 1
ATOM 2315 C C . VAL A 1 295 ? 0.224 2.937 18.161 1.00 96.25 295 VAL A C 1
ATOM 2317 O O . VAL A 1 295 ? 0.108 3.075 19.376 1.00 96.25 295 VAL A O 1
ATOM 2320 N N . SER A 1 296 ? 0.403 3.956 17.320 1.00 96.69 296 SER A N 1
ATOM 2321 C CA . SER A 1 296 ? 0.537 5.356 17.734 1.00 96.69 296 SER A CA 1
ATOM 2322 C C . SER A 1 296 ? -0.679 5.894 18.499 1.00 96.69 296 SER A C 1
ATOM 2324 O O . SER A 1 296 ? -1.823 5.616 18.124 1.00 96.69 296 SER A O 1
ATOM 2326 N N . GLU A 1 297 ? -0.437 6.770 19.481 1.00 96.06 297 GLU A N 1
ATOM 2327 C CA . GLU A 1 297 ? -1.464 7.565 20.178 1.00 96.06 297 GLU A CA 1
ATOM 2328 C C . GLU A 1 297 ? -2.272 8.477 19.233 1.00 96.06 297 GLU A C 1
ATOM 2330 O O . GLU A 1 297 ? -3.351 8.952 19.591 1.00 96.06 297 GLU A O 1
ATOM 2335 N N . PHE A 1 298 ? -1.808 8.672 17.994 1.00 97.56 298 PHE A N 1
ATOM 2336 C CA . PHE A 1 298 ? -2.577 9.310 16.927 1.00 97.56 298 PHE A CA 1
ATOM 2337 C C . PHE A 1 298 ? -3.856 8.539 16.552 1.00 97.56 298 PHE A C 1
ATOM 2339 O O . PHE A 1 298 ? -4.854 9.157 16.189 1.00 97.56 298 PHE A O 1
ATOM 2346 N N . MET A 1 299 ? -3.853 7.201 16.607 1.00 98.12 299 MET A N 1
ATOM 2347 C CA . MET A 1 299 ? -4.915 6.372 16.014 1.00 98.12 299 MET A CA 1
ATOM 2348 C C . MET A 1 299 ? -6.218 6.204 16.826 1.00 98.12 299 MET A C 1
ATOM 2350 O O . MET A 1 299 ? -7.275 6.199 16.184 1.00 98.12 299 MET A O 1
ATOM 2354 N N . PRO A 1 300 ? -6.222 6.051 18.170 1.00 96.19 300 PRO A N 1
ATOM 2355 C CA . PRO A 1 300 ? -7.445 5.772 18.931 1.00 96.19 300 PRO A CA 1
ATOM 2356 C C . PRO A 1 300 ? -8.621 6.735 18.665 1.00 96.19 300 PRO A C 1
ATOM 2358 O O . PRO A 1 300 ? -9.715 6.236 18.390 1.00 96.19 300 PRO A O 1
ATOM 2361 N N . PRO A 1 301 ? -8.437 8.075 18.598 1.00 95.12 301 PRO A N 1
ATOM 2362 C CA . PRO A 1 301 ? -9.545 9.005 18.349 1.00 95.12 301 PRO A CA 1
ATOM 2363 C C . PRO A 1 301 ? -10.274 8.776 17.016 1.00 95.12 301 PRO A C 1
ATOM 2365 O O . PRO A 1 301 ? -11.473 9.041 16.909 1.00 95.12 301 PRO A O 1
ATOM 2368 N N . PHE A 1 302 ? -9.579 8.268 15.993 1.00 97.06 302 PHE A N 1
ATOM 2369 C CA . PHE A 1 302 ? -10.185 7.953 14.696 1.00 97.06 302 PHE A CA 1
ATOM 2370 C C . PHE A 1 302 ? -10.966 6.638 14.721 1.00 97.06 302 PHE A C 1
ATOM 2372 O O . PHE A 1 302 ? -11.972 6.520 14.021 1.00 97.06 302 PHE A O 1
ATOM 2379 N N . TRP A 1 303 ? -10.546 5.674 15.542 1.00 96.94 303 TRP A N 1
ATOM 2380 C CA . TRP A 1 303 ? -11.259 4.413 15.739 1.00 96.94 303 TRP A CA 1
ATOM 2381 C C . TRP A 1 303 ? -12.526 4.584 16.580 1.00 96.94 303 TRP A C 1
ATOM 2383 O O . TRP A 1 303 ? -13.589 4.122 16.160 1.00 96.94 303 TRP A O 1
ATOM 2393 N N . ASP A 1 304 ? -12.456 5.322 17.692 1.00 92.12 304 ASP A N 1
ATOM 2394 C CA . ASP A 1 304 ? -13.633 5.665 18.505 1.00 92.12 304 ASP A CA 1
ATOM 2395 C C . ASP A 1 304 ? -14.648 6.488 17.696 1.00 92.12 304 ASP A C 1
ATOM 2397 O O . ASP A 1 304 ? -15.856 6.218 17.713 1.00 92.12 304 ASP A O 1
ATOM 2401 N N . ARG A 1 305 ? -14.160 7.444 16.891 1.00 91.50 305 ARG A N 1
ATOM 2402 C CA . ARG A 1 305 ? -15.008 8.170 15.944 1.00 91.50 305 ARG A CA 1
ATOM 2403 C C . ARG A 1 305 ? -15.647 7.234 14.914 1.00 91.50 305 ARG A C 1
ATOM 2405 O O . ARG A 1 305 ? -16.844 7.355 14.674 1.00 91.50 305 ARG A O 1
ATOM 2412 N N . PHE A 1 306 ? -14.896 6.301 14.329 1.00 94.88 306 PHE A N 1
ATOM 2413 C CA . PHE A 1 306 ? -15.421 5.386 13.311 1.00 94.88 306 PHE A CA 1
ATOM 2414 C C . PHE A 1 306 ? -16.461 4.397 13.862 1.00 94.88 306 PHE A C 1
ATOM 2416 O O . PHE A 1 306 ? -17.424 4.085 13.161 1.00 94.88 306 PHE A O 1
ATOM 2423 N N . LEU A 1 307 ? -16.334 3.955 15.120 1.00 90.44 307 LEU A N 1
ATOM 2424 C CA . LEU A 1 307 ? -17.411 3.231 15.815 1.00 90.44 307 LEU A CA 1
ATOM 2425 C C . LEU A 1 307 ? -18.681 4.087 15.968 1.00 90.44 307 LEU A C 1
ATOM 2427 O O . LEU A 1 307 ? -19.787 3.548 15.937 1.00 90.44 307 LEU A O 1
ATOM 2431 N N . THR A 1 308 ? -18.519 5.405 16.108 1.00 87.12 308 THR A N 1
ATOM 2432 C CA . THR A 1 308 ? -19.606 6.358 16.365 1.00 87.12 308 THR A CA 1
ATOM 2433 C C . THR A 1 308 ? -20.338 6.808 15.095 1.00 87.12 308 THR A C 1
ATOM 2435 O O . THR A 1 308 ? -21.563 6.755 15.066 1.00 87.12 308 THR A O 1
ATOM 2438 N N . ASP A 1 309 ? -19.638 7.260 14.046 1.00 89.56 309 ASP A N 1
ATOM 2439 C CA . ASP A 1 309 ? -20.265 7.833 12.835 1.00 89.56 309 ASP A CA 1
ATOM 2440 C C . ASP A 1 309 ? -20.187 6.937 11.582 1.00 89.56 309 ASP A C 1
ATOM 2442 O O . ASP A 1 309 ? -20.775 7.261 10.544 1.00 89.56 309 ASP A O 1
ATOM 2446 N N . GLY A 1 310 ? -19.465 5.811 11.658 1.00 91.56 310 GLY A N 1
ATOM 2447 C CA . GLY A 1 310 ? -19.251 4.891 10.537 1.00 91.56 310 GLY A CA 1
ATOM 2448 C C . GLY A 1 310 ? -18.557 5.527 9.325 1.00 91.56 310 GLY A C 1
ATOM 2449 O O . GLY A 1 310 ? -18.611 4.971 8.224 1.00 91.56 310 GLY A O 1
ATOM 2450 N N . ASN A 1 311 ? -17.947 6.709 9.468 1.00 94.19 311 ASN A N 1
ATOM 2451 C CA . ASN A 1 311 ? -17.361 7.429 8.349 1.00 94.19 311 ASN A CA 1
ATOM 2452 C C . ASN A 1 311 ? -15.946 6.920 8.057 1.00 94.19 311 ASN A C 1
ATOM 2454 O O . ASN A 1 311 ? -14.968 7.279 8.708 1.00 94.19 311 ASN A O 1
ATOM 2458 N N . SER A 1 312 ? -15.826 6.119 7.003 1.00 97.12 312 SER A N 1
ATOM 2459 C CA . SER A 1 312 ? -14.555 5.562 6.542 1.00 97.12 312 SER A CA 1
ATOM 2460 C C . SER A 1 312 ? -13.527 6.608 6.091 1.00 97.12 312 SER A C 1
ATOM 2462 O O . SER A 1 312 ? -12.370 6.242 5.887 1.00 97.12 312 SER A O 1
ATOM 2464 N N . VAL A 1 313 ? -13.908 7.876 5.856 1.00 97.38 313 VAL A N 1
ATOM 2465 C CA . VAL A 1 313 ? -12.995 8.896 5.303 1.00 97.38 313 VAL A CA 1
ATOM 2466 C C . VAL A 1 313 ? -11.923 9.318 6.322 1.00 97.38 313 VAL A C 1
ATOM 2468 O O . VAL A 1 313 ? -10.767 9.003 6.037 1.00 97.38 313 VAL A O 1
ATOM 2471 N N . PRO A 1 314 ? -12.236 9.875 7.517 1.00 97.38 314 PRO A N 1
ATOM 2472 C CA . PRO A 1 314 ? -11.203 10.253 8.487 1.00 97.38 314 PRO A CA 1
ATOM 2473 C C . PRO A 1 314 ? -10.335 9.074 8.938 1.00 97.38 314 PRO A C 1
ATOM 2475 O O . PRO A 1 314 ? -9.125 9.223 9.054 1.00 97.38 314 PRO A O 1
ATOM 2478 N N . LEU A 1 315 ? -10.924 7.886 9.137 1.00 98.25 315 LEU A N 1
ATOM 2479 C CA . LEU A 1 315 ? -10.165 6.688 9.511 1.00 98.25 315 LEU A CA 1
ATOM 2480 C C . LEU A 1 315 ? -9.180 6.259 8.411 1.00 98.25 315 LEU A C 1
ATOM 2482 O O . LEU A 1 315 ? -8.056 5.867 8.711 1.00 98.25 315 LEU A O 1
ATOM 2486 N N . THR A 1 316 ? -9.576 6.332 7.135 1.00 98.62 316 THR A N 1
ATOM 2487 C CA . THR A 1 316 ? -8.680 5.956 6.030 1.00 98.62 316 THR A CA 1
ATOM 2488 C C . THR A 1 316 ? -7.548 6.962 5.863 1.00 98.62 316 THR A C 1
ATOM 2490 O O . THR A 1 316 ? -6.417 6.541 5.639 1.00 98.62 316 THR A O 1
ATOM 2493 N N . GLU A 1 317 ? -7.816 8.262 6.013 1.00 98.12 317 GLU A N 1
ATOM 2494 C CA . GLU A 1 317 ? -6.769 9.292 6.016 1.00 98.12 317 GLU A CA 1
ATOM 2495 C C . GLU A 1 317 ? -5.818 9.119 7.208 1.00 98.12 317 GLU A C 1
ATOM 2497 O O . GLU A 1 317 ? -4.606 9.082 7.013 1.00 98.12 317 GLU A O 1
ATOM 2502 N N . ALA A 1 318 ? -6.342 8.900 8.417 1.00 98.44 318 ALA A N 1
ATOM 2503 C CA . ALA A 1 318 ? -5.529 8.677 9.608 1.00 98.44 318 ALA A CA 1
ATOM 2504 C C . ALA A 1 318 ? -4.629 7.437 9.488 1.00 98.44 318 ALA A C 1
ATOM 2506 O O . ALA A 1 318 ? -3.432 7.517 9.760 1.00 98.44 318 ALA A O 1
ATOM 2507 N N . LEU A 1 319 ? -5.160 6.313 8.993 1.00 98.62 319 LEU A N 1
ATOM 2508 C CA . LEU A 1 319 ? -4.360 5.114 8.731 1.00 98.62 319 LEU A CA 1
ATOM 2509 C C . LEU A 1 319 ? -3.273 5.360 7.665 1.00 98.62 319 LEU A C 1
ATOM 2511 O O . LEU A 1 319 ? -2.195 4.785 7.773 1.00 98.62 319 LEU A O 1
ATOM 2515 N N . ILE A 1 320 ? -3.502 6.224 6.664 1.00 98.50 320 ILE A N 1
ATOM 2516 C CA . ILE A 1 320 ? -2.463 6.634 5.694 1.00 98.50 320 ILE A CA 1
ATOM 2517 C C . ILE A 1 320 ? -1.383 7.492 6.373 1.00 98.50 320 ILE A C 1
ATOM 2519 O O . ILE A 1 320 ? -0.193 7.248 6.166 1.00 98.50 320 ILE A O 1
ATOM 2523 N N . VAL A 1 321 ? -1.770 8.469 7.198 1.00 98.19 321 VAL A N 1
ATOM 2524 C CA . VAL A 1 321 ? -0.835 9.351 7.921 1.00 98.19 321 VAL A CA 1
ATOM 2525 C C . VAL A 1 321 ? 0.024 8.550 8.906 1.00 98.19 321 VAL A C 1
ATOM 2527 O O . VAL A 1 321 ? 1.253 8.655 8.865 1.00 98.19 321 VAL A O 1
ATOM 2530 N N . ASN A 1 322 ? -0.592 7.697 9.733 1.00 97.88 322 ASN A N 1
ATOM 2531 C CA . ASN A 1 322 ? 0.105 6.816 10.674 1.00 97.88 322 ASN A CA 1
ATOM 2532 C C . ASN A 1 322 ? 1.083 5.876 9.959 1.00 97.88 322 ASN A C 1
ATOM 2534 O O . ASN A 1 322 ? 2.218 5.694 10.400 1.00 97.88 322 ASN A O 1
ATOM 2538 N N . GLU A 1 323 ? 0.672 5.316 8.822 1.00 95.69 323 GLU A N 1
ATOM 2539 C CA . GLU A 1 323 ? 1.518 4.451 8.011 1.00 95.69 323 GLU A CA 1
ATOM 2540 C C . GLU A 1 323 ? 2.771 5.175 7.495 1.00 95.69 323 GLU A C 1
ATOM 2542 O O . GLU A 1 323 ? 3.891 4.693 7.681 1.00 95.69 323 GLU A O 1
ATOM 2547 N N . GLN A 1 324 ? 2.606 6.329 6.841 1.00 96.06 324 GLN A N 1
ATOM 2548 C CA . GLN A 1 324 ? 3.731 6.995 6.178 1.00 96.06 324 GLN A CA 1
ATOM 2549 C C . GLN A 1 324 ? 4.731 7.608 7.164 1.00 96.06 324 GLN A C 1
ATOM 2551 O O . GLN A 1 324 ? 5.926 7.640 6.849 1.00 96.06 324 GLN A O 1
ATOM 2556 N N . ASN A 1 325 ? 4.277 8.014 8.355 1.00 96.12 325 ASN A N 1
ATOM 2557 C CA . ASN A 1 325 ? 5.147 8.442 9.451 1.00 96.12 325 ASN A CA 1
ATOM 2558 C C . ASN A 1 325 ? 5.914 7.266 10.080 1.00 96.12 325 ASN A C 1
ATOM 2560 O O . ASN A 1 325 ? 7.131 7.357 10.248 1.00 96.12 325 ASN A O 1
ATOM 2564 N N . ASN A 1 326 ? 5.252 6.130 10.338 1.00 93.44 326 ASN A N 1
ATOM 2565 C CA . ASN A 1 326 ? 5.930 4.905 10.781 1.00 93.44 326 ASN A CA 1
ATOM 2566 C C . ASN A 1 326 ? 7.035 4.477 9.797 1.00 93.44 326 ASN A C 1
ATOM 2568 O O . ASN A 1 326 ? 8.140 4.132 10.219 1.00 93.44 326 ASN A O 1
ATOM 2572 N N . ILE A 1 327 ? 6.768 4.538 8.487 1.00 93.38 327 ILE A N 1
ATOM 2573 C CA . ILE A 1 327 ? 7.754 4.230 7.438 1.00 93.38 327 ILE A CA 1
ATOM 2574 C C . ILE A 1 327 ? 8.909 5.243 7.400 1.00 93.38 327 ILE A C 1
ATOM 2576 O O . ILE A 1 327 ? 10.055 4.836 7.192 1.00 93.38 327 ILE A O 1
ATOM 2580 N N . GLN A 1 328 ? 8.648 6.532 7.645 1.00 94.19 328 GLN A N 1
ATOM 2581 C CA . GLN A 1 328 ? 9.705 7.543 7.756 1.00 94.19 328 GLN A CA 1
ATOM 2582 C C . GLN A 1 328 ? 10.677 7.178 8.888 1.00 94.19 328 GLN A C 1
ATOM 2584 O O . GLN A 1 328 ? 11.846 6.887 8.630 1.00 94.19 328 GLN A O 1
ATOM 2589 N N . LEU A 1 329 ? 10.149 7.084 10.112 1.00 92.56 329 LEU A N 1
ATOM 2590 C CA . LEU A 1 329 ? 10.918 6.889 11.342 1.00 92.56 329 LEU A CA 1
ATOM 2591 C C . LEU A 1 329 ? 11.646 5.536 11.398 1.00 92.56 329 LEU A C 1
ATOM 2593 O O . LEU A 1 329 ? 12.763 5.452 11.912 1.00 92.56 329 LEU A O 1
ATOM 2597 N N . ARG A 1 330 ? 11.006 4.461 10.915 1.00 91.19 330 ARG A N 1
ATOM 2598 C CA . ARG A 1 330 ? 11.508 3.082 11.064 1.00 91.19 330 ARG A CA 1
ATOM 2599 C C . ARG A 1 330 ? 12.286 2.569 9.848 1.00 91.19 330 ARG A C 1
ATOM 2601 O O . ARG A 1 330 ? 12.942 1.538 9.977 1.00 91.19 330 ARG A O 1
ATOM 2608 N N . VAL A 1 331 ? 12.235 3.253 8.695 1.00 90.94 331 VAL A N 1
ATOM 2609 C CA . VAL A 1 331 ? 12.909 2.796 7.461 1.00 90.94 331 VAL A CA 1
ATOM 2610 C C . VAL A 1 331 ? 13.664 3.897 6.714 1.00 90.94 331 VAL A C 1
ATOM 2612 O O . VAL A 1 331 ? 14.794 3.653 6.303 1.00 90.94 331 VAL A O 1
ATOM 2615 N N . LEU A 1 332 ? 13.100 5.092 6.505 1.00 90.06 332 LEU A N 1
ATOM 2616 C CA . LEU A 1 332 ? 13.746 6.084 5.618 1.00 90.06 332 LEU A CA 1
ATOM 2617 C C . LEU A 1 332 ? 14.817 6.914 6.333 1.00 90.06 332 LEU A C 1
ATOM 2619 O O . LEU A 1 332 ? 15.827 7.286 5.731 1.00 90.06 332 LEU A O 1
ATOM 2623 N N . ASP A 1 333 ? 14.624 7.139 7.630 1.00 90.38 333 ASP A N 1
ATOM 2624 C CA . ASP A 1 333 ? 15.617 7.746 8.516 1.00 90.38 333 ASP A CA 1
ATOM 2625 C C . ASP A 1 333 ? 16.665 6.722 9.007 1.00 90.38 333 ASP A C 1
ATOM 2627 O O . ASP A 1 333 ? 17.634 7.083 9.680 1.00 90.38 333 ASP A O 1
ATOM 2631 N N . GLU A 1 334 ? 16.503 5.439 8.659 1.00 89.44 334 GLU A N 1
ATOM 2632 C CA . GLU A 1 334 ? 17.401 4.358 9.062 1.00 89.44 334 GLU A CA 1
ATOM 2633 C C . GLU A 1 334 ? 18.730 4.419 8.260 1.00 89.44 334 GLU A C 1
ATOM 2635 O O . GLU A 1 334 ? 18.723 4.407 7.022 1.00 89.44 334 GLU A O 1
ATOM 2640 N N . PRO A 1 335 ? 19.905 4.498 8.924 1.00 89.06 335 PRO A N 1
ATOM 2641 C CA . PRO A 1 335 ? 21.181 4.719 8.243 1.00 89.06 335 PRO A CA 1
ATOM 2642 C C . PRO A 1 335 ? 21.626 3.653 7.230 1.00 89.06 335 PRO A C 1
ATOM 2644 O O . PRO A 1 335 ? 22.397 3.994 6.328 1.00 89.06 335 PRO A O 1
ATOM 2647 N N . TYR A 1 336 ? 21.256 2.377 7.361 1.00 90.12 336 TYR A N 1
ATOM 2648 C CA . TYR A 1 336 ? 21.560 1.360 6.347 1.00 90.12 336 TYR A CA 1
ATOM 2649 C C . TYR A 1 336 ? 20.727 1.590 5.080 1.00 90.12 336 TYR A C 1
ATOM 2651 O O . TYR A 1 336 ? 21.318 1.708 4.003 1.00 90.12 336 TYR A O 1
ATOM 2659 N N . TYR A 1 337 ? 19.404 1.736 5.177 1.00 88.94 337 TYR A N 1
ATOM 2660 C CA . TYR A 1 337 ? 18.542 1.959 4.012 1.00 88.94 337 TYR A CA 1
ATOM 2661 C C . TYR A 1 337 ? 18.806 3.301 3.327 1.00 88.94 337 TYR A C 1
ATOM 2663 O O . TYR A 1 337 ? 18.814 3.374 2.094 1.00 88.94 337 TYR A O 1
ATOM 2671 N N . LYS A 1 338 ? 19.134 4.340 4.101 1.00 88.69 338 LYS A N 1
ATOM 2672 C CA . LYS A 1 338 ? 19.546 5.635 3.556 1.00 88.69 338 LYS A CA 1
ATOM 2673 C C . LYS A 1 338 ? 20.787 5.519 2.664 1.00 88.69 338 LYS A C 1
ATOM 2675 O O . LYS A 1 338 ? 20.718 5.829 1.478 1.00 88.69 338 LYS A O 1
ATOM 2680 N N . ARG A 1 339 ? 21.883 4.967 3.198 1.00 87.88 339 ARG A N 1
ATOM 2681 C CA . ARG A 1 339 ? 23.175 4.884 2.488 1.00 87.88 339 ARG A CA 1
ATOM 2682 C C . ARG A 1 339 ? 23.225 3.813 1.398 1.00 87.88 339 ARG A C 1
ATOM 2684 O O . ARG A 1 339 ? 23.869 4.027 0.377 1.00 87.88 339 ARG A O 1
ATOM 2691 N N . THR A 1 340 ? 22.613 2.648 1.619 1.00 87.31 340 THR A N 1
ATOM 2692 C CA . THR A 1 340 ? 22.672 1.531 0.651 1.00 87.31 340 THR A CA 1
ATOM 2693 C C . THR A 1 340 ? 21.621 1.632 -0.441 1.00 87.31 340 THR A C 1
ATOM 2695 O O . THR A 1 340 ? 21.804 1.039 -1.504 1.00 87.31 340 THR A O 1
ATOM 2698 N N . VAL A 1 341 ? 20.541 2.381 -0.196 1.00 86.81 341 VAL A N 1
ATOM 2699 C CA . VAL A 1 341 ? 19.414 2.463 -1.117 1.00 86.81 341 VAL A CA 1
ATOM 2700 C C . VAL A 1 341 ? 19.115 3.904 -1.512 1.00 86.81 341 VAL A C 1
ATOM 2702 O O . VAL A 1 341 ? 19.450 4.253 -2.638 1.00 86.81 341 VAL A O 1
ATOM 2705 N N . LEU A 1 342 ? 18.565 4.754 -0.630 1.00 84.38 342 LEU A N 1
ATOM 2706 C CA . LEU A 1 342 ? 18.098 6.118 -0.978 1.00 84.38 342 LEU A CA 1
ATOM 2707 C C . LEU A 1 342 ? 19.180 6.993 -1.645 1.00 84.38 342 LEU A C 1
ATOM 2709 O O . LEU A 1 342 ? 18.888 7.718 -2.597 1.00 84.38 342 LEU A O 1
ATOM 2713 N N . ASP A 1 343 ? 20.433 6.883 -1.199 1.00 86.12 343 ASP A N 1
ATOM 2714 C CA . ASP A 1 343 ? 21.577 7.608 -1.763 1.00 86.12 343 ASP A CA 1
ATOM 2715 C C . ASP A 1 343 ? 22.142 6.986 -3.065 1.00 86.12 343 ASP A C 1
ATOM 2717 O O . ASP A 1 343 ? 23.036 7.561 -3.694 1.00 86.12 343 ASP A O 1
ATOM 2721 N N . SER A 1 344 ? 21.613 5.859 -3.550 1.00 82.94 344 SER A N 1
ATOM 2722 C CA . SER A 1 344 ? 22.046 5.246 -4.814 1.00 82.94 344 SER A CA 1
ATOM 2723 C C . SER A 1 344 ? 21.722 6.137 -6.020 1.00 82.94 344 SER A C 1
ATOM 2725 O O . SER A 1 344 ? 20.569 6.493 -6.271 1.00 82.94 344 SER A O 1
ATOM 2727 N N . ALA A 1 345 ? 22.737 6.473 -6.820 1.00 80.44 345 ALA A N 1
ATOM 2728 C CA . ALA A 1 345 ? 22.559 7.281 -8.030 1.00 80.44 345 ALA A CA 1
ATOM 2729 C C . ALA A 1 345 ? 21.664 6.591 -9.078 1.00 80.44 345 ALA A C 1
ATOM 2731 O O . ALA A 1 345 ? 20.893 7.261 -9.762 1.00 80.44 345 ALA A O 1
ATOM 2732 N N . VAL A 1 346 ? 21.717 5.255 -9.167 1.00 78.25 346 VAL A N 1
ATOM 2733 C CA . VAL A 1 346 ? 20.873 4.475 -10.089 1.00 78.25 346 VAL A CA 1
ATOM 2734 C C . VAL A 1 346 ? 19.405 4.513 -9.653 1.00 78.25 346 VAL A C 1
ATOM 2736 O O . VAL A 1 346 ? 18.522 4.577 -10.497 1.00 78.25 346 VAL A O 1
ATOM 2739 N N . PHE A 1 347 ? 19.117 4.554 -8.346 1.00 75.31 347 PHE A N 1
ATOM 2740 C CA . PHE A 1 347 ? 17.744 4.729 -7.855 1.00 75.31 347 PHE A CA 1
ATOM 2741 C C . PHE A 1 347 ? 17.203 6.115 -8.149 1.00 75.31 347 PHE A C 1
ATOM 2743 O O . PHE A 1 347 ? 16.078 6.245 -8.620 1.00 75.31 347 PHE A O 1
ATOM 2750 N N . ARG A 1 348 ? 18.010 7.146 -7.885 1.00 79.50 348 ARG A N 1
ATOM 2751 C CA . ARG A 1 348 ? 17.614 8.546 -8.056 1.00 79.50 348 ARG A CA 1
ATOM 2752 C C . ARG A 1 348 ? 17.338 8.915 -9.523 1.00 79.50 348 ARG A C 1
ATOM 2754 O O . ARG A 1 348 ? 16.694 9.927 -9.771 1.00 79.50 348 ARG A O 1
ATOM 2761 N N . SER A 1 349 ? 17.720 8.070 -10.490 1.00 73.25 349 SER A N 1
ATOM 2762 C CA . SER A 1 349 ? 17.308 8.196 -11.896 1.00 73.25 349 SER A CA 1
ATOM 2763 C C . SER A 1 349 ? 16.079 7.362 -12.305 1.00 73.25 349 SER A C 1
ATOM 2765 O O . SER A 1 349 ? 15.433 7.723 -13.288 1.00 73.25 349 SER A O 1
ATOM 2767 N N . LEU A 1 350 ? 15.676 6.312 -11.568 1.00 72.19 350 LEU A N 1
ATOM 2768 C CA . LEU A 1 350 ? 14.465 5.529 -11.894 1.00 72.19 350 LEU A CA 1
ATOM 2769 C C . LEU A 1 350 ? 13.161 6.367 -11.931 1.00 72.19 350 LEU A C 1
ATOM 2771 O O . LEU A 1 350 ? 12.380 6.160 -12.863 1.00 72.19 350 LEU A O 1
ATOM 2775 N N . PRO A 1 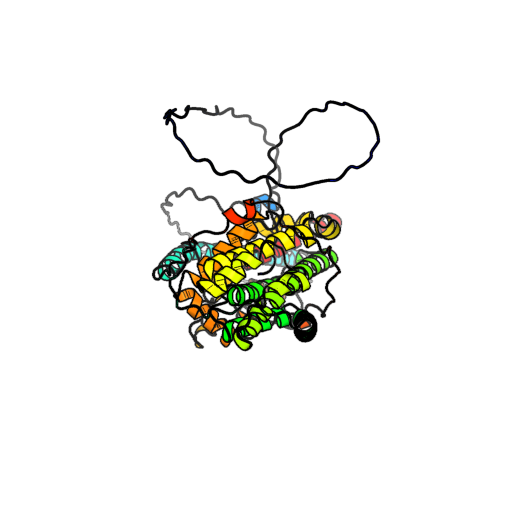351 ? 12.917 7.353 -11.036 1.00 75.62 351 PRO A N 1
ATOM 2776 C CA . PRO A 1 351 ? 11.756 8.246 -11.124 1.00 75.62 351 PRO A CA 1
ATOM 2777 C C . PRO A 1 351 ? 11.631 8.992 -12.456 1.00 75.62 351 PRO A C 1
ATOM 2779 O O . PRO A 1 351 ? 10.518 9.197 -12.927 1.00 75.62 351 PRO A O 1
ATOM 2782 N N . LEU A 1 352 ? 12.744 9.316 -13.129 1.00 68.12 352 LEU A N 1
ATOM 2783 C CA . LEU A 1 352 ? 12.733 9.971 -14.449 1.00 68.12 352 LEU A CA 1
ATOM 2784 C C . LEU A 1 352 ? 12.064 9.084 -15.520 1.00 68.12 352 LEU A C 1
ATOM 2786 O O . LEU A 1 352 ? 11.468 9.564 -16.490 1.00 68.12 352 LEU A O 1
ATOM 2790 N N . LEU A 1 353 ? 12.095 7.762 -15.320 1.00 69.44 353 LEU A N 1
ATOM 2791 C CA . LEU A 1 353 ? 11.383 6.807 -16.164 1.00 69.44 353 LEU A CA 1
ATOM 2792 C C . LEU A 1 353 ? 9.869 6.772 -15.861 1.00 69.44 353 LEU A C 1
ATOM 2794 O O . LEU A 1 353 ? 9.102 6.206 -16.639 1.00 69.44 353 LEU A O 1
ATOM 2798 N N . GLN A 1 354 ? 9.418 7.422 -14.783 1.00 70.56 354 GLN A N 1
ATOM 2799 C CA . GLN A 1 354 ? 8.038 7.447 -14.280 1.00 70.56 354 GLN A CA 1
ATOM 2800 C C . GLN A 1 354 ? 7.470 6.039 -14.049 1.00 70.56 354 GLN A C 1
ATOM 2802 O O . GLN A 1 354 ? 6.296 5.764 -14.295 1.00 70.56 354 GLN A O 1
ATOM 2807 N N . THR A 1 355 ? 8.318 5.119 -13.586 1.00 71.25 355 THR A N 1
ATOM 2808 C CA . THR A 1 355 ? 7.976 3.716 -13.293 1.00 71.25 355 THR A CA 1
ATOM 2809 C C . THR A 1 355 ? 7.244 3.527 -11.964 1.00 71.25 355 THR A C 1
ATOM 2811 O O . THR A 1 355 ? 6.681 2.462 -11.716 1.00 71.25 355 THR A O 1
ATOM 2814 N N . ASN A 1 356 ? 7.207 4.572 -11.136 1.00 79.88 356 ASN A N 1
ATOM 2815 C CA . ASN A 1 356 ? 6.723 4.614 -9.753 1.00 79.88 356 ASN A CA 1
ATOM 2816 C C . ASN A 1 356 ? 5.180 4.649 -9.680 1.00 79.88 356 ASN A C 1
ATOM 2818 O O . ASN A 1 356 ? 4.577 5.490 -9.012 1.00 79.88 356 ASN A O 1
ATOM 2822 N N . GLN A 1 357 ? 4.524 3.794 -10.458 1.00 90.31 357 GLN A N 1
ATOM 2823 C CA . GLN A 1 357 ? 3.094 3.883 -10.727 1.00 90.31 357 GLN A CA 1
ATOM 2824 C C . GLN A 1 357 ? 2.299 2.945 -9.831 1.00 90.31 357 GLN A C 1
ATOM 2826 O O . GLN A 1 357 ? 2.603 1.754 -9.741 1.00 90.31 357 GLN A O 1
ATOM 2831 N N . THR A 1 358 ? 1.224 3.472 -9.252 1.00 94.31 358 THR A N 1
ATOM 2832 C CA . THR A 1 358 ? 0.218 2.683 -8.542 1.00 94.31 358 THR A CA 1
ATOM 2833 C C . THR A 1 358 ? -1.073 2.683 -9.335 1.00 94.31 358 THR A C 1
ATOM 2835 O O . THR A 1 358 ? -1.644 3.743 -9.594 1.00 94.31 358 THR A O 1
ATOM 2838 N N . VAL A 1 359 ? -1.524 1.497 -9.737 1.00 95.75 359 VAL A N 1
ATOM 2839 C CA . VAL A 1 359 ? -2.639 1.289 -10.661 1.00 95.75 359 VAL A CA 1
ATOM 2840 C C . VAL A 1 359 ? -3.657 0.263 -10.154 1.00 95.75 359 VAL A C 1
ATOM 2842 O O . VAL A 1 359 ? -3.344 -0.721 -9.477 1.00 95.75 359 VAL A O 1
ATOM 2845 N N . PHE A 1 360 ? -4.905 0.499 -10.543 1.00 96.75 360 PHE A N 1
ATOM 2846 C CA . PHE A 1 360 ? -6.102 -0.276 -10.258 1.00 96.75 360 PHE A CA 1
ATOM 2847 C C . PHE A 1 360 ? -6.727 -0.727 -11.594 1.00 96.75 360 PHE A C 1
ATOM 2849 O O . PHE A 1 360 ? -7.043 0.127 -12.435 1.00 96.75 360 PHE A O 1
ATOM 2856 N N . PRO A 1 361 ? -6.915 -2.039 -11.835 1.00 94.62 361 PRO A N 1
ATOM 2857 C CA . PRO A 1 361 ? -7.458 -2.522 -13.101 1.00 94.62 361 PRO A CA 1
ATOM 2858 C C . PRO A 1 361 ? -8.932 -2.185 -13.294 1.00 94.62 361 PRO A C 1
ATOM 2860 O O . PRO A 1 361 ? -9.776 -2.421 -12.430 1.00 94.62 361 PRO A O 1
ATOM 2863 N N . LEU A 1 362 ? -9.264 -1.697 -14.486 1.00 92.56 362 LEU A N 1
ATOM 2864 C CA . LEU A 1 362 ? -10.621 -1.316 -14.872 1.00 92.56 362 LEU A CA 1
ATOM 2865 C C . LEU A 1 362 ? -11.365 -2.498 -15.514 1.00 92.56 362 LEU A C 1
ATOM 2867 O O . LEU A 1 362 ? -11.893 -2.391 -16.624 1.00 92.56 362 LEU A O 1
ATOM 2871 N N . TRP A 1 363 ? -11.374 -3.618 -14.785 1.00 89.06 363 TRP A N 1
ATOM 2872 C CA . TRP A 1 363 ? -11.959 -4.910 -15.149 1.00 89.06 363 TRP A CA 1
ATOM 2873 C C . TRP A 1 363 ? -13.482 -4.869 -15.355 1.00 89.06 363 TRP A C 1
ATOM 2875 O O . TRP A 1 363 ? -14.209 -4.090 -14.735 1.00 89.06 363 TRP A O 1
ATOM 2885 N N . ARG A 1 364 ? -13.959 -5.717 -16.271 1.00 83.00 364 ARG A N 1
ATOM 2886 C CA . ARG A 1 364 ? -15.320 -5.764 -16.835 1.00 83.00 364 ARG A CA 1
ATOM 2887 C C . ARG A 1 364 ? -15.732 -7.200 -17.186 1.00 83.00 364 ARG A C 1
ATOM 2889 O O . ARG A 1 364 ? -16.173 -7.466 -18.301 1.00 83.00 364 ARG A O 1
ATOM 2896 N N . GLY A 1 365 ? -15.527 -8.135 -16.261 1.00 77.00 365 GLY A N 1
ATOM 2897 C CA . GLY A 1 365 ? -15.745 -9.561 -16.521 1.00 77.00 365 GLY A CA 1
ATOM 2898 C C . GLY A 1 365 ? -14.715 -10.150 -17.491 1.00 77.00 365 GLY A C 1
ATOM 2899 O O . GLY A 1 365 ? -13.683 -9.537 -17.770 1.00 77.00 365 GLY A O 1
ATOM 2900 N N . GLU A 1 366 ? -14.991 -11.350 -17.998 1.00 69.69 366 GLU A N 1
ATOM 2901 C CA . GLU A 1 366 ? -14.003 -12.198 -18.683 1.00 69.69 366 GLU A CA 1
ATOM 2902 C C . GLU A 1 366 ? -13.418 -11.591 -19.962 1.00 69.69 366 GLU A C 1
ATOM 2904 O O . GLU A 1 366 ? -12.223 -11.744 -20.202 1.00 69.69 366 GLU A O 1
ATOM 2909 N N . ALA A 1 367 ? -14.184 -10.769 -20.690 1.00 65.69 367 ALA A N 1
ATOM 2910 C CA . ALA A 1 367 ? -13.699 -9.977 -21.828 1.00 65.69 367 ALA A CA 1
ATOM 2911 C C . ALA A 1 367 ? -12.507 -9.049 -21.483 1.00 65.69 367 ALA A C 1
ATOM 2913 O O . ALA A 1 367 ? -11.829 -8.528 -22.365 1.00 65.69 367 ALA A O 1
ATOM 2914 N N . SER A 1 368 ? -12.210 -8.842 -20.194 1.00 69.81 368 SER A N 1
ATOM 2915 C CA . SER A 1 368 ? -11.025 -8.107 -19.724 1.00 69.81 368 SER A CA 1
ATOM 2916 C C . SER A 1 368 ? -9.733 -8.929 -19.733 1.00 69.81 368 SER A C 1
ATOM 2918 O O . SER A 1 368 ? -8.659 -8.336 -19.683 1.00 69.81 368 SER A O 1
ATOM 2920 N N . ARG A 1 369 ? -9.813 -10.264 -19.837 1.00 65.88 369 ARG A N 1
ATOM 2921 C CA . ARG A 1 369 ? -8.659 -11.137 -20.129 1.00 65.88 369 ARG A CA 1
ATOM 2922 C C . ARG A 1 369 ? -8.166 -10.935 -21.565 1.00 65.88 369 ARG A C 1
ATOM 2924 O O . ARG A 1 369 ? -6.967 -10.995 -21.825 1.00 65.88 369 ARG A O 1
ATOM 2931 N N . GLU A 1 370 ? -9.097 -10.652 -22.473 1.00 61.72 370 GLU A N 1
ATOM 2932 C CA . GLU A 1 370 ? -8.845 -10.433 -23.901 1.00 61.72 370 GLU A CA 1
ATOM 2933 C C . GLU A 1 370 ? -8.600 -8.959 -24.254 1.00 61.72 370 GLU A C 1
ATOM 2935 O O . GLU A 1 370 ? -7.959 -8.670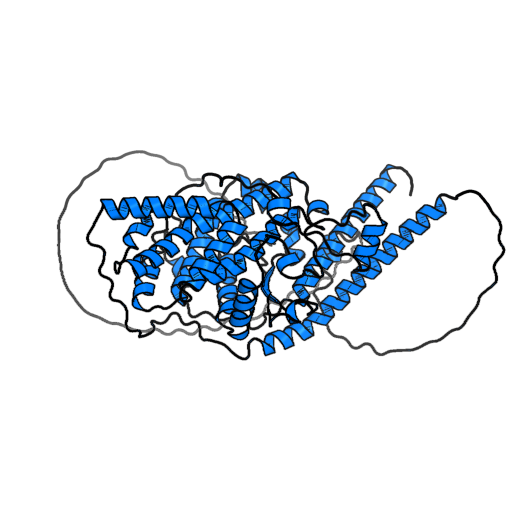 -25.263 1.00 61.72 370 GLU A O 1
ATOM 2940 N N . ALA A 1 371 ? -9.056 -8.016 -23.424 1.00 64.44 371 ALA A N 1
ATOM 2941 C CA . ALA A 1 371 ? -8.845 -6.585 -23.628 1.00 64.44 371 ALA A CA 1
ATOM 2942 C C . ALA A 1 371 ? -7.349 -6.210 -23.605 1.00 64.44 371 ALA A C 1
ATOM 2944 O O . ALA A 1 371 ? -6.679 -6.303 -22.572 1.00 64.44 371 ALA A O 1
ATOM 2945 N N . ARG A 1 372 ? -6.829 -5.723 -24.740 1.00 69.25 372 ARG A N 1
ATOM 2946 C CA . ARG A 1 372 ? -5.435 -5.275 -24.891 1.00 69.25 372 ARG A CA 1
ATOM 2947 C C . ARG A 1 372 ? -5.363 -3.781 -25.238 1.00 69.25 372 ARG A C 1
ATOM 2949 O O . ARG A 1 372 ? -5.917 -3.392 -26.265 1.00 69.25 372 ARG A O 1
ATOM 2956 N N . PRO A 1 373 ? -4.649 -2.953 -24.451 1.00 71.06 373 PRO A N 1
ATOM 2957 C CA . PRO A 1 373 ? -4.214 -3.208 -23.072 1.00 71.06 373 PRO A CA 1
ATOM 2958 C C . PRO A 1 373 ? -5.409 -3.280 -22.102 1.00 71.06 373 PRO A C 1
ATOM 2960 O O . PRO A 1 373 ? -6.440 -2.636 -22.323 1.00 71.06 373 PRO A O 1
ATOM 2963 N N . LEU A 1 374 ? -5.255 -3.989 -20.975 1.00 82.69 374 LEU A N 1
ATOM 2964 C CA . LEU A 1 374 ? -6.213 -3.868 -19.873 1.00 82.69 374 LEU A CA 1
ATOM 2965 C C . LEU A 1 374 ? -6.105 -2.447 -19.317 1.00 82.69 374 LEU A C 1
ATOM 2967 O O . LEU A 1 374 ? -5.026 -2.017 -18.914 1.00 82.69 374 LEU A O 1
ATOM 2971 N N . ARG A 1 375 ? -7.228 -1.729 -19.324 1.00 89.25 375 ARG A N 1
ATOM 2972 C CA . ARG A 1 375 ? -7.340 -0.334 -18.887 1.00 89.25 375 ARG A CA 1
ATOM 2973 C C . ARG A 1 375 ? -7.006 -0.183 -17.399 1.00 89.25 375 ARG A C 1
ATOM 2975 O O . ARG A 1 375 ? -7.475 -0.973 -16.581 1.00 89.25 375 ARG A O 1
ATOM 2982 N N . LEU A 1 376 ? -6.261 0.864 -17.051 1.00 93.38 376 LEU A N 1
ATOM 2983 C CA . LEU A 1 376 ? -5.759 1.135 -15.701 1.00 93.38 376 LEU A CA 1
ATOM 2984 C C . LEU A 1 376 ? -6.164 2.540 -15.237 1.00 93.38 376 LEU A C 1
ATOM 2986 O O . LEU A 1 376 ? -6.016 3.503 -15.992 1.00 93.38 376 LEU A O 1
ATOM 2990 N N . ALA A 1 377 ? -6.624 2.666 -13.990 1.00 95.88 377 ALA A N 1
ATOM 2991 C CA . ALA A 1 377 ? -6.712 3.948 -13.283 1.00 95.88 377 ALA A CA 1
ATOM 2992 C C . ALA A 1 377 ? -5.649 4.014 -12.178 1.00 95.88 377 ALA A C 1
ATOM 2994 O O . ALA A 1 377 ? -5.338 2.978 -11.605 1.00 95.88 377 ALA A O 1
ATOM 2995 N N . GLY A 1 378 ? -5.097 5.179 -11.846 1.00 95.81 378 GLY A N 1
ATOM 2996 C CA . GLY A 1 378 ? -4.051 5.270 -10.828 1.00 95.81 378 GLY A CA 1
ATOM 2997 C C . GLY A 1 378 ? -3.334 6.614 -10.767 1.00 95.81 378 GLY A C 1
ATOM 2998 O O . GLY A 1 378 ? -3.805 7.606 -11.327 1.00 95.81 378 GLY A O 1
ATOM 2999 N N . ARG A 1 379 ? -2.179 6.626 -10.093 1.00 94.62 379 ARG A N 1
ATOM 3000 C CA . ARG A 1 379 ? -1.270 7.779 -9.978 1.00 94.62 379 ARG A CA 1
ATOM 3001 C C . ARG A 1 379 ? 0.202 7.357 -10.055 1.00 94.62 379 ARG A C 1
ATOM 3003 O O . ARG A 1 379 ? 0.549 6.215 -9.759 1.00 94.62 379 ARG A O 1
ATOM 3010 N N . VAL A 1 380 ? 1.050 8.295 -10.472 1.00 90.75 380 VAL A N 1
ATOM 3011 C CA . VAL A 1 380 ? 2.519 8.211 -10.404 1.00 90.75 380 VAL A CA 1
ATOM 3012 C C . VAL A 1 380 ? 2.975 8.998 -9.177 1.00 90.75 380 VAL A C 1
ATOM 3014 O O . VAL A 1 380 ? 2.391 10.049 -8.903 1.00 90.75 380 VAL A O 1
ATOM 3017 N N . LEU A 1 381 ? 3.948 8.465 -8.438 1.00 87.12 381 LEU A N 1
ATOM 3018 C CA . LEU A 1 381 ? 4.644 9.165 -7.358 1.00 87.12 381 LEU A CA 1
ATOM 3019 C C . LEU A 1 381 ? 5.999 9.649 -7.888 1.00 87.12 381 LEU A C 1
ATOM 3021 O O . LEU A 1 381 ? 6.820 8.832 -8.315 1.00 87.12 381 LEU A O 1
ATOM 3025 N N . GLU A 1 382 ? 6.243 10.951 -7.856 1.00 82.94 382 GLU A N 1
ATOM 3026 C CA . GLU A 1 382 ? 7.521 11.534 -8.277 1.00 82.94 382 GLU A CA 1
ATOM 3027 C C . GLU A 1 382 ? 8.546 11.476 -7.119 1.00 82.94 382 GLU A C 1
ATOM 3029 O O . GLU A 1 382 ? 9.757 11.400 -7.356 1.00 82.94 382 GLU A O 1
ATOM 3034 N N . SER A 1 383 ? 8.059 11.435 -5.867 1.00 81.81 383 SER A N 1
ATOM 3035 C CA . SER A 1 383 ? 8.853 11.501 -4.638 1.00 81.81 383 SER A CA 1
ATOM 3036 C C . SER A 1 383 ? 8.521 10.439 -3.584 1.00 81.81 383 SER A C 1
ATOM 3038 O O . SER A 1 383 ? 7.496 10.505 -2.911 1.00 81.81 383 SER A O 1
ATOM 3040 N N . PHE A 1 384 ? 9.445 9.503 -3.332 1.00 79.75 384 PHE A N 1
ATOM 3041 C CA . PHE A 1 384 ? 9.349 8.636 -2.150 1.00 79.75 384 PHE A CA 1
ATOM 3042 C C . PHE A 1 384 ? 9.892 9.256 -0.866 1.00 79.75 384 PHE A C 1
ATOM 3044 O O . PHE A 1 384 ? 9.310 9.048 0.194 1.00 79.75 384 PHE A O 1
ATOM 3051 N N . ALA A 1 385 ? 11.045 9.934 -0.902 1.00 85.81 385 ALA A N 1
ATOM 3052 C CA . ALA A 1 385 ? 11.701 10.315 0.353 1.00 85.81 385 ALA A CA 1
ATOM 3053 C C . ALA A 1 385 ? 11.015 11.505 1.047 1.00 85.81 385 ALA A C 1
ATOM 3055 O O . ALA A 1 385 ? 11.243 11.714 2.236 1.00 85.81 385 ALA A O 1
ATOM 3056 N N . ASP A 1 386 ? 10.151 12.241 0.340 1.00 90.88 386 ASP A N 1
ATOM 3057 C CA . ASP A 1 386 ? 9.271 13.242 0.940 1.00 90.88 386 ASP A CA 1
ATOM 3058 C C . ASP A 1 386 ? 8.064 12.568 1.618 1.00 90.88 386 ASP A C 1
ATOM 3060 O O . ASP A 1 386 ? 7.260 11.891 0.975 1.00 90.88 386 ASP A O 1
ATOM 3064 N N . LEU A 1 387 ? 7.939 12.752 2.933 1.00 93.56 387 LEU A N 1
ATOM 3065 C CA . LEU A 1 387 ? 6.821 12.253 3.736 1.00 93.56 387 LEU A CA 1
ATOM 3066 C C . LEU A 1 387 ? 5.468 12.819 3.279 1.00 93.56 387 LEU A C 1
ATOM 3068 O O . LEU A 1 387 ? 4.481 12.081 3.234 1.00 93.56 387 LEU A O 1
ATOM 3072 N N . ARG A 1 388 ? 5.422 14.104 2.919 1.00 95.75 388 ARG A N 1
ATOM 3073 C CA . ARG A 1 388 ? 4.202 14.794 2.505 1.00 95.75 388 ARG A CA 1
ATOM 3074 C C . ARG A 1 388 ? 3.701 14.261 1.171 1.00 95.75 388 ARG A C 1
ATOM 3076 O O . ARG A 1 388 ? 2.518 13.938 1.086 1.00 95.75 388 ARG A O 1
ATOM 3083 N N . GLU A 1 389 ? 4.566 14.102 0.161 1.00 94.06 389 GLU A N 1
ATOM 3084 C CA . GLU A 1 389 ? 4.108 13.547 -1.125 1.00 94.06 389 GLU A CA 1
ATOM 3085 C C . GLU A 1 389 ? 3.587 12.114 -0.944 1.00 94.06 389 GLU A C 1
ATOM 3087 O O . GLU A 1 389 ? 2.543 11.787 -1.500 1.00 94.06 389 GLU A O 1
ATOM 3092 N N . ARG A 1 390 ? 4.209 11.276 -0.096 1.00 94.88 390 ARG A N 1
ATOM 3093 C CA . ARG A 1 390 ? 3.667 9.933 0.201 1.00 94.88 390 ARG A CA 1
ATOM 3094 C C . ARG A 1 390 ? 2.268 9.968 0.823 1.00 94.88 390 ARG A C 1
ATOM 3096 O O . ARG A 1 390 ? 1.433 9.137 0.460 1.00 94.88 390 ARG A O 1
ATOM 3103 N N . ILE A 1 391 ? 2.005 10.891 1.753 1.00 96.75 391 ILE A N 1
ATOM 3104 C CA . ILE A 1 391 ? 0.682 11.039 2.385 1.00 96.75 391 ILE A CA 1
ATOM 3105 C C . ILE A 1 391 ? -0.337 11.559 1.363 1.00 96.75 391 ILE A C 1
ATOM 3107 O O . ILE A 1 391 ? -1.381 10.932 1.171 1.00 96.75 391 ILE A O 1
ATOM 3111 N N . GLU A 1 392 ? -0.023 12.651 0.659 1.00 96.75 392 GLU A N 1
ATOM 3112 C CA . GLU A 1 392 ? -0.898 13.241 -0.363 1.00 96.75 392 GLU A CA 1
ATOM 3113 C C . GLU A 1 392 ? -1.197 12.240 -1.493 1.00 96.75 392 GLU A C 1
ATOM 3115 O O . GLU A 1 392 ? -2.352 12.089 -1.887 1.00 96.75 392 GLU A O 1
ATOM 3120 N N . PHE A 1 393 ? -0.202 11.468 -1.942 1.00 96.19 393 PHE A N 1
ATOM 3121 C CA . PHE A 1 393 ? -0.351 10.381 -2.915 1.00 96.19 393 PHE A CA 1
ATOM 3122 C C . PHE A 1 393 ? -1.263 9.256 -2.414 1.00 96.19 393 PHE A C 1
ATOM 3124 O O . PHE A 1 393 ? -2.080 8.733 -3.177 1.00 96.19 393 PHE A O 1
ATOM 3131 N N . GLY A 1 394 ? -1.168 8.896 -1.131 1.00 97.38 394 GLY A N 1
ATOM 3132 C CA . GLY A 1 394 ? -2.077 7.940 -0.508 1.00 97.38 394 GLY A CA 1
ATOM 3133 C C . GLY A 1 394 ? -3.528 8.433 -0.512 1.00 97.38 394 GLY A C 1
ATOM 3134 O O . GLY A 1 394 ? -4.434 7.703 -0.928 1.00 97.38 394 GLY A O 1
ATOM 3135 N N . ILE A 1 395 ? -3.750 9.687 -0.117 1.00 97.69 395 ILE A N 1
ATOM 3136 C CA . ILE A 1 395 ? -5.072 10.333 -0.118 1.00 97.69 395 ILE A CA 1
ATOM 3137 C C . ILE A 1 395 ? -5.615 10.469 -1.555 1.00 97.69 395 ILE A C 1
ATOM 3139 O O . ILE A 1 395 ? -6.792 10.203 -1.810 1.00 97.69 395 ILE A O 1
ATOM 3143 N N . ASP A 1 396 ? -4.756 10.779 -2.526 1.00 97.56 396 ASP A N 1
ATOM 3144 C CA . ASP A 1 396 ? -5.087 10.788 -3.953 1.00 97.56 396 ASP A CA 1
ATOM 3145 C C . ASP A 1 396 ? -5.527 9.401 -4.449 1.00 97.56 396 ASP A C 1
ATOM 3147 O O . ASP A 1 396 ? -6.548 9.282 -5.131 1.00 97.56 396 ASP A O 1
ATOM 3151 N N . LEU A 1 397 ? -4.807 8.333 -4.087 1.00 98.25 397 LEU A N 1
ATOM 3152 C CA . LEU A 1 397 ? -5.170 6.954 -4.429 1.00 98.25 397 LEU A CA 1
ATOM 3153 C C . LEU A 1 397 ? -6.478 6.512 -3.765 1.00 98.25 397 LEU A C 1
ATOM 3155 O O . LEU A 1 397 ? -7.291 5.850 -4.418 1.00 98.25 397 LEU A O 1
ATOM 3159 N N . TYR A 1 398 ? -6.721 6.911 -2.513 1.00 98.50 398 TYR A N 1
ATOM 3160 C CA . TYR A 1 398 ? -8.015 6.725 -1.855 1.00 98.50 398 TYR A CA 1
ATOM 3161 C C . TYR A 1 398 ? -9.131 7.416 -2.652 1.00 98.50 398 TYR A C 1
ATOM 3163 O O . TYR A 1 398 ? -10.151 6.798 -2.983 1.00 98.50 398 TYR A O 1
ATOM 3171 N N . GLY A 1 399 ? -8.891 8.668 -3.051 1.00 97.94 399 GLY A N 1
ATOM 3172 C CA . GLY A 1 399 ? -9.779 9.455 -3.894 1.00 97.94 399 GLY A CA 1
ATOM 3173 C C . GLY A 1 399 ? -10.064 8.806 -5.251 1.00 97.94 399 GLY A C 1
ATOM 3174 O O . GLY A 1 399 ? -11.222 8.754 -5.665 1.00 97.94 399 GLY A O 1
ATOM 3175 N N . VAL A 1 400 ? -9.053 8.254 -5.930 1.00 98.00 400 VAL A N 1
ATOM 3176 C CA . VAL A 1 400 ? -9.232 7.514 -7.192 1.00 98.00 400 VAL A CA 1
ATOM 3177 C C . VAL A 1 400 ? -10.066 6.248 -6.987 1.00 98.00 400 VAL A C 1
ATOM 3179 O O . VAL A 1 400 ? -10.942 5.963 -7.806 1.00 98.00 400 VAL A O 1
ATOM 3182 N N . LEU A 1 401 ? -9.800 5.488 -5.919 1.00 98.12 401 LEU A N 1
ATOM 3183 C CA . LEU A 1 401 ? -10.406 4.175 -5.702 1.00 98.12 401 LEU A CA 1
ATOM 3184 C C . LEU A 1 401 ? -11.866 4.269 -5.248 1.00 98.12 401 LEU A C 1
ATOM 3186 O O . LEU A 1 401 ? -12.718 3.613 -5.841 1.00 98.12 401 LEU A O 1
ATOM 3190 N N . PHE A 1 402 ? -12.161 5.095 -4.239 1.00 97.94 402 PHE A N 1
ATOM 3191 C CA . PHE A 1 402 ? -13.492 5.205 -3.624 1.00 97.94 402 PHE A CA 1
ATOM 3192 C C . PHE A 1 402 ? -14.286 6.437 -4.075 1.00 97.94 402 PHE A C 1
ATOM 3194 O O . PHE A 1 402 ? -15.515 6.419 -4.051 1.00 97.94 402 PHE A O 1
ATOM 3201 N N . GLY A 1 403 ? -13.622 7.494 -4.549 1.00 97.19 403 GLY A N 1
ATOM 3202 C CA . GLY A 1 403 ? -14.296 8.686 -5.068 1.00 97.19 403 GLY A CA 1
ATOM 3203 C C . GLY A 1 403 ? -14.941 8.484 -6.442 1.00 97.19 403 GLY A C 1
ATOM 3204 O O . GLY A 1 403 ? -15.799 9.277 -6.828 1.00 97.19 403 GLY A O 1
ATOM 3205 N N . TYR A 1 404 ? -14.582 7.421 -7.171 1.00 97.56 404 TYR A N 1
ATOM 3206 C CA . TYR A 1 404 ? -15.134 7.093 -8.486 1.00 97.56 404 TYR A CA 1
ATOM 3207 C C . TYR A 1 404 ? -15.750 5.683 -8.496 1.00 97.56 404 TYR A C 1
ATOM 3209 O O . TYR A 1 404 ? -15.033 4.702 -8.704 1.00 97.56 404 TYR A O 1
ATOM 3217 N N . PRO A 1 405 ? -17.086 5.537 -8.371 1.00 95.62 405 PRO A N 1
ATOM 3218 C CA . PRO A 1 405 ? -17.750 4.228 -8.298 1.00 95.62 405 PRO A CA 1
ATOM 3219 C C . PRO A 1 405 ? -17.467 3.290 -9.486 1.00 95.62 405 PRO A C 1
ATOM 3221 O O . PRO A 1 405 ? -17.517 2.068 -9.348 1.00 95.62 405 PRO A O 1
ATOM 3224 N N . ARG A 1 406 ? -17.129 3.843 -10.660 1.00 94.56 406 ARG A N 1
ATOM 3225 C CA . ARG A 1 406 ? -16.688 3.079 -11.844 1.00 94.56 406 ARG A CA 1
ATOM 3226 C C . ARG A 1 406 ? -15.307 2.439 -11.681 1.00 94.56 406 ARG A C 1
ATOM 3228 O O . ARG A 1 406 ? -15.071 1.403 -12.295 1.00 94.56 406 ARG A O 1
ATOM 3235 N N . VAL A 1 407 ? -14.419 3.051 -10.898 1.00 96.69 407 VAL A N 1
ATOM 3236 C CA . VAL A 1 407 ? -13.107 2.496 -10.539 1.00 96.69 407 VAL A CA 1
ATOM 3237 C C . VAL A 1 407 ? -13.295 1.459 -9.436 1.00 96.69 407 VAL A C 1
ATOM 3239 O O . VAL A 1 407 ? -12.868 0.324 -9.625 1.00 96.69 407 VAL A O 1
ATOM 3242 N N . LEU A 1 408 ? -14.033 1.790 -8.366 1.00 97.62 408 LEU A N 1
ATOM 3243 C CA . LEU A 1 408 ? -14.295 0.878 -7.244 1.00 97.62 408 LEU A CA 1
ATOM 3244 C C . LEU A 1 408 ? -14.877 -0.466 -7.705 1.00 97.62 408 LEU A C 1
ATOM 3246 O O . LEU A 1 408 ? -14.290 -1.514 -7.448 1.00 97.62 408 LEU A O 1
ATOM 3250 N N . ARG A 1 409 ? -15.994 -0.446 -8.453 1.00 95.94 409 ARG A N 1
ATOM 3251 C CA . ARG A 1 409 ? -16.649 -1.670 -8.957 1.00 95.94 409 ARG A CA 1
ATOM 3252 C C . ARG A 1 409 ? -15.703 -2.531 -9.801 1.00 95.94 409 ARG A C 1
ATOM 3254 O O . ARG A 1 409 ? -15.743 -3.755 -9.711 1.00 95.94 409 ARG A O 1
ATOM 3261 N N . ALA A 1 410 ? -14.853 -1.895 -10.604 1.00 95.69 410 ALA A N 1
ATOM 3262 C CA . ALA A 1 410 ? -13.925 -2.579 -11.494 1.00 95.69 410 ALA A CA 1
ATOM 3263 C C . ALA A 1 410 ? -12.727 -3.179 -10.735 1.00 95.69 410 ALA A C 1
ATOM 3265 O O . ALA A 1 410 ? -12.404 -4.348 -10.938 1.00 95.69 410 ALA A O 1
ATOM 3266 N N . ALA A 1 411 ? -12.141 -2.433 -9.794 1.00 97.44 411 ALA A N 1
ATOM 3267 C CA . ALA A 1 411 ? -11.061 -2.907 -8.934 1.00 97.44 411 ALA A CA 1
ATOM 3268 C C . ALA A 1 411 ? -11.522 -4.050 -8.011 1.00 97.44 411 ALA A C 1
ATOM 3270 O O . ALA A 1 411 ? -10.829 -5.059 -7.895 1.00 97.44 411 ALA A O 1
ATOM 3271 N N . VAL A 1 412 ? -12.713 -3.947 -7.405 1.00 97.56 412 VAL A N 1
ATOM 3272 C CA . VAL A 1 412 ? -13.300 -5.027 -6.584 1.00 97.56 412 VAL A CA 1
ATOM 3273 C C . VAL A 1 412 ? -13.583 -6.265 -7.439 1.00 97.56 412 VAL A C 1
ATOM 3275 O O . VAL A 1 412 ? -13.325 -7.387 -7.004 1.00 97.56 412 VAL A O 1
ATOM 3278 N N . SER A 1 413 ? -14.067 -6.086 -8.674 1.00 95.44 413 SER A N 1
ATOM 3279 C CA . SER A 1 413 ? -14.257 -7.197 -9.611 1.00 95.44 413 SER A CA 1
ATOM 3280 C C . SER A 1 413 ? -12.925 -7.864 -9.974 1.00 95.44 413 SER A C 1
ATOM 3282 O O . SER A 1 413 ? -12.827 -9.086 -9.889 1.00 95.44 413 SER A O 1
ATOM 3284 N N . PHE A 1 414 ? -11.879 -7.091 -10.278 1.00 96.00 414 PHE A N 1
ATOM 3285 C CA . PHE A 1 414 ? -10.529 -7.611 -10.513 1.00 96.00 414 PHE A CA 1
ATOM 3286 C C . PHE A 1 414 ? -10.010 -8.419 -9.312 1.00 96.00 414 PHE A C 1
ATOM 3288 O O . PHE A 1 414 ? -9.670 -9.593 -9.456 1.00 96.00 414 PHE A O 1
ATOM 3295 N N . ALA A 1 415 ? -10.031 -7.824 -8.115 1.00 96.81 415 ALA A N 1
ATOM 3296 C CA . ALA A 1 415 ? -9.511 -8.432 -6.892 1.00 96.81 415 ALA A CA 1
ATOM 3297 C C . ALA A 1 415 ? -10.203 -9.755 -6.516 1.00 96.81 415 ALA A C 1
ATOM 3299 O O . ALA A 1 415 ? -9.589 -10.605 -5.874 1.00 96.81 415 ALA A O 1
ATOM 3300 N N . ARG A 1 416 ? -11.468 -9.940 -6.923 1.00 93.81 416 ARG A N 1
ATOM 3301 C CA . ARG A 1 416 ? -12.234 -11.181 -6.721 1.00 93.81 416 ARG A CA 1
ATOM 3302 C C . ARG A 1 416 ? -11.899 -12.296 -7.719 1.00 93.81 416 ARG A C 1
ATOM 3304 O O . ARG A 1 416 ? -12.002 -13.453 -7.334 1.00 93.81 416 ARG A O 1
ATOM 3311 N N . HIS A 1 417 ? -11.518 -11.974 -8.959 1.00 91.81 417 HIS A N 1
ATOM 3312 C CA . HIS A 1 417 ? -11.336 -12.963 -10.043 1.00 91.81 417 HIS A CA 1
ATOM 3313 C C . HIS A 1 417 ? -9.873 -13.262 -10.395 1.00 91.81 417 HIS A C 1
ATOM 3315 O O . HIS A 1 417 ? -9.601 -14.217 -11.124 1.00 91.81 417 HIS A O 1
ATOM 3321 N N . VAL A 1 418 ? -8.936 -12.442 -9.917 1.00 93.12 418 VAL A N 1
ATOM 3322 C CA . VAL A 1 418 ? -7.505 -12.582 -10.189 1.00 93.12 418 VAL A CA 1
ATOM 3323 C C . VAL A 1 418 ? -6.765 -12.726 -8.855 1.00 93.12 418 VAL A C 1
ATOM 3325 O O . VAL A 1 418 ? -6.665 -11.741 -8.115 1.00 93.12 418 VAL A O 1
ATOM 3328 N N . PRO A 1 419 ? -6.249 -13.923 -8.511 1.00 94.06 419 PRO A N 1
ATOM 3329 C CA . PRO A 1 419 ? -5.357 -14.110 -7.364 1.00 94.06 419 PRO A CA 1
ATOM 3330 C C . PRO A 1 419 ? -4.165 -13.148 -7.413 1.00 94.06 419 PRO A C 1
ATOM 3332 O O . PRO A 1 419 ? -3.845 -12.616 -8.473 1.00 94.06 419 PRO A O 1
ATOM 3335 N N . HIS A 1 420 ? -3.517 -12.889 -6.278 1.00 97.31 420 HIS A N 1
ATOM 3336 C CA . HIS A 1 420 ? -2.267 -12.130 -6.286 1.00 97.31 420 HIS A CA 1
ATOM 3337 C C . HIS A 1 420 ? -1.067 -13.074 -6.231 1.00 97.31 420 HIS A C 1
ATOM 3339 O O . HIS A 1 420 ? -0.974 -13.879 -5.307 1.00 97.31 420 HIS A O 1
ATOM 3345 N N . THR A 1 421 ? -0.152 -12.958 -7.194 1.00 97.12 421 THR A N 1
ATOM 3346 C CA . THR A 1 421 ? 1.076 -13.774 -7.247 1.00 97.12 421 THR A CA 1
ATOM 3347 C C . THR A 1 421 ? 2.350 -12.983 -6.950 1.00 97.12 421 THR A C 1
ATOM 3349 O O . THR A 1 421 ? 3.417 -13.577 -6.817 1.00 97.12 421 THR A O 1
ATOM 3352 N N . GLY A 1 422 ? 2.263 -11.653 -6.884 1.00 95.62 422 GLY A N 1
ATOM 3353 C CA . GLY A 1 422 ? 3.419 -10.755 -6.921 1.00 95.62 422 GLY A CA 1
ATOM 3354 C C . GLY A 1 422 ? 3.906 -10.413 -8.335 1.00 95.62 422 GLY A C 1
ATOM 3355 O O . GLY A 1 422 ? 4.849 -9.647 -8.456 1.00 95.62 422 GLY A O 1
ATOM 3356 N N . SER A 1 423 ? 3.301 -10.933 -9.407 1.00 95.44 423 SER A N 1
ATOM 3357 C CA . SER A 1 423 ? 3.729 -10.678 -10.794 1.00 95.44 423 SER A CA 1
ATOM 3358 C C . SER A 1 423 ? 2.919 -9.572 -11.484 1.00 95.44 423 SER A C 1
ATOM 3360 O O . SER A 1 423 ? 1.712 -9.445 -11.264 1.00 95.44 423 SER A O 1
ATOM 3362 N N . ARG A 1 424 ? 3.521 -8.842 -12.440 1.00 91.88 424 ARG A N 1
ATOM 3363 C CA . ARG A 1 424 ? 2.754 -8.022 -13.406 1.00 91.88 424 ARG A CA 1
ATOM 3364 C C . ARG A 1 424 ? 1.862 -8.846 -14.341 1.00 91.88 424 ARG A C 1
ATOM 3366 O O . ARG A 1 424 ? 0.929 -8.290 -14.928 1.00 91.88 424 ARG A O 1
ATOM 3373 N N . ALA A 1 425 ? 2.105 -10.151 -14.473 1.00 91.38 425 ALA A N 1
ATOM 3374 C CA . ALA A 1 425 ? 1.237 -11.065 -15.214 1.00 91.38 425 ALA A CA 1
ATOM 3375 C C . ALA A 1 425 ? -0.171 -11.167 -14.595 1.00 91.38 425 ALA A C 1
ATOM 3377 O O . ALA A 1 425 ? -1.116 -11.440 -15.330 1.00 91.38 425 ALA A O 1
ATOM 3378 N N . ASP A 1 426 ? -0.344 -10.840 -13.303 1.00 91.69 426 ASP A N 1
ATOM 3379 C CA . ASP A 1 426 ? -1.667 -10.661 -12.684 1.00 91.69 426 ASP A CA 1
ATOM 3380 C C . ASP A 1 426 ? -2.507 -9.615 -13.457 1.00 91.69 426 ASP A C 1
ATOM 3382 O O . ASP A 1 426 ? -3.725 -9.732 -13.561 1.00 91.69 426 ASP A O 1
ATOM 3386 N N . TYR A 1 427 ? -1.874 -8.558 -13.986 1.00 89.00 427 TYR A N 1
ATOM 3387 C CA . TYR A 1 427 ? -2.565 -7.411 -14.594 1.00 89.00 427 TYR A CA 1
ATOM 3388 C C . TYR A 1 427 ? -2.517 -7.470 -16.127 1.00 89.00 427 TYR A C 1
ATOM 3390 O O . TYR A 1 427 ? -3.535 -7.242 -16.780 1.00 89.00 427 TYR A O 1
ATOM 3398 N N . TRP A 1 428 ? -1.361 -7.794 -16.717 1.00 86.44 428 TRP A N 1
ATOM 3399 C CA . TRP A 1 428 ? -1.166 -7.899 -18.170 1.00 86.44 428 TRP A CA 1
ATOM 3400 C C . TRP A 1 428 ? -0.537 -9.252 -18.567 1.00 86.44 428 TRP A C 1
ATOM 3402 O O . TRP A 1 428 ? 0.604 -9.279 -19.038 1.00 86.44 428 TRP A O 1
ATOM 3412 N N . PRO A 1 429 ? -1.278 -10.377 -18.487 1.00 83.94 429 PRO A N 1
ATOM 3413 C CA . PRO A 1 429 ? -0.778 -11.712 -18.860 1.00 83.94 429 PRO A CA 1
ATOM 3414 C C . PRO A 1 429 ? -0.467 -11.868 -20.363 1.00 83.94 429 PRO A C 1
ATOM 3416 O O . PRO A 1 429 ? 0.066 -12.881 -20.797 1.00 83.94 429 PRO A O 1
ATOM 3419 N N . HIS A 1 430 ? -0.797 -10.861 -21.181 1.00 79.44 430 HIS A N 1
ATOM 3420 C CA . HIS A 1 430 ? -0.438 -10.781 -22.600 1.00 79.44 430 HIS A CA 1
ATOM 3421 C C . HIS A 1 430 ? 0.802 -9.905 -22.878 1.00 79.44 430 HIS A C 1
ATOM 3423 O O . HIS A 1 430 ? 1.189 -9.751 -24.036 1.00 79.44 430 HIS A O 1
ATOM 3429 N N . ARG A 1 431 ? 1.404 -9.291 -21.847 1.00 82.75 431 ARG A N 1
ATOM 3430 C CA . ARG A 1 431 ? 2.702 -8.591 -21.932 1.00 82.75 431 ARG A CA 1
ATOM 3431 C C . ARG A 1 431 ? 3.744 -9.161 -20.978 1.00 82.75 431 ARG A C 1
ATOM 3433 O O . ARG A 1 431 ? 4.919 -9.021 -21.289 1.00 82.75 431 ARG A O 1
ATOM 3440 N N . PHE A 1 432 ? 3.330 -9.808 -19.889 1.00 88.44 432 PHE A N 1
ATOM 3441 C CA . PHE A 1 432 ? 4.214 -10.415 -18.898 1.00 88.44 432 PHE A CA 1
ATOM 3442 C C . PHE A 1 432 ? 3.965 -11.913 -18.727 1.00 88.44 432 PHE A C 1
ATOM 3444 O O . PHE A 1 432 ? 2.823 -12.364 -18.788 1.00 88.44 432 PHE A O 1
ATOM 3451 N N . ALA A 1 433 ? 5.037 -12.654 -18.453 1.00 89.00 433 ALA A N 1
ATOM 3452 C CA . ALA A 1 433 ? 5.019 -14.062 -18.071 1.00 89.00 433 ALA A CA 1
ATOM 3453 C C . ALA A 1 433 ? 5.765 -14.262 -16.741 1.00 89.00 433 ALA A C 1
ATOM 3455 O O . ALA A 1 433 ? 6.766 -13.595 -16.474 1.00 89.00 433 ALA A O 1
ATOM 3456 N N . THR A 1 434 ? 5.300 -15.205 -15.917 1.00 86.94 434 THR A N 1
ATOM 3457 C CA . THR A 1 434 ? 5.937 -15.555 -14.631 1.00 86.94 434 THR A CA 1
ATOM 3458 C C . THR A 1 434 ? 7.223 -16.364 -14.788 1.00 86.94 434 THR A C 1
ATOM 3460 O O . THR A 1 434 ? 8.022 -16.440 -13.860 1.00 86.94 434 THR A O 1
ATOM 3463 N N . ARG A 1 435 ? 7.447 -16.961 -15.963 1.00 80.12 435 ARG A N 1
ATOM 3464 C CA . ARG A 1 435 ? 8.618 -17.788 -16.272 1.00 80.12 435 ARG A CA 1
ATOM 3465 C C . ARG A 1 435 ? 9.278 -17.308 -17.551 1.00 80.12 435 ARG A C 1
ATOM 3467 O O . ARG A 1 435 ? 8.599 -16.866 -18.475 1.00 80.12 435 ARG A O 1
ATOM 3474 N N . ALA A 1 436 ? 10.602 -17.418 -17.600 1.00 66.50 436 ALA A N 1
ATOM 3475 C CA . ALA A 1 436 ? 11.359 -17.108 -18.799 1.00 66.50 436 ALA A CA 1
ATOM 3476 C C . ALA A 1 436 ? 11.043 -18.138 -19.893 1.00 66.50 436 ALA A C 1
ATOM 3478 O O . ALA A 1 436 ? 11.097 -19.347 -19.655 1.00 66.50 436 ALA A O 1
ATOM 3479 N N . ASN A 1 437 ? 10.761 -17.666 -21.107 1.00 58.88 437 ASN A N 1
ATOM 3480 C CA . ASN A 1 437 ? 10.804 -18.526 -22.285 1.00 58.88 437 ASN A CA 1
ATOM 3481 C C . ASN A 1 437 ? 12.252 -19.009 -22.455 1.00 58.88 437 ASN A C 1
ATOM 3483 O O . ASN A 1 437 ? 13.154 -18.180 -22.530 1.00 58.88 437 ASN A O 1
ATOM 3487 N N . GLY A 1 438 ? 12.485 -20.321 -22.567 1.00 47.69 438 GLY A N 1
ATOM 3488 C CA . GLY A 1 438 ? 13.830 -20.926 -22.629 1.00 47.69 438 GLY A CA 1
ATOM 3489 C C . GLY A 1 438 ? 14.686 -20.587 -23.865 1.00 47.69 438 GLY A C 1
ATOM 3490 O O . GLY A 1 438 ? 15.670 -21.272 -24.132 1.00 47.69 438 GLY A O 1
ATOM 3491 N N . LYS A 1 439 ? 14.319 -19.556 -24.635 1.00 46.50 439 LYS A N 1
ATOM 3492 C CA . LYS A 1 439 ? 15.120 -18.992 -25.725 1.00 46.50 439 LYS A CA 1
ATOM 3493 C C . LYS A 1 439 ? 16.159 -18.030 -25.133 1.00 46.50 439 LYS A C 1
ATOM 3495 O O . LYS A 1 439 ? 15.875 -16.851 -24.951 1.00 46.50 439 LYS A O 1
ATOM 3500 N N . ASN A 1 440 ? 17.369 -18.510 -24.864 1.00 42.22 440 ASN A N 1
ATOM 3501 C CA . ASN A 1 440 ? 18.492 -17.638 -24.505 1.00 42.22 440 ASN A CA 1
ATOM 3502 C C . ASN A 1 440 ? 19.219 -17.146 -25.771 1.00 42.22 440 ASN A C 1
ATOM 3504 O O . ASN A 1 440 ? 19.494 -17.942 -26.667 1.00 42.22 440 ASN A O 1
ATOM 3508 N N . GLY A 1 441 ? 19.575 -15.857 -25.826 1.00 52.00 441 GLY A N 1
ATOM 3509 C CA . GLY A 1 441 ? 20.395 -15.265 -26.896 1.00 52.00 441 GLY A CA 1
ATOM 3510 C C . GLY A 1 441 ? 19.703 -14.164 -27.710 1.00 52.00 441 GLY A C 1
ATOM 3511 O O . GLY A 1 441 ? 18.533 -13.846 -27.502 1.00 52.00 441 GLY A O 1
ATOM 3512 N N . GLU A 1 442 ? 20.438 -13.581 -28.660 1.00 45.03 442 GLU A N 1
ATOM 3513 C CA . GLU A 1 442 ? 20.058 -12.335 -29.355 1.00 45.03 442 GLU A CA 1
ATOM 3514 C C . GLU A 1 442 ? 18.742 -12.435 -30.152 1.00 45.03 442 GLU A C 1
ATOM 3516 O O . GLU A 1 442 ? 18.020 -11.449 -30.284 1.00 45.03 442 GLU A O 1
ATOM 3521 N N . PHE A 1 443 ? 18.367 -13.634 -30.615 1.00 41.53 443 PHE A N 1
ATOM 3522 C CA . PHE A 1 443 ? 17.072 -13.882 -31.265 1.00 41.53 443 PHE A CA 1
ATOM 3523 C C . PHE A 1 443 ? 15.871 -13.633 -30.338 1.00 41.53 443 PHE A C 1
ATOM 3525 O O . PHE A 1 443 ? 14.845 -13.127 -30.792 1.00 41.53 443 PHE A O 1
ATOM 3532 N N . ALA A 1 444 ? 15.984 -13.949 -29.044 1.00 49.84 444 ALA A N 1
ATOM 3533 C CA . ALA A 1 444 ? 14.914 -13.688 -28.083 1.00 49.84 444 ALA A CA 1
ATOM 3534 C C . ALA A 1 444 ? 14.769 -12.187 -27.806 1.00 49.84 444 ALA A C 1
ATOM 3536 O O . ALA A 1 444 ? 13.655 -11.674 -27.733 1.00 49.84 444 ALA A O 1
ATOM 3537 N N . GLU A 1 445 ? 15.889 -11.466 -27.740 1.00 50.78 445 GLU A N 1
ATOM 3538 C CA . GLU A 1 445 ? 15.899 -10.011 -27.576 1.00 50.78 445 GLU A CA 1
ATOM 3539 C C . GLU A 1 445 ? 15.339 -9.298 -28.819 1.00 50.78 445 GLU A C 1
ATOM 3541 O O . GLU A 1 445 ? 14.616 -8.311 -28.685 1.00 50.78 445 GLU A O 1
ATOM 3546 N N . ALA A 1 446 ? 15.582 -9.832 -30.022 1.00 49.22 446 ALA A N 1
ATOM 3547 C CA . ALA A 1 446 ? 14.956 -9.361 -31.256 1.00 49.22 446 ALA A CA 1
ATOM 3548 C C . ALA A 1 446 ? 13.433 -9.615 -31.277 1.00 49.22 446 ALA A C 1
ATOM 3550 O O . ALA A 1 446 ? 12.670 -8.716 -31.633 1.00 49.22 446 ALA A O 1
ATOM 3551 N N . GLU A 1 447 ? 12.961 -10.789 -30.834 1.00 49.38 447 GLU A N 1
ATOM 3552 C CA . GLU A 1 447 ? 11.523 -11.054 -30.655 1.00 49.38 447 GLU A CA 1
ATOM 3553 C C . GLU A 1 447 ? 10.885 -10.131 -29.602 1.00 49.38 447 GLU A C 1
ATOM 3555 O O . GLU A 1 447 ? 9.784 -9.623 -29.818 1.00 49.38 447 GLU A O 1
ATOM 3560 N N . GLN A 1 448 ? 11.562 -9.872 -28.479 1.00 56.44 448 GLN A N 1
ATOM 3561 C CA . GLN A 1 448 ? 11.104 -8.941 -27.440 1.00 56.44 448 GLN A CA 1
ATOM 3562 C C . GLN A 1 448 ? 11.086 -7.482 -27.929 1.00 56.44 448 GLN A C 1
ATOM 3564 O O . GLN A 1 448 ? 10.149 -6.746 -27.613 1.00 56.44 448 GLN A O 1
ATOM 3569 N N . ALA A 1 449 ? 12.074 -7.058 -28.725 1.00 51.34 449 ALA A N 1
ATOM 3570 C CA . ALA A 1 449 ? 12.115 -5.732 -29.348 1.00 51.34 449 ALA A CA 1
ATOM 3571 C C . ALA A 1 449 ? 11.008 -5.554 -30.401 1.00 51.34 449 ALA A C 1
ATOM 3573 O O . ALA A 1 449 ? 10.377 -4.498 -30.455 1.00 51.34 449 ALA A O 1
ATOM 3574 N N . ALA A 1 450 ? 10.704 -6.602 -31.173 1.00 53.06 450 ALA A N 1
ATOM 3575 C CA . ALA A 1 450 ? 9.554 -6.644 -32.077 1.00 53.06 450 ALA A CA 1
ATOM 3576 C C . ALA A 1 450 ? 8.194 -6.683 -31.344 1.00 53.06 450 ALA A C 1
ATOM 3578 O O . ALA A 1 450 ? 7.167 -6.388 -31.951 1.00 53.06 450 ALA A O 1
ATOM 3579 N N . GLY A 1 451 ? 8.179 -7.010 -30.045 1.00 58.91 451 GLY A N 1
ATOM 3580 C CA . GLY A 1 451 ? 6.967 -7.145 -29.227 1.00 58.91 451 GLY A CA 1
ATOM 3581 C C . GLY A 1 451 ? 6.292 -8.521 -29.303 1.00 58.91 451 GLY A C 1
ATOM 3582 O O . GLY A 1 451 ? 5.168 -8.668 -28.825 1.00 58.91 451 GLY A O 1
ATOM 3583 N N . ASN A 1 452 ? 6.967 -9.520 -29.880 1.00 62.25 452 ASN A N 1
ATOM 3584 C CA . ASN A 1 452 ? 6.437 -10.860 -30.156 1.00 62.25 452 ASN A CA 1
ATOM 3585 C C . ASN A 1 452 ? 6.569 -11.841 -28.976 1.00 62.25 452 ASN A C 1
ATOM 3587 O O . ASN A 1 452 ? 5.869 -12.850 -28.953 1.00 62.25 452 ASN A O 1
ATOM 3591 N N . SER A 1 453 ? 7.438 -11.554 -28.000 1.00 70.62 453 SER A N 1
ATOM 3592 C CA . SER A 1 453 ? 7.568 -12.327 -26.754 1.00 70.62 453 SER A CA 1
ATOM 3593 C C . SER A 1 453 ? 7.132 -11.497 -25.533 1.00 70.62 453 SER A C 1
ATOM 3595 O O . SER A 1 453 ? 7.384 -10.287 -25.501 1.00 70.62 453 SER A O 1
ATOM 3597 N N . PRO A 1 454 ? 6.489 -12.112 -24.518 1.00 84.06 454 PRO A N 1
ATOM 3598 C CA . PRO A 1 454 ? 6.214 -11.457 -23.243 1.00 84.06 454 PRO A CA 1
ATOM 3599 C C . PRO A 1 454 ? 7.510 -11.214 -22.457 1.00 84.06 454 PRO A C 1
ATOM 3601 O O . PRO A 1 454 ? 8.513 -11.902 -22.643 1.00 84.06 454 PRO A O 1
ATOM 3604 N N . TRP A 1 455 ? 7.461 -10.233 -21.564 1.00 89.69 455 TRP A N 1
ATOM 3605 C CA . TRP A 1 455 ? 8.537 -9.870 -20.650 1.00 89.69 455 TRP A CA 1
ATOM 3606 C C . TRP A 1 455 ? 8.458 -10.691 -19.356 1.00 89.69 455 TRP A C 1
ATOM 3608 O O . TRP A 1 455 ? 7.368 -10.975 -18.855 1.00 89.69 455 TRP A O 1
ATOM 3618 N N . LEU A 1 456 ? 9.597 -11.052 -18.776 1.00 92.62 456 LEU A N 1
ATOM 3619 C CA . LEU A 1 456 ? 9.651 -11.722 -17.480 1.00 92.62 456 LEU A CA 1
ATOM 3620 C C . LEU A 1 456 ? 9.200 -10.782 -16.343 1.00 92.62 456 LEU A C 1
ATOM 3622 O O . LEU A 1 456 ? 9.733 -9.686 -16.171 1.00 92.62 456 LEU A O 1
ATOM 3626 N N . SER A 1 457 ? 8.255 -11.236 -15.523 1.00 93.94 457 SER A N 1
ATOM 3627 C CA . SER A 1 457 ? 7.944 -10.674 -14.201 1.00 93.94 457 SER A CA 1
ATOM 3628 C C . SER A 1 457 ? 7.539 -11.862 -13.316 1.00 93.94 457 SER A C 1
ATOM 3630 O O . SER A 1 457 ? 6.416 -12.353 -13.453 1.00 93.94 457 SER A O 1
ATOM 3632 N N . PRO A 1 458 ? 8.454 -12.434 -12.510 1.00 95.31 458 PRO A N 1
ATOM 3633 C CA . PRO A 1 458 ? 8.219 -13.701 -11.812 1.00 95.31 458 PRO A CA 1
ATOM 3634 C C . PRO A 1 458 ? 7.135 -13.598 -10.729 1.00 95.31 458 PRO A C 1
ATOM 3636 O O . PRO A 1 458 ? 6.753 -12.503 -10.314 1.00 95.31 458 PRO A O 1
ATOM 3639 N N . SER A 1 459 ? 6.630 -14.737 -10.245 1.00 96.69 459 SER A N 1
ATOM 3640 C CA . SER A 1 459 ? 5.854 -14.739 -8.994 1.00 96.69 459 SER A CA 1
ATOM 3641 C C . SER A 1 459 ? 6.763 -14.443 -7.792 1.00 96.69 459 SER A C 1
ATOM 3643 O O . SER A 1 459 ? 7.977 -14.642 -7.863 1.00 96.69 459 SER A O 1
ATOM 3645 N N . LEU A 1 460 ? 6.198 -13.991 -6.667 1.00 96.69 460 LEU A N 1
ATOM 3646 C CA . LEU A 1 460 ? 6.983 -13.647 -5.476 1.00 96.69 460 LEU A CA 1
ATOM 3647 C C . LEU A 1 460 ? 7.814 -14.835 -4.979 1.00 96.69 460 LEU A C 1
ATOM 3649 O O . LEU A 1 460 ? 8.988 -14.650 -4.688 1.00 96.69 460 LEU A O 1
ATOM 3653 N N . ALA A 1 461 ? 7.239 -16.040 -4.971 1.00 94.88 461 ALA A N 1
ATOM 3654 C CA . ALA A 1 461 ? 7.915 -17.262 -4.530 1.00 94.88 461 ALA A CA 1
ATOM 3655 C C . ALA A 1 461 ? 9.000 -17.762 -5.508 1.00 94.88 461 ALA A C 1
ATOM 3657 O O . ALA A 1 461 ? 9.953 -18.407 -5.081 1.00 94.88 461 ALA A O 1
ATOM 3658 N N . GLU A 1 462 ? 8.883 -17.464 -6.808 1.00 94.88 462 GLU A N 1
ATOM 3659 C CA . GLU A 1 462 ? 9.943 -17.738 -7.796 1.00 94.88 462 GLU A CA 1
ATOM 3660 C C . GLU A 1 462 ? 11.053 -16.668 -7.743 1.00 94.88 462 GLU A C 1
ATOM 3662 O O . GLU A 1 462 ? 12.208 -16.951 -8.056 1.00 94.88 462 GLU A O 1
ATOM 3667 N N . ALA A 1 463 ? 10.725 -15.441 -7.321 1.00 95.25 463 ALA A N 1
ATOM 3668 C CA . ALA A 1 463 ? 11.668 -14.333 -7.210 1.00 95.25 463 ALA A CA 1
ATOM 3669 C C . ALA A 1 463 ? 12.474 -14.357 -5.901 1.00 95.25 463 ALA A C 1
ATOM 3671 O O . ALA A 1 463 ? 13.700 -14.218 -5.915 1.00 95.25 463 ALA A O 1
ATOM 3672 N N . TRP A 1 464 ? 11.807 -14.494 -4.757 1.00 96.31 464 TRP A N 1
ATOM 3673 C CA . TRP A 1 464 ? 12.381 -14.244 -3.439 1.00 96.31 464 TRP A CA 1
ATOM 3674 C C . TRP A 1 464 ? 11.885 -15.280 -2.419 1.00 96.31 464 TRP A C 1
ATOM 3676 O O . TRP A 1 464 ? 10.684 -15.535 -2.352 1.00 96.31 464 TRP A O 1
ATOM 3686 N N . PRO A 1 465 ? 12.776 -15.864 -1.595 1.00 95.69 465 PRO A N 1
ATOM 3687 C CA . PRO A 1 465 ? 12.341 -16.661 -0.456 1.00 95.69 465 PRO A CA 1
ATOM 3688 C C . PRO A 1 465 ? 11.679 -15.759 0.593 1.00 95.69 465 PRO A C 1
ATOM 3690 O O . PRO A 1 465 ? 12.027 -14.579 0.703 1.00 95.69 465 PRO A O 1
ATOM 3693 N N . ASP A 1 466 ? 10.788 -16.333 1.401 1.00 95.56 466 ASP A N 1
ATOM 3694 C CA . ASP A 1 466 ? 10.260 -15.678 2.601 1.00 95.56 466 ASP A CA 1
ATOM 3695 C C . ASP A 1 466 ? 11.412 -15.301 3.551 1.00 95.56 466 ASP A C 1
ATOM 3697 O O . ASP A 1 466 ? 12.416 -16.015 3.655 1.00 95.56 466 ASP A O 1
ATOM 3701 N N . ARG A 1 467 ? 11.287 -14.163 4.243 1.00 89.00 467 ARG A N 1
ATOM 3702 C CA . ARG A 1 467 ? 12.318 -13.646 5.156 1.00 89.00 467 ARG A CA 1
ATOM 3703 C C . ARG A 1 467 ? 11.681 -13.072 6.419 1.00 89.00 467 ARG A C 1
ATOM 3705 O O . ARG A 1 467 ? 10.658 -12.400 6.307 1.00 89.00 467 ARG A O 1
ATOM 3712 N N . PRO A 1 468 ? 12.289 -13.264 7.602 1.00 86.75 468 PRO A N 1
ATOM 3713 C CA . PRO A 1 468 ? 11.858 -12.552 8.795 1.00 86.75 468 PRO A CA 1
ATOM 3714 C C . PRO A 1 468 ? 12.069 -11.046 8.605 1.00 86.75 468 PRO A C 1
ATOM 3716 O O . PRO A 1 468 ? 13.075 -10.608 8.035 1.00 86.75 468 PRO A O 1
ATOM 3719 N N . LEU A 1 469 ? 11.127 -10.251 9.108 1.00 83.62 469 LEU A N 1
ATOM 3720 C CA . LEU A 1 469 ? 11.302 -8.806 9.198 1.00 83.62 469 LEU A CA 1
ATOM 3721 C C . LEU A 1 469 ? 12.440 -8.500 10.174 1.00 83.62 469 LEU A C 1
ATOM 3723 O O . LEU A 1 469 ? 12.576 -9.150 11.208 1.00 83.62 469 LEU A O 1
ATOM 3727 N N . SER A 1 470 ? 13.267 -7.513 9.836 1.00 74.50 470 SER A N 1
ATOM 3728 C CA . SER A 1 470 ? 14.288 -7.017 10.760 1.00 74.50 470 SER A CA 1
ATOM 3729 C C . SER A 1 470 ? 13.616 -6.281 11.922 1.00 74.50 470 SER A C 1
ATOM 3731 O O . SER A 1 470 ? 12.630 -5.574 11.710 1.00 74.50 470 SER A O 1
ATOM 3733 N N . GLU A 1 471 ? 14.147 -6.431 13.134 1.00 74.56 471 GLU A N 1
ATOM 3734 C CA . GLU A 1 471 ? 13.688 -5.657 14.290 1.00 74.56 471 GLU A CA 1
ATOM 3735 C C . GLU A 1 471 ? 13.879 -4.154 14.041 1.00 74.56 471 GLU A C 1
ATOM 3737 O O . GLU A 1 471 ? 14.874 -3.717 13.457 1.00 74.56 471 GLU A O 1
ATOM 3742 N N . THR A 1 472 ? 12.911 -3.352 14.481 1.00 75.06 472 THR A N 1
ATOM 3743 C CA . THR A 1 472 ? 12.905 -1.893 14.312 1.00 75.06 472 THR A CA 1
ATOM 3744 C C . THR A 1 472 ? 12.552 -1.209 15.616 1.00 75.06 472 THR A C 1
ATOM 3746 O O . THR A 1 472 ? 11.817 -1.773 16.422 1.00 75.06 472 THR A O 1
ATOM 3749 N N . ARG A 1 473 ? 12.997 0.040 15.784 1.00 74.38 473 ARG A N 1
ATOM 3750 C CA . ARG A 1 473 ? 12.695 0.860 16.964 1.00 74.38 473 ARG A CA 1
ATOM 3751 C C . ARG A 1 473 ? 11.189 0.951 17.216 1.00 74.38 473 ARG A C 1
ATOM 3753 O O . ARG A 1 473 ? 10.453 1.523 16.411 1.00 74.38 473 ARG A O 1
ATOM 3760 N N . GLU A 1 474 ? 10.762 0.439 18.362 1.00 76.69 474 GLU A N 1
ATOM 3761 C CA . GLU A 1 474 ? 9.403 0.609 18.870 1.00 76.69 474 GLU A CA 1
ATOM 3762 C C . GLU A 1 474 ? 9.328 1.962 19.583 1.00 76.69 474 GLU A C 1
ATOM 3764 O O . GLU A 1 474 ? 9.593 2.105 20.772 1.00 76.69 474 GLU A O 1
ATOM 3769 N N . GLN A 1 475 ? 9.070 2.987 18.776 1.00 86.62 475 GLN A N 1
ATOM 3770 C CA . GLN A 1 475 ? 8.897 4.378 19.176 1.00 86.62 475 GLN A CA 1
ATOM 3771 C C . GLN A 1 475 ? 7.661 4.930 18.458 1.00 86.62 475 GLN A C 1
ATOM 3773 O O . GLN A 1 475 ? 7.442 4.603 17.283 1.00 86.62 475 GLN A O 1
ATOM 3778 N N . ASP A 1 476 ? 6.879 5.762 19.149 1.00 93.06 476 ASP A N 1
ATOM 3779 C CA . ASP A 1 476 ? 5.808 6.546 18.532 1.00 93.06 476 ASP A CA 1
ATOM 3780 C C . ASP A 1 476 ? 6.391 7.741 17.753 1.00 93.06 476 ASP A C 1
ATOM 3782 O O . ASP A 1 476 ? 7.353 8.397 18.173 1.00 93.06 476 ASP A O 1
ATOM 3786 N N . TRP A 1 477 ? 5.819 7.992 16.582 1.00 94.31 477 TRP A N 1
ATOM 3787 C CA . TRP A 1 477 ? 6.155 9.110 15.711 1.00 94.31 477 TRP A CA 1
ATOM 3788 C C . TRP A 1 477 ? 5.352 10.373 16.058 1.00 94.31 477 TRP A C 1
ATOM 3790 O O . TRP A 1 477 ? 5.816 11.470 15.745 1.00 94.31 477 TRP A O 1
ATOM 3800 N N . TYR A 1 478 ? 4.182 10.236 16.692 1.00 95.12 478 TYR A N 1
ATOM 3801 C CA . TYR A 1 478 ? 3.267 11.340 16.979 1.00 95.12 478 TYR A CA 1
ATOM 3802 C C . TYR A 1 478 ? 3.798 12.230 18.113 1.00 95.12 478 TYR A C 1
ATOM 3804 O O . TYR A 1 478 ? 4.285 11.741 19.133 1.00 95.12 478 TYR A O 1
ATOM 3812 N N . ARG A 1 479 ? 3.780 13.553 17.897 1.00 89.50 479 ARG A N 1
ATOM 3813 C CA . ARG A 1 479 ? 4.419 14.560 18.777 1.00 89.50 479 ARG A CA 1
ATOM 3814 C C . ARG A 1 479 ? 3.710 15.911 18.787 1.00 89.50 479 ARG A C 1
ATOM 3816 O O . ARG A 1 479 ? 3.706 16.599 19.803 1.00 89.50 479 ARG A O 1
ATOM 3823 N N . ASP A 1 480 ? 3.138 16.293 17.654 1.00 88.56 480 ASP A N 1
ATOM 3824 C CA . ASP A 1 480 ? 2.497 17.579 17.405 1.00 88.56 480 ASP A CA 1
ATOM 3825 C C . ASP A 1 480 ? 1.215 17.384 16.576 1.00 88.56 480 ASP A C 1
ATOM 3827 O O . ASP A 1 480 ? 0.815 16.262 16.268 1.00 88.56 480 ASP A O 1
ATOM 3831 N N . ARG A 1 481 ? 0.530 18.483 16.245 1.00 91.75 481 ARG A N 1
ATOM 3832 C CA . ARG A 1 481 ? -0.775 18.450 15.571 1.00 91.75 481 ARG A CA 1
ATOM 3833 C C . ARG A 1 481 ? -0.713 18.591 14.048 1.00 91.75 481 ARG A C 1
ATOM 3835 O O . ARG A 1 481 ? -1.772 18.509 13.434 1.00 91.75 481 ARG A O 1
ATOM 3842 N N . GLU A 1 482 ? 0.459 18.746 13.424 1.00 91.25 482 GLU A N 1
ATOM 3843 C CA . GLU A 1 482 ? 0.570 18.933 11.961 1.00 91.25 482 GLU A CA 1
ATOM 3844 C C . GLU A 1 482 ? 0.027 17.716 11.188 1.00 91.25 482 GLU A C 1
ATOM 3846 O O . GLU A 1 482 ? -0.543 17.841 10.105 1.00 91.25 482 GLU A O 1
ATOM 3851 N N . ALA A 1 483 ? 0.091 16.527 11.794 1.00 92.44 483 ALA A N 1
ATOM 3852 C CA . ALA A 1 483 ? -0.515 15.302 11.274 1.00 92.44 483 ALA A CA 1
ATOM 3853 C C . ALA A 1 483 ? -2.047 15.382 11.066 1.00 92.44 483 ALA A C 1
ATOM 3855 O O . ALA A 1 483 ? -2.599 14.591 10.298 1.00 92.44 483 ALA A O 1
ATOM 3856 N N . LEU A 1 484 ? -2.740 16.320 11.725 1.00 94.56 484 LEU A N 1
ATOM 3857 C CA . LEU A 1 484 ? -4.188 16.518 11.592 1.00 94.56 484 LEU A CA 1
ATOM 3858 C C . LEU A 1 484 ? -4.575 17.338 10.349 1.00 94.56 484 LEU A C 1
ATOM 3860 O O . LEU A 1 484 ? -5.700 17.191 9.876 1.00 94.56 484 LEU A O 1
ATOM 3864 N N . ASP A 1 485 ? -3.663 18.128 9.770 1.00 94.25 485 ASP A N 1
ATOM 3865 C CA . ASP A 1 485 ? -3.938 18.961 8.581 1.00 94.25 485 ASP A CA 1
ATOM 3866 C C . ASP A 1 485 ? -4.242 18.121 7.320 1.00 94.25 485 ASP A C 1
ATOM 3868 O O . ASP A 1 485 ? -4.842 18.594 6.347 1.00 94.25 485 ASP A O 1
ATOM 3872 N N . TYR A 1 486 ? -3.869 16.840 7.343 1.00 93.56 486 TYR A N 1
ATOM 3873 C CA . TYR A 1 486 ? -4.197 15.862 6.308 1.00 93.56 486 TYR A CA 1
ATOM 3874 C C . TYR A 1 486 ? -5.626 15.302 6.405 1.00 93.56 486 TYR A C 1
ATOM 3876 O O . TYR A 1 486 ? -6.074 14.679 5.448 1.00 93.56 486 TYR A O 1
ATOM 3884 N N . ILE A 1 487 ? -6.349 15.508 7.515 1.00 95.19 487 ILE A N 1
ATOM 3885 C CA . ILE A 1 487 ? -7.688 14.938 7.737 1.00 95.19 487 ILE A CA 1
ATOM 3886 C C . ILE A 1 487 ? -8.760 15.898 7.201 1.00 95.19 487 ILE A C 1
ATOM 3888 O O . ILE A 1 487 ? -9.201 16.819 7.893 1.00 95.19 487 ILE A O 1
ATOM 3892 N N . GLN A 1 488 ? -9.194 15.711 5.953 1.00 93.12 488 GLN A N 1
ATOM 3893 C CA . GLN A 1 488 ? -10.043 16.678 5.253 1.00 93.12 488 GLN A CA 1
ATOM 3894 C C . GLN A 1 488 ? -10.919 16.052 4.159 1.00 93.12 488 GLN A C 1
ATOM 3896 O O . GLN A 1 488 ? -10.712 14.943 3.694 1.00 93.12 488 GLN A O 1
ATOM 3901 N N . THR A 1 489 ? -11.938 16.779 3.692 1.00 92.88 489 THR A N 1
ATOM 3902 C CA . THR A 1 489 ? -12.829 16.293 2.621 1.00 92.88 489 THR A CA 1
ATOM 3903 C C . THR A 1 489 ? -12.055 16.037 1.315 1.00 92.88 489 THR A C 1
ATOM 3905 O O . THR A 1 489 ? -11.763 16.968 0.554 1.00 92.88 489 THR A O 1
ATOM 3908 N N . VAL A 1 490 ? -11.764 14.758 1.046 1.00 94.44 490 VAL A N 1
ATOM 3909 C CA . VAL A 1 490 ? -10.930 14.268 -0.062 1.00 94.44 490 VAL A CA 1
ATOM 3910 C C . VAL A 1 490 ? -11.428 14.777 -1.418 1.00 94.44 490 VAL A C 1
ATOM 3912 O O . VAL A 1 490 ? -12.622 14.744 -1.764 1.00 94.44 490 VAL A O 1
ATOM 3915 N N . ARG A 1 491 ? -10.474 15.212 -2.248 1.00 92.88 491 ARG A N 1
ATOM 3916 C CA . ARG A 1 491 ? -10.705 15.769 -3.588 1.00 92.88 491 ARG A CA 1
ATOM 3917 C C . ARG A 1 491 ? -10.083 14.863 -4.665 1.00 92.88 491 ARG A C 1
ATOM 3919 O O . ARG A 1 491 ? -8.998 15.177 -5.136 1.00 92.88 491 ARG A O 1
ATOM 3926 N N . PRO A 1 492 ? -10.768 13.777 -5.091 1.00 92.56 492 PRO A N 1
ATOM 3927 C CA . PRO A 1 492 ? -10.287 12.867 -6.126 1.00 92.56 492 PRO A CA 1
ATOM 3928 C C . PRO A 1 492 ? -9.727 13.579 -7.371 1.00 92.56 492 PRO A C 1
ATOM 3930 O O . PRO A 1 492 ? -10.373 14.505 -7.888 1.00 92.56 492 PRO A O 1
ATOM 3933 N N . PRO A 1 493 ? -8.565 13.139 -7.885 1.00 94.12 493 PRO A N 1
ATOM 3934 C CA . PRO A 1 493 ? -7.895 13.785 -9.003 1.00 94.12 493 PRO A CA 1
ATOM 3935 C C . PRO A 1 493 ? -8.631 13.514 -10.318 1.00 94.12 493 PRO A C 1
ATOM 3937 O O . PRO A 1 493 ? -9.142 12.426 -10.563 1.00 94.12 493 PRO A O 1
ATOM 3940 N N . ARG A 1 494 ? -8.679 14.515 -11.206 1.00 93.31 494 ARG A N 1
ATOM 3941 C CA . ARG A 1 494 ? -9.484 14.455 -12.446 1.00 93.31 494 ARG A CA 1
ATOM 3942 C C . ARG A 1 494 ? -8.825 13.691 -13.598 1.00 93.31 494 ARG A C 1
ATOM 3944 O O . ARG A 1 494 ? -9.523 13.285 -14.529 1.00 93.31 494 ARG A O 1
ATOM 3951 N N . ILE A 1 495 ? -7.503 13.540 -13.564 1.00 93.62 495 ILE A N 1
ATOM 3952 C CA . ILE A 1 495 ? -6.724 12.733 -14.507 1.00 93.62 495 ILE A CA 1
ATOM 3953 C C . ILE A 1 495 ? -6.338 11.465 -13.753 1.00 93.62 495 ILE A C 1
ATOM 3955 O O . ILE A 1 495 ? -5.707 11.549 -12.704 1.00 93.62 495 ILE A O 1
ATOM 3959 N N . VAL A 1 496 ? -6.786 10.316 -14.260 1.00 94.75 496 VAL A N 1
ATOM 3960 C CA . VAL A 1 496 ? -6.659 9.028 -13.558 1.00 94.75 496 VAL A CA 1
ATOM 3961 C C . VAL A 1 496 ? -6.260 7.877 -14.467 1.00 94.75 496 VAL A C 1
ATOM 3963 O O . VAL A 1 496 ? -5.778 6.875 -13.965 1.00 94.75 496 VAL A O 1
ATOM 3966 N N . ASP A 1 497 ? -6.477 7.960 -15.782 1.00 94.00 497 ASP A N 1
ATOM 3967 C CA . ASP A 1 497 ? -6.160 6.850 -16.682 1.00 94.00 497 ASP A CA 1
ATOM 3968 C C . ASP A 1 497 ? -4.651 6.769 -16.948 1.00 94.00 497 ASP A C 1
ATOM 3970 O O . ASP A 1 497 ? -4.093 7.629 -17.629 1.00 94.00 497 ASP A O 1
ATOM 3974 N N . LEU A 1 498 ? -4.007 5.720 -16.430 1.00 92.00 498 LEU A N 1
ATOM 3975 C CA . LEU A 1 498 ? -2.574 5.454 -16.604 1.00 92.00 498 LEU A CA 1
ATOM 3976 C C . LEU A 1 498 ? -2.285 4.364 -17.643 1.00 92.00 498 LEU A C 1
ATOM 3978 O O . LEU A 1 498 ? -1.141 3.940 -17.777 1.00 92.00 498 LEU A O 1
ATOM 3982 N N . THR A 1 499 ? -3.281 3.905 -18.410 1.00 88.75 499 THR A N 1
ATOM 3983 C CA . THR A 1 499 ? -3.129 2.740 -19.306 1.00 88.75 499 THR A CA 1
ATOM 3984 C C . THR A 1 499 ? -1.944 2.879 -20.274 1.00 88.75 499 THR A C 1
ATOM 3986 O O . THR A 1 499 ? -1.222 1.914 -20.512 1.00 88.75 499 THR A O 1
ATOM 3989 N N . HIS A 1 500 ? -1.723 4.086 -20.806 1.00 86.25 500 HIS A N 1
ATOM 3990 C CA . HIS A 1 500 ? -0.619 4.374 -21.727 1.00 86.25 500 HIS A CA 1
ATOM 3991 C C . HIS A 1 500 ? 0.696 4.696 -21.007 1.00 86.25 500 HIS A C 1
ATOM 3993 O O . HIS A 1 500 ? 1.743 4.224 -21.442 1.00 86.25 500 HIS A O 1
ATOM 3999 N N . GLU A 1 501 ? 0.659 5.428 -19.888 1.00 86.00 501 GLU A N 1
ATOM 4000 C CA . GLU A 1 501 ? 1.860 5.744 -19.098 1.00 86.00 501 GLU A CA 1
ATOM 4001 C C . GLU A 1 501 ? 2.496 4.479 -18.501 1.00 86.00 501 GLU A C 1
ATOM 4003 O O . GLU A 1 501 ? 3.719 4.374 -18.423 1.00 86.00 501 GLU A O 1
ATOM 4008 N N . HIS A 1 502 ? 1.686 3.485 -18.125 1.00 87.81 502 HIS A N 1
ATOM 4009 C CA . HIS A 1 502 ? 2.166 2.215 -17.577 1.00 87.81 502 HIS A CA 1
ATOM 4010 C C . HIS A 1 502 ? 2.906 1.371 -18.619 1.00 87.81 502 HIS A C 1
ATOM 4012 O O . HIS A 1 502 ? 3.895 0.712 -18.307 1.00 87.81 502 HIS A O 1
ATOM 4018 N N . LEU A 1 503 ? 2.473 1.441 -19.882 1.00 85.62 503 LEU A N 1
ATOM 4019 C CA . LEU A 1 503 ? 3.162 0.792 -20.995 1.00 85.62 503 LEU A CA 1
ATOM 4020 C C . LEU A 1 503 ? 4.401 1.596 -21.424 1.00 85.62 503 LEU A C 1
ATOM 4022 O O . LEU A 1 503 ? 5.445 1.012 -21.711 1.00 85.62 503 LEU A O 1
ATOM 4026 N N . LEU A 1 504 ? 4.312 2.931 -21.405 1.00 85.88 504 LEU A N 1
ATOM 4027 C CA . LEU A 1 504 ? 5.429 3.833 -21.686 1.00 85.88 504 LEU A CA 1
ATOM 4028 C C . LEU A 1 504 ? 6.583 3.639 -20.692 1.00 85.88 504 LEU A C 1
ATOM 4030 O O . LEU A 1 504 ? 7.730 3.588 -21.122 1.00 85.88 504 LEU A O 1
ATOM 4034 N N . GLY A 1 505 ? 6.301 3.458 -19.397 1.00 87.56 505 GLY A N 1
ATOM 4035 C CA . GLY A 1 505 ? 7.320 3.157 -18.381 1.00 87.56 505 GLY A CA 1
ATOM 4036 C C . GLY A 1 505 ? 8.128 1.889 -18.690 1.00 87.56 505 GLY A C 1
ATOM 4037 O O . GLY A 1 505 ? 9.342 1.866 -18.504 1.00 87.56 505 GLY A O 1
ATOM 4038 N N . GLN A 1 506 ? 7.486 0.861 -19.255 1.00 86.81 506 GLN A N 1
ATOM 4039 C CA . GLN A 1 506 ? 8.166 -0.372 -19.671 1.00 86.81 506 GLN A CA 1
ATOM 4040 C C . GLN A 1 506 ? 9.028 -0.168 -20.926 1.00 86.81 506 GLN A C 1
ATOM 4042 O O . GLN A 1 506 ? 10.161 -0.641 -20.969 1.00 86.81 506 GLN A O 1
ATOM 4047 N N . TYR A 1 507 ? 8.557 0.603 -21.915 1.00 86.56 507 TYR A N 1
ATOM 4048 C CA . TYR A 1 507 ? 9.390 0.969 -23.069 1.00 86.56 507 TYR A CA 1
ATOM 4049 C C . TYR A 1 507 ? 10.551 1.902 -22.685 1.00 86.56 507 TYR A C 1
ATOM 4051 O O . TYR A 1 507 ? 11.641 1.775 -23.241 1.00 86.56 507 TYR A O 1
ATOM 4059 N N . LYS A 1 508 ? 10.375 2.793 -21.700 1.00 87.06 508 LYS A N 1
ATOM 4060 C CA . LYS A 1 508 ? 11.460 3.605 -21.121 1.00 87.06 508 LYS A CA 1
ATOM 4061 C C . LYS A 1 508 ? 12.526 2.721 -20.448 1.00 87.06 508 LYS A C 1
ATOM 4063 O O . LYS A 1 508 ? 13.709 2.908 -20.722 1.00 87.06 508 LYS A O 1
ATOM 4068 N N . LEU A 1 509 ? 12.129 1.717 -19.655 1.00 87.38 509 LEU A N 1
ATOM 4069 C CA . LEU A 1 509 ? 13.047 0.719 -19.078 1.00 87.38 509 LEU A CA 1
ATOM 4070 C C . LEU A 1 509 ? 13.804 -0.074 -20.158 1.00 87.38 509 LEU A C 1
ATOM 4072 O O . LEU A 1 509 ? 15.030 -0.160 -20.109 1.00 87.38 509 LEU A O 1
ATOM 4076 N N . GLN A 1 510 ? 13.096 -0.580 -21.172 1.00 87.44 510 GLN A N 1
ATOM 4077 C CA . GLN A 1 510 ? 13.696 -1.258 -22.327 1.00 87.44 510 GLN A CA 1
ATOM 4078 C C . GLN A 1 510 ? 14.715 -0.359 -23.053 1.00 87.44 510 GLN A C 1
ATOM 4080 O O . GLN A 1 510 ? 15.814 -0.803 -23.382 1.00 87.44 510 GLN A O 1
ATOM 4085 N N . THR A 1 511 ? 14.387 0.923 -23.245 1.00 84.50 511 THR A N 1
ATOM 4086 C CA . THR A 1 511 ? 15.291 1.918 -23.849 1.00 84.50 511 THR A CA 1
ATOM 4087 C C . THR A 1 511 ? 16.556 2.103 -23.008 1.00 84.50 511 THR A C 1
ATOM 4089 O O . THR A 1 511 ? 17.658 2.064 -23.551 1.00 84.50 511 THR A O 1
ATOM 4092 N N . ALA A 1 512 ? 16.422 2.250 -21.685 1.00 86.06 512 ALA A N 1
ATOM 4093 C CA . ALA A 1 512 ? 17.556 2.416 -20.776 1.00 86.06 512 ALA A CA 1
ATOM 4094 C C . ALA A 1 512 ? 18.514 1.209 -20.811 1.00 86.06 512 ALA A C 1
ATOM 4096 O O . ALA A 1 512 ? 19.730 1.394 -20.874 1.00 86.06 512 ALA A O 1
ATOM 4097 N N . VAL A 1 513 ? 17.978 -0.017 -20.856 1.00 86.12 513 VAL A N 1
ATOM 4098 C CA . VAL A 1 513 ? 18.759 -1.261 -21.000 1.00 86.12 513 VAL A CA 1
ATOM 4099 C C . VAL A 1 513 ? 19.552 -1.283 -22.309 1.00 86.12 513 VAL A C 1
ATOM 4101 O O . VAL A 1 513 ? 20.748 -1.586 -22.314 1.00 86.12 513 VAL A O 1
ATOM 4104 N N . LEU A 1 514 ? 18.900 -0.947 -23.424 1.00 83.94 514 LEU A N 1
ATOM 4105 C CA . LEU A 1 514 ? 19.520 -0.943 -24.751 1.00 83.94 514 LEU A CA 1
ATOM 4106 C C . LEU A 1 514 ? 20.619 0.126 -24.863 1.00 83.94 514 LEU A C 1
ATOM 4108 O O . LEU A 1 514 ? 21.702 -0.158 -25.382 1.00 83.94 514 LEU A O 1
ATOM 4112 N N . LEU A 1 515 ? 20.384 1.321 -24.313 1.00 82.19 515 LEU A N 1
ATOM 4113 C CA . LEU A 1 515 ? 21.392 2.380 -24.222 1.00 82.19 515 LEU A CA 1
ATOM 4114 C C . LEU A 1 515 ? 22.586 1.939 -23.364 1.00 82.19 515 LEU A C 1
ATOM 4116 O O . LEU A 1 515 ? 23.723 2.026 -23.828 1.00 82.19 515 LEU A O 1
ATOM 4120 N N . ALA A 1 516 ? 22.354 1.403 -22.162 1.00 81.88 516 ALA A N 1
ATOM 4121 C CA . ALA A 1 516 ? 23.421 0.934 -21.274 1.00 81.88 516 ALA A CA 1
ATOM 4122 C C . ALA A 1 516 ? 24.313 -0.132 -21.943 1.00 81.88 516 ALA A C 1
ATOM 4124 O O . ALA A 1 516 ? 25.542 -0.043 -21.873 1.00 81.88 516 ALA A O 1
ATOM 4125 N N . ARG A 1 517 ? 23.719 -1.094 -22.669 1.00 79.12 517 ARG A N 1
ATOM 4126 C CA . ARG A 1 517 ? 24.466 -2.083 -23.470 1.00 79.12 517 ARG A CA 1
ATOM 4127 C C . ARG A 1 517 ? 25.271 -1.433 -24.597 1.00 79.12 517 ARG A C 1
ATOM 4129 O O . ARG A 1 517 ? 26.418 -1.822 -24.803 1.00 79.12 517 ARG A O 1
ATOM 4136 N N . SER A 1 518 ? 24.719 -0.431 -25.284 1.00 75.31 518 SER A N 1
ATOM 4137 C CA . SER A 1 518 ? 25.432 0.317 -26.330 1.00 75.31 518 SER A CA 1
ATOM 4138 C C . SER A 1 518 ? 26.689 1.011 -25.784 1.00 75.31 518 SER A C 1
ATOM 4140 O O . SER A 1 518 ? 27.785 0.814 -26.315 1.00 75.31 518 SER A O 1
ATOM 4142 N N . PHE A 1 519 ? 26.579 1.719 -24.651 1.00 73.44 519 PHE A N 1
ATOM 4143 C CA . PHE A 1 519 ? 27.732 2.348 -23.993 1.00 73.44 519 PHE A CA 1
ATOM 4144 C C . PHE A 1 519 ? 28.777 1.324 -23.519 1.00 73.44 519 PHE A C 1
ATOM 4146 O O . PHE A 1 519 ? 29.973 1.534 -23.734 1.00 73.44 519 PHE A O 1
ATOM 4153 N N . MET A 1 520 ? 28.358 0.191 -22.940 1.00 69.25 520 MET A N 1
ATOM 4154 C CA . MET A 1 520 ? 29.282 -0.886 -22.551 1.00 69.25 520 MET A CA 1
ATOM 4155 C C . MET A 1 520 ? 30.009 -1.507 -23.752 1.00 69.25 520 MET A C 1
ATOM 4157 O O . MET A 1 520 ? 31.211 -1.768 -23.670 1.00 69.25 520 MET A O 1
ATOM 4161 N N . ASN A 1 521 ? 29.316 -1.716 -24.874 1.00 70.31 521 ASN A N 1
ATOM 4162 C CA . ASN A 1 521 ? 29.911 -2.266 -26.092 1.00 70.31 521 ASN A CA 1
ATOM 4163 C C . ASN A 1 521 ? 30.903 -1.284 -26.734 1.00 70.31 521 ASN A C 1
ATOM 4165 O O . ASN A 1 521 ? 32.031 -1.674 -27.033 1.00 70.31 521 ASN A O 1
ATOM 4169 N N . GLY A 1 522 ? 30.545 -0.001 -26.856 1.00 62.88 522 GLY A N 1
ATOM 4170 C CA . GLY A 1 522 ? 31.455 1.036 -27.359 1.00 62.88 522 GLY A CA 1
ATOM 4171 C C . GLY A 1 522 ? 32.707 1.204 -26.487 1.00 62.88 522 GLY A C 1
ATOM 4172 O O . GLY A 1 522 ? 33.819 1.328 -27.004 1.00 62.88 522 GLY A O 1
ATOM 4173 N N . ALA A 1 523 ? 32.557 1.122 -25.160 1.00 56.97 523 ALA A N 1
ATOM 4174 C CA . ALA A 1 523 ? 33.681 1.137 -24.223 1.00 56.97 523 ALA A CA 1
ATOM 4175 C C . ALA A 1 523 ? 34.581 -0.111 -24.333 1.00 56.97 523 ALA A C 1
ATOM 4177 O O . ALA A 1 523 ? 35.786 -0.011 -24.101 1.00 56.97 523 ALA A O 1
ATOM 4178 N N . ARG A 1 524 ? 34.026 -1.275 -24.706 1.00 53.91 524 ARG A N 1
ATOM 4179 C CA . ARG A 1 524 ? 34.805 -2.491 -24.994 1.00 53.91 524 ARG A CA 1
ATOM 4180 C C . ARG A 1 524 ? 35.572 -2.375 -26.311 1.00 53.91 524 ARG A C 1
ATOM 4182 O O . ARG A 1 524 ? 36.780 -2.576 -26.281 1.00 53.91 524 ARG A O 1
ATOM 4189 N N . SER A 1 525 ? 34.929 -1.959 -27.407 1.00 55.19 525 SER A N 1
ATOM 4190 C CA . SER A 1 525 ? 35.582 -1.791 -28.722 1.00 55.19 525 SER A CA 1
ATOM 4191 C C . SER A 1 525 ? 36.805 -0.866 -28.645 1.00 55.19 525 SER A C 1
ATOM 4193 O O . SER A 1 525 ? 37.898 -1.214 -29.094 1.00 55.19 525 SER A O 1
ATOM 4195 N N . ARG A 1 526 ? 36.658 0.270 -27.941 1.00 52.03 526 ARG A N 1
ATOM 4196 C CA . ARG A 1 526 ? 37.749 1.226 -27.674 1.00 52.03 526 ARG A CA 1
ATOM 4197 C C . ARG A 1 526 ? 38.885 0.665 -26.806 1.00 52.03 526 ARG A C 1
ATOM 4199 O O . ARG A 1 526 ? 39.988 1.192 -26.866 1.00 52.03 526 ARG A O 1
ATOM 4206 N N . ARG A 1 527 ? 38.644 -0.379 -26.001 1.00 49.19 527 ARG A N 1
ATOM 4207 C CA . ARG A 1 527 ? 39.685 -1.074 -25.215 1.00 49.19 527 ARG A CA 1
ATOM 4208 C C . ARG A 1 527 ? 40.357 -2.216 -25.978 1.00 49.19 527 ARG A C 1
ATOM 4210 O O . ARG A 1 527 ? 41.482 -2.559 -25.639 1.00 49.19 527 ARG A O 1
ATOM 4217 N N . THR A 1 528 ? 39.697 -2.805 -26.973 1.00 54.22 528 THR A N 1
ATOM 4218 C CA . THR A 1 528 ? 40.235 -3.928 -27.762 1.00 54.22 528 THR A CA 1
ATOM 4219 C C . THR A 1 528 ? 40.981 -3.497 -29.026 1.00 54.22 528 THR A C 1
ATOM 4221 O O . THR A 1 528 ? 41.393 -4.360 -29.792 1.00 54.22 528 THR A O 1
ATOM 4224 N N . GLY A 1 529 ? 41.138 -2.191 -29.278 1.00 42.25 529 GLY A N 1
ATOM 4225 C CA . GLY A 1 529 ? 41.812 -1.678 -30.482 1.00 42.25 529 GLY A CA 1
ATOM 4226 C C . GLY A 1 529 ? 41.064 -1.969 -31.790 1.00 42.25 529 GLY A C 1
ATOM 4227 O O . GLY A 1 529 ? 41.653 -1.881 -32.860 1.00 42.25 529 GLY A O 1
ATOM 4228 N N . LEU A 1 530 ? 39.780 -2.328 -31.698 1.00 47.22 530 LEU A N 1
ATOM 4229 C CA . LEU A 1 530 ? 38.893 -2.589 -32.831 1.00 47.22 530 LEU A CA 1
ATOM 4230 C C . LEU A 1 530 ? 37.910 -1.419 -32.929 1.00 47.22 530 LEU A C 1
ATOM 4232 O O . LEU A 1 530 ? 36.866 -1.420 -32.267 1.00 47.22 530 LEU A O 1
ATOM 4236 N N . GLY A 1 531 ? 38.291 -0.409 -33.708 1.00 35.91 531 GLY A N 1
ATOM 4237 C CA . GLY A 1 531 ? 37.539 0.817 -33.977 1.00 35.91 531 GLY A CA 1
ATOM 4238 C C . GLY A 1 531 ? 38.009 1.459 -35.271 1.00 35.91 531 GLY A C 1
ATOM 4239 O O . GLY A 1 531 ? 39.215 1.315 -35.566 1.00 35.91 531 GLY A O 1
#

Radius of gyration: 29.27 Å; chains: 1; bounding box: 70×67×108 Å

Foldseek 3Di:
DFFFAAAADDDDDDDDDDDDDDDDDDDDDDDDDDDDDDDDDDDDDDDDDDDDDDDDDDDDDDDDDDDDDDDDDDDPVVVLPVPPDDDDDDDDDDDDDDDDDDDDDDDDDDDDDVVVVVVVVVVVLVVLVVLLVVLLVVLVVCVVVLLVVLVVQLPDFDWQFLDFAPDPFLPQAADDCPVVVLVVLLVVLLVVLQVQLQFLQSLLVLLLVLCVVPVLQLLSLLLNLQSLVLLLQLQCLVWFFVVLLDPPQQNVLSNLLRSLLNSQLSLLVVSVSVQVVVCVVPSHNSLVCSVSSLHAPQQSVVSVSCSVRSRNQLNNLSSQLSSLLCSLQWRLPDVVSVVSHNPDPSRNCLLSLLLSWRWAFLADPPCLLVDVPGWIWTDGQNHRNDSVSSSLRSLQSSCRQRRGVSRVVRRSVLPVPFRRFSFCCSRGVLQEDQDDDPDDDDVVVVCVSNVNDHIYRHGSVVRDDGDDRDDTDSDHSDDDCPSVVSRGGRDHDSRTTCSSVNSSSVSSSVVVSSVVVVVVVVVVCVVVVND

Sequence (531 aa):
MSSFIFLNNSTALRASSSSRASSSSLTSISSSRDSDCSCCATSSCLSSMSFRLRPPTDWQPTIMANNNAHTTHPSLFDVLMFTNDFPSRKIAGRRRSEQANQPHLTSTNRLGNPAHFIVVAERSVLSITIGTIRQLLAAMAGKASGLWHSRRLVRERQPLVCEPRPQPSPNLPAASSYAMEDKQLVELIRRETAALNRNNVTRTAAYLEMYRTFPELHWAFLAHMVSRNGGWNMTDLKGEWLPRLLDSRLAEAIFRMLETCNGLIFKDAYPQLRLYAESRRSGRNLFGLLSEFGVSEFMPPFWDRFLTDGNSVPLTEALIVNEQNNIQLRVLDEPYYKRTVLDSAVFRSLPLLQTNQTVFPLWRGEASREARPLRLAGRVLESFADLRERIEFGIDLYGVLFGYPRVLRAAVSFARHVPHTGSRADYWPHRFATRANGKNGEFAEAEQAAGNSPWLSPSLAEAWPDRPLSETREQDWYRDREALDYIQTVRPPRIVDLTHEHLLGQYKLQTAVLLARSFMNGARSRRTGLG

pLDDT: mean 72.53, std 27.86, range [20.42, 98.88]

Secondary structure (DSSP, 8-state):
-----------------------------------------------------PPP---PPPP--------PPPPHHHHHHTTS-----PPPP--------------------THHHHHHHHHHHHHHHHHHHHHHHHHHHTHHHHHHHHHHHTTS---B--SPP------PPBPP--TTHHHHHHHHHHHHHHHHTTSHHHHHHHHHHHHHH-TT-HHHHHHHHHHHHHHHHHHGGGSSSGGGTS-HHHHHHHHHHHHHHHHHHHHHHHHHHHHHHHHHHHTSB-GGGGGGGT--TTSHHHHHHHHHH--HHHHHHHHHHHHHHHHIIIIIS-HHHIIIIIT-HHHHHGGGGT--EEEEE---STHHHH-SSPPEEEEE-S-SS-HHHHHHHHHHHHHHHHS-HHHHHHHHHHHHHS---SSGGGT-TTTEESS--S--SHHHHHHHHHT-SPEE---HHHH----PPPP--------SSGGGTT-S-B---S--B-HHHHHHHHHHHHHHHHHHHHHHHHHHHTTTT--